Protein AF-J9W3F1-F1 (afdb_monomer)

Sequence (399 aa):
MLTGDHKVYNKAASLKGAKQLTSSSQLKKLAGSVRSKDTFRVYRMAATRNHRVYYKVVSFEGKYRGWIYGGKAKRDYAGGLERVNTTSEVTLSDQIRQTTYHLKSSGTSSDENVWNDIPWTQYKASLKTKDSTPYAKDDLTVISAKKMTRQYYQTYYYIEDAQHPEFNGWINSNSLEGPATTVTKTVSVPGPTQTVTVPGASTTVTVPAKNSLTINYVTNRYDPSAKTPAVTEGNGQDWPEEPQISKSVQKAYQEKFKSALAEIQNKSEITQADLDALGNGKVFWHEDDAWGDWDVSIRVSYDKLKNVVTINLVWEDVQTTWDKAVNYYLHIGDKFTPWDLIHDFVYEGYFVDTQNYAKFFTVTENTVDTSKAGNYVVKYYMKDYPNNIITVPVTVQSN

Foldseek 3Di:
DFQLPKFFWQAPPPDPPTDGPDDSVVSVVLNPDLDLQSDKDFDDWDADPVQWIWTWIAGLVRPDTGIITQGNDPPPSNGRDDDDQFKDWDDDDVCLQPFWKFFPDWFQDPQRAFWQDDPSRDRPTDTLDRTCVVRRPFTKGFDTWMFGDRPPRFIWTQIATPVCRSRGHTHTPVRMDTPDPPPPPPDDDDDDDDDDDDDDDDDDDDDDDDDFQAEAEAEEEDDPPDPDPDPDDDDDDDAPDPVVVSVLQVVVLCVVLVVLVVVLRPDPDADVVSQVSSVAQHWDWDQDPVHGIKIWHWHWDADRVNSYIYIYIYIYHPPDDDDDDLEAEAEQPDDDDPLVVDDFDADPNDTCHSVRCVVFKDWPDWPDDSNDFDKTWTWMDTPVCRVDIDIGIYTYDYD

Radius of gyration: 28.79 Å; Cα contacts (8 Å, |Δi|>4): 717; chains: 1; bounding box: 72×61×91 Å

Structure (mmCIF, N/CA/C/O backbone):
data_AF-J9W3F1-F1
#
_entry.id   AF-J9W3F1-F1
#
loop_
_atom_site.group_PDB
_atom_site.id
_atom_site.type_symbol
_atom_site.label_atom_id
_atom_site.label_alt_id
_atom_site.label_comp_id
_atom_site.label_asym_id
_atom_site.label_entity_id
_atom_site.label_seq_id
_atom_site.pdbx_PDB_ins_code
_atom_site.Cartn_x
_atom_site.Cartn_y
_atom_site.Cartn_z
_atom_site.occupancy
_atom_site.B_iso_or_equiv
_atom_site.auth_seq_id
_atom_site.auth_comp_id
_atom_site.auth_asym_id
_atom_site.auth_atom_id
_atom_site.pdbx_PDB_model_num
ATOM 1 N N . MET A 1 1 ? 5.531 -3.370 -12.040 1.00 86.62 1 MET A N 1
ATOM 2 C CA . MET A 1 1 ? 5.517 -1.993 -12.583 1.00 86.62 1 MET A CA 1
ATOM 3 C C . MET A 1 1 ? 6.481 -1.902 -13.767 1.00 86.62 1 MET A C 1
ATOM 5 O O . MET A 1 1 ? 7.085 -2.917 -14.106 1.00 86.62 1 MET A O 1
ATOM 9 N N . LEU A 1 2 ? 6.524 -0.766 -14.470 1.00 91.44 2 LEU A N 1
ATOM 10 C CA . LEU A 1 2 ? 7.474 -0.541 -15.569 1.00 91.44 2 LEU A CA 1
ATOM 11 C C . LEU A 1 2 ? 8.781 0.016 -15.004 1.00 91.44 2 LEU A C 1
ATOM 13 O O . LEU A 1 2 ? 8.714 0.857 -14.121 1.00 91.44 2 LEU A O 1
ATOM 17 N N . THR A 1 3 ? 9.923 -0.355 -15.580 1.00 88.94 3 THR A N 1
ATOM 18 C CA . THR A 1 3 ? 11.228 0.230 -15.202 1.00 88.94 3 THR A CA 1
ATOM 19 C C . THR A 1 3 ? 11.532 1.538 -15.940 1.00 88.94 3 THR A C 1
ATOM 21 O O . THR A 1 3 ? 12.352 2.333 -15.508 1.00 88.94 3 THR A O 1
ATOM 24 N N . GLY A 1 4 ? 10.848 1.801 -17.061 1.00 87.56 4 GLY A N 1
ATOM 25 C CA . GLY A 1 4 ? 11.013 3.027 -17.859 1.00 87.56 4 GLY A CA 1
ATOM 26 C C . GLY A 1 4 ? 12.090 2.944 -18.947 1.00 87.56 4 GLY A C 1
ATOM 27 O O . GLY A 1 4 ? 12.045 3.724 -19.900 1.00 87.56 4 GLY A O 1
ATOM 28 N N . ASP A 1 5 ? 12.974 1.948 -18.882 1.00 87.44 5 ASP A N 1
ATOM 29 C CA . ASP A 1 5 ? 14.091 1.771 -19.827 1.00 87.44 5 ASP A CA 1
ATOM 30 C C . ASP A 1 5 ? 13.681 1.136 -21.158 1.00 87.44 5 ASP A C 1
ATOM 32 O O . ASP A 1 5 ? 14.416 1.156 -22.146 1.00 87.44 5 ASP A O 1
ATOM 36 N N . HIS A 1 6 ? 12.480 0.561 -21.204 1.00 91.38 6 HIS A N 1
ATOM 37 C CA . HIS A 1 6 ? 12.004 -0.197 -22.349 1.00 91.38 6 HIS A CA 1
ATOM 38 C C . HIS A 1 6 ? 10.661 0.315 -22.850 1.00 91.38 6 HIS A C 1
ATOM 40 O O . HIS A 1 6 ? 9.724 0.586 -22.099 1.00 91.38 6 HIS A O 1
ATOM 46 N N . LYS A 1 7 ? 10.564 0.399 -24.175 1.00 92.12 7 LYS A N 1
ATOM 47 C CA . LYS A 1 7 ? 9.377 0.869 -24.885 1.00 92.12 7 LYS A CA 1
ATOM 48 C C . LYS A 1 7 ? 8.272 -0.189 -24.913 1.00 92.12 7 LYS A C 1
ATOM 50 O O . LYS A 1 7 ? 8.541 -1.388 -24.987 1.00 92.12 7 LYS A O 1
ATOM 55 N N . VAL A 1 8 ? 7.025 0.280 -24.931 1.00 94.88 8 VAL A N 1
ATOM 56 C CA . VAL A 1 8 ? 5.827 -0.546 -25.136 1.00 94.88 8 VAL A CA 1
ATOM 57 C C . VAL A 1 8 ? 5.417 -0.474 -26.606 1.00 94.88 8 VAL A C 1
ATOM 59 O O . VAL A 1 8 ? 5.255 0.616 -27.156 1.00 94.88 8 VAL A O 1
ATOM 62 N N . TYR A 1 9 ? 5.243 -1.631 -27.241 1.00 95.75 9 TYR A N 1
ATOM 63 C CA . TYR A 1 9 ? 4.978 -1.778 -28.674 1.00 95.75 9 TYR A CA 1
ATOM 64 C C . TYR A 1 9 ? 3.661 -2.512 -28.957 1.00 95.75 9 TYR A C 1
ATOM 66 O O . TYR A 1 9 ? 3.129 -3.225 -28.111 1.00 95.75 9 TYR A O 1
ATOM 74 N N . ASN A 1 10 ? 3.139 -2.407 -30.179 1.00 95.69 10 ASN A N 1
ATOM 75 C CA . ASN A 1 10 ? 1.960 -3.173 -30.618 1.00 95.69 10 ASN A CA 1
ATOM 76 C C . ASN A 1 10 ? 2.218 -4.686 -30.765 1.00 95.69 10 ASN A C 1
ATOM 78 O O . ASN A 1 10 ? 1.295 -5.491 -30.638 1.00 95.69 10 ASN A O 1
ATOM 82 N N . LYS A 1 11 ? 3.470 -5.075 -31.002 1.00 94.25 11 LYS A N 1
ATOM 83 C CA . LYS A 1 11 ? 3.978 -6.451 -31.094 1.00 94.25 11 LYS A CA 1
ATOM 84 C C . LYS A 1 11 ? 5.419 -6.482 -30.573 1.00 94.25 11 LYS A C 1
ATOM 86 O O . LYS A 1 11 ? 5.975 -5.425 -30.291 1.00 94.25 11 LYS A O 1
ATOM 91 N N . ALA A 1 12 ? 6.030 -7.659 -30.438 1.00 91.38 12 ALA A N 1
ATOM 92 C CA . ALA A 1 12 ? 7.431 -7.749 -30.015 1.00 91.38 12 ALA A CA 1
ATOM 93 C C . ALA A 1 12 ? 8.335 -6.860 -30.892 1.00 91.38 12 ALA A C 1
ATOM 95 O O . ALA A 1 12 ? 8.207 -6.862 -32.117 1.00 91.38 12 ALA A O 1
ATOM 96 N N . ALA A 1 13 ? 9.231 -6.097 -30.258 1.00 88.88 13 ALA A N 1
ATOM 97 C CA . ALA A 1 13 ? 9.976 -5.017 -30.914 1.00 88.88 13 ALA A CA 1
ATOM 98 C C . ALA A 1 13 ? 10.884 -5.495 -32.061 1.00 88.88 13 ALA A C 1
ATOM 100 O O . ALA A 1 13 ? 11.184 -4.728 -32.967 1.00 88.88 13 ALA A O 1
ATOM 101 N N . SER A 1 14 ? 11.302 -6.762 -32.035 1.00 86.06 14 SER A N 1
ATOM 102 C CA . SER A 1 14 ? 12.121 -7.384 -33.078 1.00 86.06 14 SER A CA 1
ATOM 103 C C . SER A 1 14 ? 11.341 -7.802 -34.331 1.00 86.06 14 SER A C 1
ATOM 105 O O . SER A 1 14 ? 11.952 -8.227 -35.308 1.00 86.06 14 SER A O 1
ATOM 107 N N . LEU A 1 15 ? 10.007 -7.724 -34.327 1.00 89.31 15 LEU A N 1
ATOM 108 C CA . LEU A 1 15 ? 9.180 -8.143 -35.458 1.00 89.31 15 LEU A CA 1
ATOM 109 C C . LEU A 1 15 ? 8.966 -7.003 -36.457 1.00 89.31 15 LEU A C 1
ATOM 111 O O . LEU A 1 15 ? 8.751 -5.849 -36.081 1.00 89.31 15 LEU A O 1
ATOM 115 N N . LYS A 1 16 ? 8.915 -7.350 -37.749 1.00 92.19 16 LYS A N 1
ATOM 116 C CA . LYS A 1 16 ? 8.622 -6.391 -38.823 1.00 92.19 16 LYS A CA 1
ATOM 117 C C . LYS A 1 16 ? 7.293 -5.659 -38.561 1.00 92.19 16 LYS A C 1
ATOM 119 O O . LYS A 1 16 ? 6.249 -6.262 -38.271 1.00 92.19 16 LYS A O 1
ATOM 124 N N . GLY A 1 17 ? 7.336 -4.329 -38.650 1.00 93.06 17 GLY A N 1
ATOM 125 C CA . GLY A 1 17 ? 6.185 -3.452 -38.412 1.00 93.06 17 GLY A CA 1
ATOM 126 C C . GLY A 1 17 ? 5.819 -3.251 -36.935 1.00 93.06 17 GLY A C 1
ATOM 127 O O . GLY A 1 17 ? 4.657 -2.959 -36.638 1.00 93.06 17 GLY A O 1
ATOM 128 N N . ALA A 1 18 ? 6.759 -3.451 -36.006 1.00 94.56 18 ALA A N 1
ATOM 129 C CA . ALA A 1 18 ? 6.593 -3.022 -34.622 1.00 94.56 18 ALA A CA 1
ATOM 130 C C . ALA A 1 18 ? 6.525 -1.487 -34.536 1.00 94.56 18 ALA A C 1
ATOM 132 O O . ALA A 1 18 ? 7.367 -0.782 -35.085 1.00 94.56 18 ALA A O 1
ATOM 133 N N . LYS A 1 19 ? 5.505 -0.973 -33.845 1.00 95.62 19 LYS A N 1
ATOM 134 C CA . LYS A 1 19 ? 5.281 0.457 -33.603 1.00 95.62 19 LYS A CA 1
ATOM 135 C C . LYS A 1 19 ? 5.211 0.710 -32.104 1.00 95.62 19 LYS A C 1
ATOM 137 O O . LYS A 1 19 ? 4.554 -0.047 -31.387 1.00 95.62 19 LYS A O 1
ATOM 142 N N . GLN A 1 20 ? 5.895 1.755 -31.646 1.00 94.88 20 GLN A N 1
ATOM 143 C CA . GLN A 1 20 ? 5.833 2.221 -30.262 1.00 94.88 20 GLN A CA 1
ATOM 144 C C . GLN A 1 20 ? 4.425 2.765 -29.983 1.00 94.88 20 GLN A C 1
ATOM 146 O O . GLN A 1 20 ? 3.919 3.577 -30.751 1.00 94.88 20 GLN A O 1
ATOM 151 N N . LEU A 1 21 ? 3.789 2.291 -28.911 1.00 93.00 21 LEU A N 1
ATOM 152 C CA . LEU A 1 21 ? 2.431 2.690 -28.517 1.00 93.00 21 LEU A CA 1
ATOM 153 C C . LEU A 1 21 ? 2.413 3.778 -27.439 1.00 93.00 21 LEU A C 1
ATOM 155 O O . LEU A 1 21 ? 1.439 4.513 -27.330 1.00 93.00 21 LEU A O 1
ATOM 159 N N . THR A 1 22 ? 3.489 3.891 -26.661 1.00 88.69 22 THR A N 1
ATOM 160 C CA . THR A 1 22 ? 3.610 4.861 -25.566 1.00 88.69 22 THR A CA 1
ATOM 161 C C . THR A 1 22 ? 4.936 5.596 -25.695 1.00 88.69 22 THR A C 1
ATOM 163 O O . THR A 1 22 ? 5.967 4.943 -25.860 1.00 88.69 22 THR A O 1
ATOM 166 N N . SER A 1 23 ? 4.937 6.930 -25.620 1.00 88.62 23 SER A N 1
ATOM 167 C CA . SER A 1 23 ? 6.159 7.742 -25.725 1.00 88.62 23 SER A CA 1
ATOM 168 C C . SER A 1 23 ? 7.157 7.430 -24.602 1.00 88.62 23 SER A C 1
ATOM 170 O O . SER A 1 23 ? 6.775 7.031 -23.501 1.00 88.62 23 SER A O 1
ATOM 172 N N . SER A 1 24 ? 8.451 7.635 -24.859 1.00 87.31 24 SER A N 1
ATOM 173 C CA . SER A 1 24 ? 9.499 7.378 -23.858 1.00 87.31 24 SER A CA 1
ATOM 174 C C . SER A 1 24 ? 9.341 8.262 -22.615 1.00 87.31 24 SER A C 1
ATOM 176 O O . SER A 1 24 ? 9.565 7.802 -21.501 1.00 87.31 24 SER A O 1
ATOM 178 N N . SER A 1 25 ? 8.896 9.512 -22.788 1.00 89.56 25 SER A N 1
ATOM 179 C CA . SER A 1 25 ? 8.615 10.426 -21.675 1.00 89.56 25 SER A CA 1
ATOM 180 C C . SER A 1 25 ? 7.477 9.916 -20.789 1.00 89.56 25 SER A C 1
ATOM 182 O O . SER A 1 25 ? 7.594 9.937 -19.566 1.00 89.56 25 SER A O 1
ATOM 184 N N . GLN A 1 26 ? 6.401 9.400 -21.387 1.00 90.56 26 GLN A N 1
ATOM 185 C CA . GLN A 1 26 ? 5.285 8.838 -20.631 1.00 90.56 26 GLN A CA 1
ATOM 186 C C . GLN A 1 26 ? 5.682 7.550 -19.900 1.00 90.56 26 GLN A C 1
ATOM 188 O O . GLN A 1 26 ? 5.230 7.328 -18.783 1.00 90.56 26 GLN A O 1
ATOM 193 N N . LEU A 1 27 ? 6.545 6.718 -20.487 1.00 89.25 27 LEU A N 1
ATOM 194 C CA . LEU A 1 27 ? 7.037 5.500 -19.834 1.00 89.25 27 LEU A CA 1
ATOM 195 C C . LEU A 1 27 ? 7.883 5.805 -18.598 1.00 89.25 27 LEU A C 1
ATOM 197 O O . LEU A 1 27 ? 7.674 5.170 -17.570 1.00 89.25 27 LEU A O 1
ATOM 201 N N . LYS A 1 28 ? 8.757 6.817 -18.661 1.00 89.88 28 LYS A N 1
ATOM 202 C CA . LYS A 1 28 ? 9.506 7.293 -17.487 1.00 89.88 28 LYS A CA 1
ATOM 203 C C . LYS A 1 28 ? 8.575 7.809 -16.386 1.00 89.88 28 LYS A C 1
ATOM 205 O O . LYS A 1 28 ? 8.748 7.453 -15.227 1.00 89.88 28 LYS A O 1
ATOM 210 N N . LYS A 1 29 ? 7.537 8.575 -16.751 1.00 90.38 29 LYS A N 1
ATOM 211 C CA . LYS A 1 29 ? 6.510 9.031 -15.794 1.00 90.38 29 LYS A CA 1
ATOM 212 C C . LYS A 1 29 ? 5.773 7.865 -15.130 1.00 90.38 29 LYS A C 1
ATOM 214 O O . LYS A 1 29 ? 5.518 7.914 -13.936 1.00 90.38 29 LYS A O 1
ATOM 219 N N . LEU A 1 30 ? 5.424 6.829 -15.895 1.00 87.75 30 LEU A N 1
ATOM 220 C CA . LEU A 1 30 ? 4.743 5.643 -15.366 1.00 87.75 30 LEU A CA 1
ATOM 221 C C . LEU A 1 30 ? 5.657 4.789 -14.482 1.00 87.75 30 LEU A C 1
ATOM 223 O O . LEU A 1 30 ? 5.173 4.215 -13.513 1.00 87.75 30 LEU A O 1
ATOM 227 N N . ALA A 1 31 ? 6.953 4.720 -14.793 1.00 88.38 31 ALA A N 1
ATOM 228 C CA . ALA A 1 31 ? 7.933 4.004 -13.981 1.00 88.38 31 ALA A CA 1
ATOM 229 C C . ALA A 1 31 ? 8.093 4.631 -12.588 1.00 88.38 31 ALA A C 1
ATOM 231 O O . ALA A 1 31 ? 8.047 3.925 -11.589 1.00 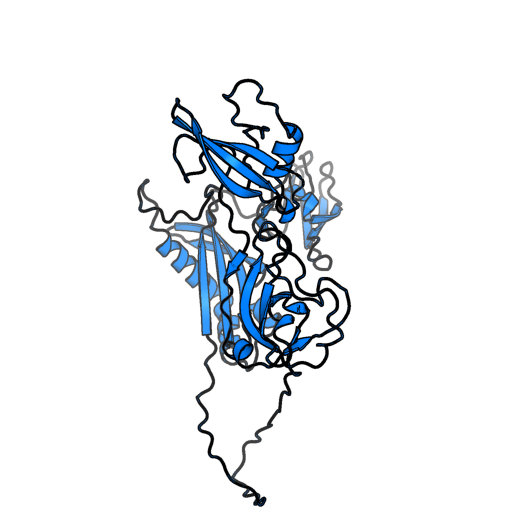88.38 31 ALA A O 1
ATOM 232 N N . GLY A 1 32 ? 8.168 5.963 -12.516 1.00 81.06 32 GLY A N 1
ATOM 233 C CA . GLY A 1 32 ? 8.222 6.699 -11.248 1.00 81.06 32 GLY A CA 1
ATOM 234 C C . GLY A 1 32 ? 6.866 6.936 -10.571 1.00 81.06 32 GLY A C 1
ATOM 235 O O . GLY A 1 32 ? 6.807 7.640 -9.568 1.00 81.06 32 GLY A O 1
ATOM 236 N N . SER A 1 33 ? 5.756 6.419 -11.113 1.00 81.38 33 SER A N 1
ATOM 237 C CA . SER A 1 33 ? 4.429 6.696 -10.553 1.00 81.38 33 SER A CA 1
ATOM 238 C C . SER A 1 33 ? 4.163 5.862 -9.303 1.00 81.38 33 SER A C 1
ATOM 240 O O . SER A 1 33 ? 4.299 4.636 -9.311 1.00 81.38 33 SER A O 1
ATOM 242 N N . VAL A 1 34 ? 3.681 6.518 -8.247 1.00 77.62 34 VAL A N 1
ATOM 243 C CA . VAL A 1 34 ? 3.176 5.876 -7.020 1.00 77.62 34 VAL A CA 1
ATOM 244 C C . VAL A 1 34 ? 1.686 5.522 -7.104 1.00 77.62 34 VAL A C 1
ATOM 246 O O . VAL A 1 34 ? 1.157 4.825 -6.243 1.00 77.62 34 VAL A O 1
ATOM 249 N N . ARG A 1 35 ? 0.986 5.951 -8.162 1.00 80.38 35 ARG A N 1
ATOM 250 C CA . ARG A 1 35 ? -0.458 5.722 -8.309 1.00 80.38 35 ARG A CA 1
ATOM 251 C C . ARG A 1 35 ? -0.739 4.244 -8.555 1.00 80.38 35 ARG A C 1
ATOM 253 O O . ARG A 1 35 ? -0.175 3.650 -9.474 1.00 80.38 35 ARG A O 1
ATOM 260 N N . SER A 1 36 ? -1.676 3.661 -7.811 1.00 84.69 36 SER A N 1
ATOM 261 C CA . SER A 1 36 ? -2.009 2.236 -7.937 1.00 84.69 36 SER A CA 1
ATOM 262 C C . SER A 1 36 ? -2.484 1.881 -9.349 1.00 84.69 36 SER A C 1
ATOM 264 O O . SER A 1 36 ? -2.068 0.870 -9.915 1.00 84.69 36 SER A O 1
ATOM 266 N N . LYS A 1 37 ? -3.257 2.773 -9.979 1.00 86.19 37 LYS A N 1
ATOM 267 C CA . LYS A 1 37 ? -3.803 2.581 -11.330 1.00 86.19 37 LYS A CA 1
ATOM 268 C C . LYS A 1 37 ? -2.762 2.520 -12.460 1.00 86.19 37 LYS A C 1
ATOM 270 O O . LYS A 1 37 ? -3.052 1.972 -13.527 1.00 86.19 37 LYS A O 1
ATOM 275 N N . ASP A 1 38 ? -1.560 3.044 -12.210 1.00 89.06 38 ASP A N 1
ATOM 276 C CA . ASP A 1 38 ? -0.424 3.009 -13.140 1.00 89.06 38 ASP A CA 1
ATOM 277 C C . ASP A 1 38 ? 0.383 1.701 -13.016 1.00 89.06 38 ASP A C 1
ATOM 279 O O . ASP A 1 38 ? 1.372 1.497 -13.720 1.00 89.06 38 ASP A O 1
ATOM 283 N N . THR A 1 39 ? -0.051 0.772 -12.160 1.00 91.06 39 THR A N 1
ATOM 284 C CA . THR A 1 39 ? 0.488 -0.591 -12.103 1.00 91.06 39 THR A CA 1
ATOM 285 C C . THR A 1 39 ? 0.013 -1.407 -13.306 1.00 91.06 39 THR A C 1
ATOM 287 O O . THR A 1 39 ? -1.049 -1.155 -13.874 1.00 91.06 39 THR A O 1
ATOM 290 N N . PHE A 1 40 ? 0.809 -2.398 -13.717 1.00 94.31 40 PHE A N 1
ATOM 291 C CA . PHE A 1 40 ? 0.560 -3.195 -14.916 1.00 94.31 40 PHE A CA 1
ATOM 292 C C . PHE A 1 40 ? 0.334 -4.671 -14.597 1.00 94.31 40 PHE A C 1
ATOM 294 O O . PHE A 1 40 ? 1.116 -5.290 -13.876 1.00 94.31 40 PHE A O 1
ATOM 301 N N . ARG A 1 41 ? -0.678 -5.266 -15.236 1.00 95.94 41 ARG A N 1
ATOM 302 C CA . ARG A 1 41 ? -0.872 -6.715 -15.298 1.00 95.94 41 ARG A CA 1
ATOM 303 C C . ARG A 1 41 ? -0.138 -7.281 -16.507 1.00 95.94 41 ARG A C 1
ATOM 305 O O . ARG A 1 41 ? -0.418 -6.900 -17.644 1.00 95.94 41 ARG A O 1
ATOM 312 N N . VAL A 1 42 ? 0.733 -8.256 -16.271 1.00 95.31 42 VAL A N 1
ATOM 313 C CA . VAL A 1 42 ? 1.229 -9.162 -17.314 1.00 95.31 42 VAL A CA 1
ATOM 314 C C . VAL A 1 42 ? 0.194 -10.265 -17.526 1.00 95.31 42 VAL A C 1
ATOM 316 O O . VAL A 1 42 ? -0.249 -10.890 -16.564 1.00 95.31 42 VAL A O 1
ATOM 319 N N . TYR A 1 43 ? -0.211 -10.505 -18.773 1.00 94.50 43 TYR A N 1
ATOM 320 C CA . TYR A 1 43 ? -1.236 -11.517 -19.082 1.00 94.50 43 TYR A CA 1
ATOM 321 C C . TYR A 1 43 ? -0.913 -12.409 -20.283 1.00 94.50 43 TYR A C 1
ATOM 323 O O . TYR A 1 43 ? -1.634 -13.369 -20.536 1.00 94.50 43 TYR A O 1
ATOM 331 N N . ARG A 1 44 ? 0.157 -12.120 -21.033 1.00 93.88 44 ARG A N 1
ATOM 332 C CA . ARG A 1 44 ? 0.734 -13.050 -22.016 1.00 93.88 44 ARG A CA 1
ATOM 333 C C . ARG A 1 44 ? 2.248 -12.917 -22.039 1.00 93.88 44 ARG A C 1
ATOM 335 O O . ARG A 1 44 ? 2.791 -11.882 -21.656 1.00 93.88 44 ARG A O 1
ATOM 342 N N . MET A 1 45 ? 2.905 -13.947 -22.550 1.00 94.06 45 MET A N 1
ATOM 343 C CA . MET A 1 45 ? 4.347 -14.005 -22.747 1.00 94.06 45 MET A CA 1
ATOM 344 C C . MET A 1 45 ? 4.637 -14.646 -24.104 1.00 94.06 45 MET A C 1
ATOM 346 O O . MET A 1 45 ? 3.931 -15.563 -24.515 1.00 94.06 45 MET A O 1
ATOM 350 N N . ALA A 1 46 ? 5.674 -14.173 -24.784 1.00 89.31 46 ALA A N 1
ATOM 351 C CA . ALA A 1 46 ? 6.195 -14.772 -26.004 1.00 89.31 46 ALA A CA 1
ATOM 352 C C . ALA A 1 46 ? 7.724 -14.715 -25.990 1.00 89.31 46 ALA A C 1
ATOM 354 O O . ALA A 1 46 ? 8.303 -13.747 -25.499 1.00 89.31 46 ALA A O 1
ATOM 355 N N . ALA A 1 47 ? 8.368 -15.740 -26.541 1.00 91.62 47 ALA A N 1
ATOM 356 C CA . ALA A 1 47 ? 9.806 -15.755 -26.773 1.00 91.62 47 ALA A CA 1
ATOM 357 C C . ALA A 1 47 ? 10.072 -15.698 -28.279 1.00 91.62 47 ALA A C 1
ATOM 359 O O . ALA A 1 47 ? 9.357 -16.317 -29.065 1.00 91.62 47 ALA A O 1
ATOM 360 N N . THR A 1 48 ? 11.082 -14.943 -28.686 1.00 87.75 48 THR A N 1
ATOM 361 C CA . THR A 1 48 ? 11.516 -14.851 -30.084 1.00 87.75 48 THR A CA 1
ATOM 362 C C . THR A 1 48 ? 12.663 -15.825 -30.357 1.00 87.75 48 THR A C 1
ATOM 364 O O . THR A 1 48 ? 13.308 -16.315 -29.432 1.00 87.75 48 THR A O 1
ATOM 367 N N . ARG A 1 49 ? 12.964 -16.080 -31.639 1.00 86.88 49 ARG A N 1
ATOM 368 C CA . ARG A 1 49 ? 14.025 -17.016 -32.070 1.00 86.88 49 ARG A CA 1
ATOM 369 C C . ARG A 1 49 ? 15.416 -16.692 -31.501 1.00 86.88 49 ARG A C 1
ATOM 371 O O . ARG A 1 49 ? 16.225 -17.587 -31.338 1.00 86.88 49 ARG A O 1
ATOM 378 N N . ASN A 1 50 ? 15.684 -15.429 -31.171 1.00 85.19 50 ASN A N 1
ATOM 379 C CA . ASN A 1 50 ? 16.926 -14.975 -30.537 1.00 85.19 50 ASN A CA 1
ATOM 380 C C . ASN A 1 50 ? 16.859 -14.947 -28.996 1.00 85.19 50 ASN A C 1
ATOM 382 O O . ASN A 1 50 ? 17.523 -14.119 -28.376 1.00 85.19 50 ASN A O 1
ATOM 386 N N . HIS A 1 51 ? 16.024 -15.793 -28.387 1.00 87.25 51 HIS A N 1
ATOM 387 C CA . HIS A 1 51 ? 15.898 -15.952 -26.932 1.00 87.25 51 HIS A CA 1
ATOM 388 C C . HIS A 1 51 ? 15.566 -14.657 -26.170 1.00 87.25 51 HIS A C 1
ATOM 390 O O . HIS A 1 51 ? 15.960 -14.480 -25.021 1.00 87.25 51 HIS A O 1
ATOM 396 N N . ARG A 1 52 ? 14.827 -13.729 -26.794 1.00 90.81 52 ARG A N 1
ATOM 397 C CA . ARG A 1 52 ? 14.272 -12.554 -26.107 1.00 90.81 52 ARG A CA 1
ATOM 398 C C . ARG A 1 52 ? 12.839 -12.830 -25.683 1.00 90.81 52 ARG A C 1
ATOM 400 O O . ARG A 1 52 ? 12.027 -13.276 -26.493 1.00 90.81 52 ARG A O 1
ATOM 407 N N . VAL A 1 53 ? 12.518 -12.516 -24.435 1.00 93.25 53 VAL A N 1
ATOM 408 C CA . VAL A 1 53 ? 11.175 -12.661 -23.880 1.00 93.25 53 VAL A CA 1
ATOM 409 C C . VAL A 1 53 ? 10.466 -11.314 -23.886 1.00 93.25 53 VAL A C 1
ATOM 411 O O . VAL A 1 53 ? 11.000 -10.294 -23.448 1.00 93.25 53 VAL A O 1
ATOM 414 N N . TYR A 1 54 ? 9.237 -11.316 -24.390 1.00 94.94 54 TYR A N 1
ATOM 415 C CA . TYR A 1 54 ? 8.336 -10.174 -24.385 1.00 94.94 54 TYR A CA 1
ATOM 416 C C . TYR A 1 54 ? 7.066 -10.517 -23.614 1.00 94.94 54 TYR A C 1
ATOM 418 O O . TYR A 1 54 ? 6.510 -11.609 -23.757 1.00 94.94 54 TYR A O 1
ATOM 426 N N . TYR A 1 55 ? 6.571 -9.554 -22.846 1.00 96.31 55 TYR A N 1
ATOM 427 C CA . TYR A 1 55 ? 5.336 -9.674 -22.082 1.00 96.31 55 TYR A CA 1
ATOM 428 C C . TYR A 1 55 ? 4.272 -8.749 -22.635 1.00 96.31 55 TYR A C 1
ATOM 430 O O . TYR A 1 55 ? 4.545 -7.586 -22.935 1.00 96.31 55 TYR A O 1
ATOM 438 N N . LYS A 1 56 ? 3.045 -9.258 -22.736 1.00 96.06 56 LYS A N 1
ATOM 439 C CA . LYS A 1 56 ? 1.880 -8.432 -23.024 1.00 96.06 56 LYS A CA 1
ATOM 440 C C . LYS A 1 56 ? 1.349 -7.874 -21.711 1.00 96.06 56 LYS A C 1
ATOM 442 O O . LYS A 1 56 ? 0.988 -8.641 -20.814 1.00 96.06 56 LYS A O 1
ATOM 447 N N . VAL A 1 57 ? 1.312 -6.551 -21.626 1.00 96.75 57 VAL A N 1
ATOM 448 C CA . VAL A 1 57 ? 0.971 -5.790 -20.425 1.00 96.75 57 VAL A CA 1
ATOM 449 C C . VAL A 1 57 ? -0.222 -4.880 -20.660 1.00 96.75 57 VAL A C 1
ATOM 451 O O . VAL A 1 57 ? -0.515 -4.494 -21.796 1.00 96.75 57 VAL A O 1
ATOM 454 N N . VAL A 1 58 ? -0.926 -4.567 -19.581 1.00 95.81 58 VAL A N 1
ATOM 455 C CA . VAL A 1 58 ? -1.994 -3.568 -19.532 1.00 95.81 58 VAL A CA 1
ATOM 456 C C . VAL A 1 58 ? -1.944 -2.859 -18.180 1.00 95.81 58 VAL A C 1
ATOM 458 O O . VAL A 1 58 ? -1.753 -3.535 -17.171 1.00 95.81 58 VAL A O 1
ATOM 461 N N . SER A 1 59 ? -2.083 -1.532 -18.145 1.00 94.56 59 SER A N 1
ATOM 462 C CA . SER A 1 59 ? -2.248 -0.803 -16.883 1.00 94.56 59 SER A CA 1
ATOM 463 C C . SER A 1 59 ? -3.571 -1.185 -16.213 1.00 94.56 59 SER A C 1
ATOM 465 O O . SER A 1 59 ? -4.505 -1.621 -16.887 1.00 94.56 59 SER A O 1
ATOM 467 N N . PHE A 1 60 ? -3.693 -1.031 -14.898 1.00 93.94 60 PHE A N 1
ATOM 468 C CA . PHE A 1 60 ? -4.937 -1.368 -14.199 1.00 93.94 60 PHE A CA 1
ATOM 469 C C . PHE A 1 60 ? -6.122 -0.510 -14.663 1.00 93.94 60 PHE A C 1
ATOM 471 O O . PHE A 1 60 ? -7.216 -1.037 -14.829 1.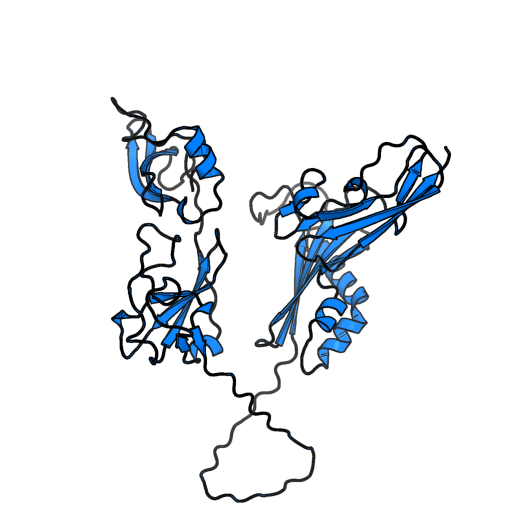00 93.94 60 PHE A O 1
ATOM 478 N N . GLU A 1 61 ? -5.879 0.752 -15.029 1.00 90.00 61 GLU A N 1
ATOM 479 C CA . GLU A 1 61 ? -6.860 1.630 -15.700 1.00 90.00 61 GLU A CA 1
ATOM 480 C C . GLU A 1 61 ? -7.146 1.252 -17.167 1.00 90.00 61 GLU A C 1
ATOM 482 O O . GLU A 1 61 ? -7.981 1.852 -17.831 1.00 90.00 61 GLU A O 1
ATOM 487 N N . GLY A 1 62 ? -6.430 0.284 -17.740 1.00 92.38 62 GLY A N 1
ATOM 488 C CA . GLY A 1 62 ? -6.634 -0.161 -19.120 1.00 92.38 62 GLY A CA 1
ATOM 489 C C . GLY A 1 62 ? -6.077 0.771 -20.203 1.00 92.38 62 GLY A C 1
ATOM 490 O O . GLY A 1 62 ? -5.958 0.336 -21.350 1.00 92.38 62 GLY A O 1
ATOM 491 N N . LYS A 1 63 ? -5.694 2.006 -19.849 1.00 92.88 63 LYS A N 1
ATOM 492 C CA . LYS A 1 63 ? -5.218 3.056 -20.767 1.00 92.88 63 LYS A CA 1
ATOM 493 C C . LYS A 1 63 ? -3.961 2.677 -21.551 1.00 92.88 63 LYS A C 1
ATOM 495 O O . LYS A 1 63 ? -3.878 2.947 -22.746 1.00 92.88 63 LYS A O 1
ATOM 500 N N . TYR A 1 64 ? -2.974 2.067 -20.898 1.00 94.12 64 TYR A N 1
ATOM 501 C CA . TYR A 1 64 ? -1.702 1.720 -21.534 1.00 94.12 64 TYR A CA 1
ATOM 502 C C . TYR A 1 64 ? -1.620 0.214 -21.742 1.00 94.12 64 TYR A C 1
ATOM 504 O O . TYR A 1 64 ? -1.758 -0.556 -20.794 1.00 94.12 64 TYR A O 1
ATOM 512 N N . ARG A 1 65 ? -1.376 -0.225 -22.980 1.00 95.62 65 ARG A N 1
ATOM 513 C CA . ARG A 1 65 ? -1.342 -1.646 -23.342 1.00 95.62 65 ARG A CA 1
ATOM 514 C C . ARG A 1 65 ? -0.336 -1.902 -24.452 1.00 95.62 65 ARG A C 1
ATOM 516 O O . ARG A 1 65 ? -0.244 -1.128 -25.396 1.00 95.62 65 ARG A O 1
ATOM 523 N N . GLY A 1 66 ? 0.351 -3.036 -24.387 1.00 96.25 66 GLY A N 1
ATOM 524 C CA . GLY A 1 66 ? 1.204 -3.489 -25.482 1.00 96.25 66 GLY A CA 1
ATOM 525 C C . GLY A 1 66 ? 2.133 -4.619 -25.079 1.00 96.25 66 GLY A C 1
ATOM 526 O O . GLY A 1 66 ? 1.901 -5.299 -24.084 1.00 96.25 66 GLY A O 1
ATOM 527 N N . TRP A 1 67 ? 3.170 -4.821 -25.880 1.00 96.88 67 TRP A N 1
ATOM 528 C CA . TRP A 1 67 ? 4.264 -5.747 -25.644 1.00 96.88 67 TRP A CA 1
ATOM 529 C C . TRP A 1 67 ? 5.505 -4.985 -25.202 1.00 96.88 67 TRP A C 1
ATOM 531 O O . TRP A 1 67 ? 5.897 -4.011 -25.842 1.00 96.88 67 TRP A O 1
ATOM 541 N N . ILE A 1 68 ? 6.139 -5.455 -24.137 1.00 96.00 68 ILE A N 1
ATOM 542 C CA . ILE A 1 68 ? 7.372 -4.890 -23.594 1.00 96.00 68 ILE A CA 1
ATOM 543 C C . ILE A 1 68 ? 8.414 -5.993 -23.452 1.00 96.00 68 ILE A C 1
ATOM 545 O O . ILE A 1 68 ? 8.076 -7.146 -23.178 1.00 96.00 68 ILE A O 1
ATOM 549 N N . TYR A 1 69 ? 9.677 -5.656 -23.696 1.00 95.12 69 TYR A N 1
ATOM 550 C CA . TYR A 1 69 ? 10.783 -6.580 -23.467 1.00 95.12 69 TYR A CA 1
ATOM 551 C C . TYR A 1 69 ? 10.925 -6.857 -21.970 1.00 95.12 69 TYR A C 1
ATOM 553 O O . TYR A 1 69 ? 10.852 -5.929 -21.173 1.00 95.12 69 TYR A O 1
ATOM 561 N N . GLY A 1 70 ? 11.132 -8.113 -21.583 1.00 91.25 70 GLY A N 1
ATOM 562 C CA . GLY A 1 70 ? 11.228 -8.509 -20.177 1.00 91.25 70 GLY A CA 1
ATOM 563 C C . GLY A 1 70 ? 12.396 -9.433 -19.861 1.00 91.25 70 GLY A C 1
ATOM 564 O O . GLY A 1 70 ? 12.300 -10.202 -18.911 1.00 91.25 70 GLY A O 1
ATOM 565 N N . GLY A 1 71 ? 13.461 -9.377 -20.665 1.00 92.38 71 GLY A N 1
ATOM 566 C CA . GLY A 1 71 ? 14.693 -10.132 -20.445 1.00 92.38 71 GLY A CA 1
ATOM 567 C C . GLY A 1 71 ? 14.868 -11.325 -21.387 1.00 92.38 71 GLY A C 1
ATOM 568 O O . GLY A 1 71 ? 14.179 -11.461 -22.402 1.00 92.38 71 GLY A O 1
ATOM 569 N N . LYS A 1 72 ? 15.836 -12.184 -21.059 1.00 90.19 72 LYS A N 1
ATOM 570 C CA . LYS A 1 72 ? 16.162 -13.404 -21.821 1.00 90.19 72 LYS A CA 1
ATOM 571 C C . LYS A 1 72 ? 15.482 -14.657 -21.262 1.00 90.19 72 LYS A C 1
ATOM 573 O O . LYS A 1 72 ? 15.252 -15.616 -21.993 1.00 90.19 72 LYS A O 1
ATOM 578 N N . ALA A 1 73 ? 15.128 -14.628 -19.982 1.00 87.56 73 ALA A N 1
ATOM 579 C CA . ALA A 1 73 ? 14.508 -15.735 -19.275 1.00 87.56 73 ALA A CA 1
ATOM 580 C C . ALA A 1 73 ? 13.007 -15.501 -19.054 1.00 87.56 73 ALA A C 1
ATOM 582 O O . ALA A 1 73 ? 12.516 -14.374 -18.919 1.00 87.56 73 ALA A O 1
ATOM 583 N N . LYS A 1 74 ? 12.249 -16.599 -19.074 1.00 86.00 74 LYS A N 1
ATOM 584 C CA . LYS A 1 74 ? 10.801 -16.583 -18.853 1.00 86.00 74 LYS A CA 1
ATOM 585 C C . LYS A 1 74 ? 10.528 -16.375 -17.363 1.00 86.00 74 LYS A C 1
ATOM 587 O O . LYS A 1 74 ? 11.135 -17.031 -16.538 1.00 86.00 74 LYS A O 1
ATOM 592 N N . ARG A 1 75 ? 9.537 -15.544 -17.040 1.00 82.12 75 ARG A N 1
ATOM 593 C CA . ARG A 1 75 ? 9.029 -15.222 -15.689 1.00 82.12 75 ARG A CA 1
ATOM 594 C C . ARG A 1 75 ? 9.992 -14.475 -14.748 1.00 82.12 75 ARG A C 1
ATOM 596 O O . ARG A 1 75 ? 9.565 -14.134 -13.643 1.00 82.12 75 ARG A O 1
ATOM 603 N N . ASP A 1 76 ? 11.191 -14.128 -15.206 1.00 84.44 76 ASP A N 1
ATOM 604 C CA . ASP A 1 76 ? 12.170 -13.363 -14.413 1.00 84.44 76 ASP A CA 1
ATOM 605 C C . ASP A 1 76 ? 11.907 -11.858 -14.416 1.00 84.44 76 ASP A C 1
ATOM 607 O O . ASP A 1 76 ? 12.265 -11.158 -13.479 1.00 84.44 76 ASP A O 1
ATOM 611 N N . TYR A 1 77 ? 11.246 -11.353 -15.460 1.00 87.31 77 TYR A N 1
ATOM 612 C CA . TYR A 1 77 ? 10.965 -9.927 -15.645 1.00 87.31 77 TYR A CA 1
ATOM 613 C C . TYR A 1 77 ? 12.208 -9.017 -15.641 1.00 87.31 77 TYR A C 1
ATOM 615 O O . TYR A 1 77 ? 12.044 -7.821 -15.511 1.00 87.31 77 TYR A O 1
ATOM 623 N N . ALA A 1 78 ? 13.422 -9.518 -15.878 1.00 84.12 78 ALA A N 1
ATOM 624 C CA . ALA A 1 78 ? 14.680 -8.753 -15.841 1.00 84.12 78 ALA A CA 1
ATOM 625 C C . ALA A 1 78 ? 14.891 -7.763 -17.021 1.00 84.12 78 ALA A C 1
ATOM 627 O O . ALA A 1 78 ? 15.967 -7.690 -17.610 1.00 84.12 78 ALA A O 1
ATOM 628 N N . GLY A 1 79 ? 13.846 -7.055 -17.452 1.00 88.88 79 GLY A N 1
ATOM 629 C CA . GLY A 1 79 ? 13.892 -6.097 -18.557 1.00 88.88 79 GLY A CA 1
ATOM 630 C C . GLY A 1 79 ? 13.089 -4.838 -18.250 1.00 88.88 79 GLY A C 1
ATOM 631 O O . GLY A 1 79 ? 13.368 -4.115 -17.305 1.00 88.88 79 GLY A O 1
ATOM 632 N N . GLY A 1 80 ? 12.070 -4.557 -19.059 1.00 91.50 80 GLY A N 1
ATOM 633 C CA . GLY A 1 80 ? 11.204 -3.384 -18.917 1.00 91.50 80 GLY A CA 1
ATOM 634 C C . GLY A 1 80 ? 10.204 -3.427 -17.761 1.00 91.50 80 GLY A C 1
ATOM 635 O O . GLY A 1 80 ? 9.297 -2.596 -17.717 1.00 91.50 80 GLY A O 1
ATOM 636 N N . LEU A 1 81 ? 10.287 -4.439 -16.903 1.00 92.31 81 LEU A N 1
ATOM 637 C CA . LEU A 1 81 ? 9.292 -4.749 -15.888 1.00 92.31 81 LEU A CA 1
ATOM 638 C C . LEU A 1 81 ? 9.977 -5.066 -14.569 1.00 92.31 81 LEU A C 1
ATOM 640 O O . LEU A 1 81 ? 11.097 -5.540 -14.544 1.00 92.31 81 LEU A O 1
ATOM 644 N N . GLU A 1 82 ? 9.256 -4.870 -13.482 1.00 89.62 82 GLU A N 1
ATOM 645 C CA . GLU A 1 82 ? 9.650 -5.359 -12.165 1.00 89.62 82 GLU A CA 1
ATOM 646 C C . GLU A 1 82 ? 8.405 -5.811 -11.401 1.00 89.62 82 GLU A C 1
ATOM 648 O O . GLU A 1 82 ? 7.283 -5.344 -11.660 1.00 89.62 82 GLU A O 1
ATOM 653 N N . ARG A 1 83 ? 8.572 -6.772 -10.492 1.00 87.81 83 ARG A N 1
ATOM 654 C CA . ARG A 1 83 ? 7.464 -7.271 -9.673 1.00 87.81 83 ARG A CA 1
ATOM 655 C C . ARG A 1 83 ? 7.145 -6.258 -8.585 1.00 87.81 83 ARG A C 1
ATOM 657 O O . ARG A 1 83 ? 8.034 -5.634 -8.029 1.00 87.81 83 ARG A O 1
ATOM 664 N N . VAL A 1 84 ? 5.862 -6.110 -8.287 1.00 83.62 84 VAL A N 1
ATOM 665 C CA . VAL A 1 84 ? 5.406 -5.280 -7.177 1.00 83.62 84 VAL A CA 1
ATOM 666 C C . VAL A 1 84 ? 4.166 -5.920 -6.577 1.00 83.62 84 VAL A C 1
ATOM 668 O O . VAL A 1 84 ? 3.262 -6.318 -7.317 1.00 83.62 84 VAL A O 1
ATOM 671 N N . ASN A 1 85 ? 4.143 -6.039 -5.254 1.00 85.31 85 ASN A N 1
ATOM 672 C CA . ASN A 1 85 ? 2.940 -6.424 -4.531 1.00 85.31 85 ASN A CA 1
ATOM 673 C C . ASN A 1 85 ? 2.015 -5.212 -4.488 1.00 85.31 85 ASN A C 1
ATOM 675 O O . ASN A 1 85 ? 2.475 -4.103 -4.222 1.00 85.31 85 ASN A O 1
ATOM 679 N N . THR A 1 86 ? 0.736 -5.412 -4.785 1.00 85.75 86 THR A N 1
ATOM 680 C CA . THR A 1 86 ? -0.292 -4.356 -4.774 1.00 85.75 86 THR A CA 1
ATOM 681 C C . THR A 1 86 ? -1.111 -4.355 -3.486 1.00 85.75 86 THR A C 1
ATOM 683 O O . THR A 1 86 ? -1.774 -3.363 -3.175 1.00 85.75 86 THR A O 1
ATOM 686 N N . THR A 1 87 ? -1.015 -5.446 -2.725 1.00 86.94 87 THR A N 1
ATOM 687 C CA . THR A 1 87 ? -1.587 -5.625 -1.394 1.00 86.94 87 THR A CA 1
ATOM 688 C C . THR A 1 87 ? -0.640 -6.421 -0.500 1.00 86.94 87 THR A C 1
ATOM 690 O O . THR A 1 87 ? 0.172 -7.204 -0.997 1.00 86.94 87 THR A O 1
ATOM 693 N N . SER A 1 88 ? -0.802 -6.276 0.810 1.00 84.50 88 SER A N 1
ATOM 694 C CA . SER A 1 88 ? -0.265 -7.162 1.842 1.00 84.50 88 SER A CA 1
ATOM 695 C C . SER A 1 88 ? -1.415 -7.748 2.658 1.00 84.50 88 SER A C 1
ATOM 697 O O . SER A 1 88 ? -2.418 -7.070 2.888 1.00 84.50 88 SER A O 1
ATOM 699 N N . GLU A 1 89 ? -1.279 -8.998 3.093 1.00 77.56 89 GLU A N 1
ATOM 700 C CA . GLU A 1 89 ? -2.265 -9.632 3.973 1.00 77.56 89 GLU A CA 1
ATOM 701 C C . GLU A 1 89 ? -2.290 -8.936 5.342 1.00 77.56 89 GLU A C 1
ATOM 703 O O . GLU A 1 89 ? -1.257 -8.474 5.834 1.00 77.56 89 GLU A O 1
ATOM 708 N N . VAL A 1 90 ? -3.475 -8.846 5.946 1.00 76.06 90 VAL A N 1
ATOM 709 C CA . VAL A 1 90 ? -3.669 -8.339 7.307 1.00 76.06 90 VAL A CA 1
ATOM 710 C C . VAL A 1 90 ? -4.304 -9.448 8.130 1.00 76.06 90 VAL A C 1
ATOM 712 O O . VAL A 1 90 ? -5.406 -9.907 7.832 1.00 76.06 90 VAL A O 1
ATOM 715 N N . THR A 1 91 ? -3.616 -9.875 9.186 1.00 74.38 91 THR A N 1
ATOM 716 C CA . THR A 1 91 ? -4.155 -10.872 10.109 1.00 74.38 91 THR A CA 1
ATOM 717 C C . THR A 1 91 ? -5.355 -10.289 10.844 1.00 74.38 91 THR A C 1
ATOM 719 O O . THR A 1 91 ? -5.218 -9.338 11.614 1.00 74.38 91 THR A O 1
ATOM 722 N N . LEU A 1 92 ? -6.531 -10.874 10.623 1.00 67.81 92 LEU A N 1
ATOM 723 C CA . LEU A 1 92 ? -7.723 -10.549 11.399 1.00 67.81 92 LEU A CA 1
ATOM 724 C C . LEU A 1 92 ? -7.540 -10.994 12.854 1.00 67.81 92 LEU A C 1
ATOM 726 O O . LEU A 1 92 ? -7.007 -12.077 13.112 1.00 67.81 92 LEU A O 1
ATOM 730 N N . SER A 1 93 ? -7.996 -10.172 13.797 1.00 72.44 93 SER A N 1
ATOM 731 C CA . SER A 1 93 ? -8.141 -10.582 15.194 1.00 72.44 93 SER A CA 1
ATOM 732 C C . SER A 1 93 ? -9.420 -11.400 15.377 1.00 72.44 93 SER A C 1
ATOM 734 O O . SER A 1 93 ? -10.349 -11.312 14.572 1.00 72.44 93 SER A O 1
ATOM 736 N N . ASP A 1 94 ? -9.494 -12.173 16.458 1.00 62.41 94 ASP A N 1
ATOM 737 C CA . ASP A 1 94 ? -10.706 -12.937 16.773 1.00 62.41 94 ASP A CA 1
ATOM 738 C C . ASP A 1 94 ? -11.889 -12.024 17.083 1.00 62.41 94 ASP A C 1
ATOM 740 O O . ASP A 1 94 ? -13.012 -12.331 16.701 1.00 62.41 94 ASP A O 1
ATOM 744 N N . GLN A 1 95 ? -11.622 -10.848 17.655 1.00 68.19 95 GLN A N 1
ATOM 745 C CA . GLN A 1 95 ? -12.633 -9.814 17.829 1.00 68.19 95 GLN A CA 1
ATOM 746 C C . GLN A 1 95 ? -13.242 -9.392 16.488 1.00 68.19 95 GLN A C 1
ATOM 748 O O . GLN A 1 95 ? -14.461 -9.351 16.382 1.00 68.19 95 GLN A O 1
ATOM 753 N N . ILE A 1 96 ? -12.432 -9.113 15.458 1.00 70.81 96 ILE A N 1
ATOM 754 C CA . ILE A 1 96 ? -12.968 -8.728 14.141 1.00 70.81 96 ILE A CA 1
ATOM 755 C C . ILE A 1 96 ? -13.785 -9.878 13.540 1.00 70.81 96 ILE A C 1
ATOM 757 O O . ILE A 1 96 ? -14.858 -9.642 13.002 1.00 70.81 96 ILE A O 1
ATOM 761 N N . ARG A 1 97 ? -13.323 -11.127 13.680 1.00 74.19 97 ARG A N 1
ATOM 762 C CA . ARG A 1 97 ? -14.051 -12.305 13.178 1.00 74.19 97 ARG A CA 1
ATOM 763 C C . ARG A 1 97 ? -15.386 -12.560 13.885 1.00 74.19 97 ARG A C 1
ATOM 765 O O . ARG A 1 97 ? -16.281 -13.130 13.277 1.00 74.19 97 ARG A O 1
ATOM 772 N N . GLN A 1 98 ? -15.502 -12.187 15.158 1.00 75.19 98 GLN A N 1
ATOM 773 C CA . GLN A 1 98 ? -16.701 -12.399 15.982 1.00 75.19 98 GLN A CA 1
ATOM 774 C C . GLN A 1 98 ? -17.630 -11.179 16.021 1.00 75.19 98 GLN A C 1
ATOM 776 O O . GLN A 1 98 ? -18.723 -11.259 16.575 1.00 75.19 98 GLN A O 1
ATOM 781 N N . THR A 1 99 ? -17.196 -10.042 15.475 1.00 78.94 99 THR A N 1
ATOM 782 C CA . THR A 1 99 ? -18.000 -8.823 15.432 1.00 78.94 99 THR A CA 1
ATOM 783 C C . THR A 1 99 ? -18.934 -8.881 14.233 1.00 78.94 99 THR A C 1
ATOM 785 O O . THR A 1 99 ? -18.481 -9.026 13.098 1.00 78.94 99 THR A O 1
ATOM 788 N N . THR A 1 100 ? -20.227 -8.714 14.487 1.00 86.75 100 THR A N 1
ATOM 789 C CA . THR A 1 100 ? -21.196 -8.373 13.445 1.00 86.75 100 THR A CA 1
ATOM 790 C C . THR A 1 100 ? -21.011 -6.910 13.063 1.00 86.75 100 THR A C 1
ATOM 792 O O . THR A 1 100 ? -20.992 -6.044 13.934 1.00 86.75 100 THR A O 1
ATOM 795 N N . TYR A 1 101 ? -20.840 -6.629 11.779 1.00 90.38 101 TYR A N 1
ATOM 796 C CA . TYR A 1 101 ? -20.696 -5.284 11.233 1.00 90.38 101 TYR A CA 1
ATOM 797 C C . TYR A 1 101 ? -21.946 -4.872 10.461 1.00 90.38 101 TYR A C 1
ATOM 799 O O . TYR A 1 101 ? -22.683 -5.710 9.958 1.00 90.38 101 TYR A O 1
ATOM 807 N N . HIS A 1 102 ? -22.116 -3.568 10.298 1.00 91.00 102 HIS A N 1
ATOM 808 C CA . HIS A 1 102 ? -23.098 -2.944 9.426 1.00 91.00 102 HIS A CA 1
ATOM 809 C C . HIS A 1 102 ? -22.424 -1.876 8.567 1.00 91.00 102 HIS A C 1
ATOM 811 O O . HIS A 1 102 ? -21.308 -1.427 8.853 1.00 91.00 102 HIS A O 1
ATOM 817 N N . LEU A 1 103 ? -23.101 -1.447 7.505 1.00 89.94 103 LEU A N 1
ATOM 818 C CA . LEU A 1 103 ? -22.662 -0.301 6.720 1.00 89.94 103 LEU A CA 1
ATOM 819 C C . LEU A 1 103 ? -22.856 0.991 7.515 1.00 89.94 103 LEU A C 1
ATOM 821 O O . LEU A 1 103 ? -23.961 1.312 7.935 1.00 89.94 103 LEU A O 1
ATOM 825 N N . LYS A 1 104 ? -21.791 1.786 7.631 1.00 91.25 104 LYS A N 1
ATOM 826 C CA . LYS A 1 104 ? -21.843 3.121 8.247 1.00 91.25 104 LYS A CA 1
ATOM 827 C C . LYS A 1 104 ? -22.689 4.112 7.437 1.00 91.25 104 LYS A C 1
ATOM 829 O O . LYS A 1 104 ? -23.265 5.054 7.971 1.00 91.25 104 LYS A O 1
ATOM 834 N N . SER A 1 105 ? -22.697 3.936 6.120 1.00 90.62 105 SER A N 1
ATOM 835 C CA . SER A 1 105 ? -23.518 4.683 5.171 1.00 90.62 105 SER A CA 1
ATOM 836 C C . SER A 1 105 ? -23.853 3.769 4.001 1.00 90.62 105 SER A C 1
ATOM 838 O O . SER A 1 105 ? -23.075 2.873 3.668 1.00 90.62 105 SER A O 1
ATOM 840 N N . SER A 1 106 ? -25.000 4.006 3.374 1.00 92.12 106 SER A N 1
ATOM 841 C CA . SER A 1 106 ? -25.454 3.255 2.207 1.00 92.12 106 SER A CA 1
ATOM 842 C C . SER A 1 106 ? -25.812 4.205 1.074 1.00 92.12 106 SER A C 1
ATOM 844 O O . SER A 1 106 ? -26.265 5.326 1.318 1.00 92.12 106 SER A O 1
ATOM 846 N N . GLY A 1 107 ? -25.635 3.742 -0.157 1.00 93.31 107 GLY A N 1
ATOM 847 C CA . GLY A 1 107 ? -25.919 4.536 -1.341 1.00 93.31 107 GLY A CA 1
ATOM 848 C C . GLY A 1 107 ? -25.081 4.104 -2.532 1.00 93.31 107 GLY A C 1
ATOM 849 O O . GLY A 1 107 ? -24.665 2.950 -2.653 1.00 93.31 107 GLY A O 1
ATOM 850 N N . THR A 1 108 ? -24.835 5.043 -3.442 1.00 92.38 108 THR A N 1
ATOM 851 C CA . THR A 1 108 ? -24.158 4.781 -4.719 1.00 92.38 108 THR A CA 1
ATOM 852 C C . THR A 1 108 ? -22.676 5.158 -4.713 1.00 92.38 108 THR A C 1
ATOM 854 O O . THR A 1 108 ? -22.028 5.094 -5.762 1.00 92.38 108 THR A O 1
ATOM 857 N N . SER A 1 109 ? -22.121 5.607 -3.579 1.00 90.81 109 SER A N 1
ATOM 858 C CA . SER A 1 109 ? -20.693 5.919 -3.501 1.00 90.81 109 SER A CA 1
ATOM 859 C C . SER A 1 109 ? -19.861 4.644 -3.601 1.00 90.81 109 SER A C 1
ATOM 861 O O . SER A 1 109 ? -20.251 3.570 -3.136 1.00 90.81 109 SER A O 1
ATOM 863 N N . SER A 1 110 ? -18.670 4.756 -4.182 1.00 82.94 110 SER A N 1
ATOM 864 C CA . SER A 1 110 ? -17.765 3.618 -4.328 1.00 82.94 110 SER A CA 1
ATOM 865 C C . SER A 1 110 ? -17.225 3.079 -3.004 1.00 82.94 110 SER A C 1
ATOM 867 O O . SER A 1 110 ? -16.822 1.920 -2.946 1.00 82.94 110 SER A O 1
ATOM 869 N N . ASP A 1 111 ? -17.194 3.917 -1.968 1.00 85.12 111 ASP A N 1
ATOM 870 C CA . ASP A 1 111 ? -16.775 3.517 -0.624 1.00 85.12 111 ASP A CA 1
ATOM 871 C C . ASP A 1 111 ? -17.887 2.756 0.116 1.00 85.12 111 ASP A C 1
ATOM 873 O O . ASP A 1 111 ? -17.595 1.967 1.006 1.00 85.12 111 ASP A O 1
ATOM 877 N N . GLU A 1 112 ? -19.149 2.943 -0.273 1.00 87.69 112 GLU A N 1
ATOM 878 C CA . GLU A 1 112 ? -20.333 2.325 0.348 1.00 87.69 112 GLU A CA 1
ATOM 879 C C . GLU A 1 112 ? -20.705 0.982 -0.292 1.00 87.69 112 GLU A C 1
ATOM 881 O O . GLU A 1 112 ? -21.640 0.320 0.149 1.00 87.69 112 GLU A O 1
ATOM 886 N N . ASN A 1 113 ? -20.010 0.592 -1.361 1.00 95.44 113 ASN A N 1
ATOM 887 C CA . ASN A 1 113 ? -20.309 -0.587 -2.161 1.00 95.44 113 ASN A CA 1
ATOM 888 C C . ASN A 1 113 ? -19.134 -1.562 -2.180 1.00 95.44 113 ASN A C 1
ATOM 890 O O . ASN A 1 113 ? -17.971 -1.180 -2.030 1.00 95.44 113 ASN A O 1
ATOM 894 N N . VAL A 1 114 ? -19.440 -2.834 -2.432 1.00 96.88 114 VAL A N 1
ATOM 895 C CA . VAL A 1 114 ? -18.415 -3.870 -2.516 1.00 96.88 114 VAL A CA 1
ATOM 896 C C . VAL A 1 114 ? -17.775 -3.951 -3.894 1.00 96.88 114 VAL A C 1
ATOM 898 O O . VAL A 1 114 ? -18.397 -3.737 -4.937 1.00 96.88 114 VAL A O 1
ATOM 901 N N . TRP A 1 115 ? -16.507 -4.336 -3.898 1.00 97.25 115 TRP A N 1
ATOM 902 C CA . TRP A 1 115 ? -15.689 -4.563 -5.076 1.00 97.25 115 TRP A CA 1
ATOM 903 C C . TRP A 1 115 ? -15.437 -6.058 -5.280 1.00 97.25 115 TRP A C 1
ATOM 905 O O . TRP A 1 115 ? -15.309 -6.823 -4.323 1.00 97.25 115 TRP A O 1
ATOM 915 N N . ASN A 1 116 ? -15.314 -6.487 -6.540 1.00 96.00 116 ASN A N 1
ATOM 916 C CA . ASN A 1 116 ? -14.915 -7.865 -6.858 1.00 96.00 116 ASN A CA 1
ATOM 917 C C . ASN A 1 116 ? -13.459 -8.167 -6.449 1.00 96.00 116 ASN A C 1
ATOM 919 O O . ASN A 1 116 ? -13.128 -9.295 -6.103 1.00 96.00 116 ASN A O 1
ATOM 923 N N . ASP A 1 117 ? -12.618 -7.139 -6.463 1.00 95.19 117 ASP A N 1
ATOM 924 C CA . ASP A 1 117 ? -11.232 -7.102 -6.022 1.00 95.19 117 ASP A CA 1
ATOM 925 C C . ASP A 1 117 ? -10.938 -5.689 -5.517 1.00 95.19 117 ASP A C 1
ATOM 927 O O . ASP A 1 117 ? -11.519 -4.721 -6.010 1.00 95.19 117 ASP A O 1
ATOM 931 N N . ILE A 1 118 ? -9.993 -5.550 -4.586 1.00 94.06 118 ILE A N 1
ATOM 932 C CA . ILE A 1 118 ? -9.651 -4.25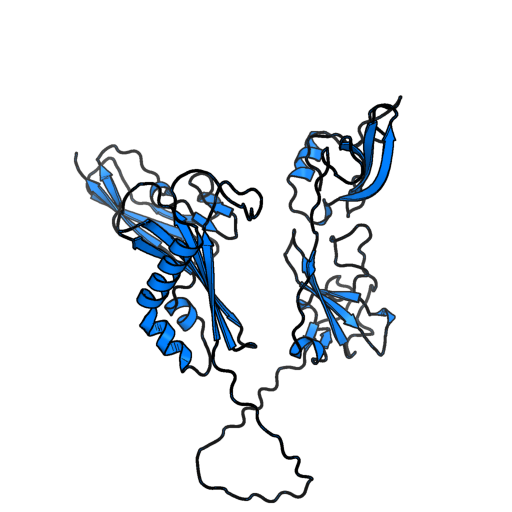1 -3.992 1.00 94.06 118 ILE A CA 1
ATOM 933 C C . ILE A 1 118 ? -9.317 -3.234 -5.101 1.00 94.06 118 ILE A C 1
ATOM 935 O O . ILE A 1 118 ? -8.500 -3.537 -5.988 1.00 94.06 118 ILE A O 1
ATOM 939 N N . PRO A 1 119 ? -9.917 -2.030 -5.080 1.00 88.19 119 PRO A N 1
ATOM 940 C CA . PRO A 1 119 ? -9.785 -1.052 -6.150 1.00 88.19 119 PRO A CA 1
ATOM 941 C C . PRO A 1 119 ? -8.322 -0.755 -6.473 1.00 88.19 119 PRO A C 1
ATOM 943 O O . PRO A 1 119 ? -7.493 -0.507 -5.599 1.00 88.19 119 PRO A O 1
ATOM 946 N N . TRP A 1 120 ? -8.000 -0.778 -7.768 1.00 87.06 120 TRP A N 1
ATOM 947 C CA . TRP A 1 120 ? -6.657 -0.504 -8.290 1.00 87.06 120 TRP A CA 1
ATOM 948 C C . TRP A 1 120 ? -5.551 -1.451 -7.799 1.00 87.06 120 TRP A C 1
ATOM 950 O O . TRP A 1 120 ? -4.374 -1.115 -7.915 1.00 87.06 120 TRP A O 1
ATOM 960 N N . THR A 1 121 ? -5.884 -2.639 -7.294 1.00 90.25 121 THR A N 1
ATOM 961 C CA . THR A 1 121 ? -4.877 -3.647 -6.906 1.00 90.25 121 THR A CA 1
ATOM 962 C C . THR A 1 121 ? -4.689 -4.747 -7.946 1.00 90.25 121 THR A C 1
ATOM 964 O O . THR A 1 121 ? -3.666 -5.437 -7.941 1.00 90.25 121 THR A O 1
ATOM 967 N N . GLN A 1 122 ? -5.623 -4.866 -8.892 1.00 91.81 122 GLN A N 1
ATOM 968 C CA . GLN A 1 122 ? -5.519 -5.738 -10.056 1.00 91.81 122 GLN A CA 1
ATOM 969 C C . GLN A 1 122 ? -6.108 -5.075 -11.319 1.00 91.81 122 GLN A C 1
ATOM 971 O O . GLN A 1 122 ? -6.691 -3.988 -11.272 1.00 91.81 122 GLN A O 1
ATOM 976 N N . TYR A 1 123 ? -5.949 -5.736 -12.474 1.00 94.69 123 TYR A N 1
ATOM 977 C CA . TYR A 1 123 ? -6.614 -5.337 -13.720 1.00 94.69 123 TYR A CA 1
ATOM 978 C C . TYR A 1 123 ? -8.031 -5.924 -13.844 1.00 94.69 123 TYR A C 1
ATOM 980 O O . TYR A 1 123 ? -8.157 -7.148 -13.943 1.00 94.69 123 TYR A O 1
ATOM 988 N N . LYS A 1 124 ? -9.041 -5.041 -13.964 1.00 93.88 124 LYS A N 1
ATOM 989 C CA . LYS A 1 124 ? -10.502 -5.304 -13.899 1.00 93.88 124 LYS A CA 1
ATOM 990 C C . LYS A 1 124 ? -11.127 -5.333 -12.493 1.00 93.88 124 LYS A C 1
ATOM 992 O O . LYS A 1 124 ? -12.199 -5.911 -12.322 1.00 93.88 124 LYS A O 1
ATOM 997 N N . ALA A 1 125 ? -10.495 -4.675 -11.529 1.00 94.31 125 ALA A N 1
ATOM 998 C CA . ALA A 1 125 ? -11.087 -4.399 -10.235 1.00 94.31 125 ALA A CA 1
ATOM 999 C C . ALA A 1 125 ? -12.201 -3.387 -10.480 1.00 94.31 125 ALA A C 1
ATOM 1001 O O . ALA A 1 125 ? -11.982 -2.343 -11.101 1.00 94.31 125 ALA A O 1
ATOM 1002 N N . SER A 1 126 ? -13.403 -3.735 -10.063 1.00 94.56 126 SER A N 1
ATOM 1003 C CA . SER A 1 126 ? -14.602 -2.956 -10.307 1.00 94.56 126 SER A CA 1
ATOM 1004 C C . SER A 1 126 ? -15.585 -3.165 -9.176 1.00 94.56 126 SER A C 1
ATOM 1006 O O . SER A 1 126 ? -15.630 -4.234 -8.563 1.00 94.56 126 SER A O 1
ATOM 1008 N N . LEU A 1 127 ? -16.415 -2.154 -8.959 1.00 95.50 127 LEU A N 1
ATOM 1009 C CA . LEU A 1 127 ? -17.589 -2.286 -8.120 1.00 95.50 127 LEU A CA 1
ATOM 1010 C C . LEU A 1 127 ? -18.418 -3.490 -8.575 1.00 95.50 127 LEU A C 1
ATOM 1012 O O . LEU A 1 127 ? -18.750 -3.623 -9.758 1.00 95.50 127 LEU A O 1
ATOM 1016 N N . LYS A 1 128 ? -18.688 -4.387 -7.628 1.00 95.50 128 LYS A N 1
ATOM 1017 C CA . LYS A 1 128 ? -19.578 -5.534 -7.797 1.00 95.50 128 LYS A CA 1
ATOM 1018 C C . LYS A 1 128 ? -21.026 -5.074 -7.624 1.00 95.50 128 LYS A C 1
ATOM 1020 O O . LYS A 1 128 ? -21.867 -5.450 -8.436 1.00 95.50 128 LYS A O 1
ATOM 1025 N N . THR A 1 129 ? -21.288 -4.199 -6.653 1.00 95.25 129 THR A N 1
ATOM 1026 C CA . THR A 1 129 ? -22.589 -3.543 -6.454 1.00 95.25 129 THR A CA 1
ATOM 1027 C C . THR A 1 129 ? -22.515 -2.052 -6.758 1.00 95.25 129 THR A C 1
ATOM 1029 O O . THR A 1 129 ? -21.451 -1.443 -6.690 1.00 95.25 129 THR A O 1
ATOM 1032 N N . LYS A 1 130 ? -23.641 -1.466 -7.172 1.00 94.44 130 LYS A N 1
ATOM 1033 C CA . LYS A 1 130 ? -23.729 -0.047 -7.569 1.00 94.44 130 LYS A CA 1
ATOM 1034 C C . LYS A 1 130 ? -24.564 0.801 -6.616 1.00 94.44 130 LYS A C 1
ATOM 1036 O O . LYS A 1 130 ? -24.521 2.022 -6.716 1.00 94.44 130 LYS A O 1
ATOM 1041 N N . ASP A 1 131 ? -25.342 0.143 -5.773 1.00 95.12 131 ASP A N 1
ATOM 1042 C CA . ASP A 1 131 ? -26.196 0.745 -4.769 1.00 95.12 131 ASP A CA 1
ATOM 1043 C C . ASP A 1 131 ? -26.266 -0.225 -3.588 1.00 95.12 131 ASP A C 1
ATOM 1045 O O . ASP A 1 131 ? -26.591 -1.402 -3.780 1.00 95.12 131 ASP A O 1
ATOM 1049 N N . SER A 1 132 ? -25.897 0.257 -2.404 1.00 96.38 132 SER A N 1
ATOM 1050 C CA . SER A 1 132 ? -25.897 -0.522 -1.171 1.00 96.38 132 SER A CA 1
ATOM 1051 C C . SER A 1 132 ? -27.089 -0.239 -0.262 1.00 96.38 132 SER A C 1
ATOM 1053 O O . SER A 1 132 ? -27.211 -0.873 0.783 1.00 96.38 132 SER A O 1
ATOM 1055 N N . THR A 1 133 ? -28.003 0.659 -0.648 1.00 96.62 133 THR A N 1
ATOM 1056 C CA . THR A 1 133 ? -29.219 0.951 0.127 1.00 96.62 133 THR A CA 1
ATOM 1057 C C . THR A 1 133 ? -30.056 -0.291 0.478 1.00 96.62 133 THR A C 1
ATOM 1059 O O . THR A 1 133 ? -30.539 -0.346 1.611 1.00 96.62 133 THR A O 1
ATOM 1062 N N . PRO A 1 134 ? -30.212 -1.312 -0.395 1.00 97.31 134 PRO A N 1
ATOM 1063 C CA . PRO A 1 134 ? -30.936 -2.536 -0.036 1.00 97.31 134 PRO A CA 1
ATOM 1064 C C . PRO A 1 134 ? -30.323 -3.311 1.138 1.00 97.31 134 PRO A C 1
ATOM 1066 O O . PRO A 1 134 ? -31.063 -3.978 1.851 1.00 97.31 134 PRO A O 1
ATOM 1069 N N . TYR A 1 135 ? -29.012 -3.168 1.359 1.00 95.25 135 TYR A N 1
ATOM 1070 C CA . TYR A 1 135 ? -28.238 -3.932 2.345 1.00 95.25 135 TYR A CA 1
ATOM 1071 C C . TYR A 1 135 ? -27.901 -3.120 3.604 1.00 95.25 135 TYR A C 1
ATOM 1073 O O . TYR A 1 135 ? -27.113 -3.531 4.452 1.00 95.25 135 TYR A O 1
ATOM 1081 N N . ALA A 1 136 ? -28.474 -1.919 3.743 1.00 91.38 136 ALA A N 1
ATOM 1082 C CA . ALA A 1 136 ? -28.114 -0.966 4.795 1.00 91.38 136 ALA A CA 1
ATOM 1083 C C . ALA A 1 136 ? -28.333 -1.487 6.228 1.00 91.38 136 ALA A C 1
ATOM 1085 O O . ALA A 1 136 ? -27.785 -0.923 7.171 1.00 91.38 136 ALA A O 1
ATOM 1086 N N . LYS A 1 137 ? -29.165 -2.520 6.397 1.00 89.62 137 LYS A N 1
ATOM 1087 C CA . LYS A 1 137 ? -29.514 -3.114 7.696 1.00 89.62 137 LYS A CA 1
ATOM 1088 C C . LYS A 1 137 ? -28.988 -4.537 7.870 1.00 89.62 137 LYS A C 1
ATOM 1090 O O . LYS A 1 137 ? -29.335 -5.167 8.865 1.00 89.62 137 LYS A O 1
ATOM 1095 N N . ASP A 1 138 ? -28.211 -5.034 6.916 1.00 94.12 138 ASP A N 1
ATOM 1096 C CA . ASP A 1 138 ? -27.759 -6.417 6.941 1.00 94.12 138 ASP A CA 1
ATOM 1097 C C . ASP A 1 138 ? -26.613 -6.611 7.931 1.00 94.12 138 ASP A C 1
ATOM 1099 O O . ASP A 1 138 ? -25.850 -5.686 8.239 1.00 94.12 138 ASP A O 1
ATOM 1103 N N . ASP A 1 139 ? -26.528 -7.835 8.445 1.00 93.25 139 ASP A N 1
ATOM 1104 C CA . ASP A 1 139 ? -25.457 -8.288 9.320 1.00 93.25 139 ASP A CA 1
ATOM 1105 C C . ASP A 1 139 ? -24.284 -8.760 8.460 1.00 93.25 139 ASP A C 1
ATOM 1107 O O . ASP A 1 139 ? -24.382 -9.731 7.710 1.00 93.25 139 ASP A O 1
ATOM 1111 N N . LEU A 1 140 ? -23.144 -8.092 8.598 1.00 94.44 140 LEU A N 1
ATOM 1112 C CA . LEU A 1 140 ? -21.949 -8.357 7.809 1.00 94.44 140 LEU A CA 1
ATOM 1113 C C . LEU A 1 140 ? -20.881 -9.018 8.675 1.00 94.44 140 LEU A C 1
ATOM 1115 O O . LEU A 1 140 ? -20.564 -8.557 9.772 1.00 94.44 140 LEU A O 1
ATOM 1119 N N . THR A 1 141 ? -20.259 -10.070 8.158 1.00 93.00 141 THR A N 1
ATOM 1120 C CA . THR A 1 141 ? -19.126 -10.736 8.813 1.00 93.00 141 THR A CA 1
ATOM 1121 C C . THR A 1 141 ? -17.844 -10.497 8.034 1.00 93.00 141 THR A C 1
ATOM 1123 O O . THR A 1 141 ? -17.840 -10.489 6.806 1.00 93.00 141 THR A O 1
ATOM 1126 N N . VAL A 1 142 ? -16.732 -10.280 8.735 1.00 91.38 142 VAL A N 1
ATOM 1127 C CA . VAL A 1 142 ? -15.427 -10.042 8.105 1.00 91.38 142 VAL A CA 1
ATOM 1128 C C . VAL A 1 142 ? -14.604 -11.325 8.126 1.00 91.38 142 VAL A C 1
ATOM 1130 O O . VAL A 1 142 ? -14.212 -11.803 9.192 1.00 91.38 142 VAL A O 1
ATOM 1133 N N . ILE A 1 143 ? -14.275 -11.847 6.943 1.00 90.25 143 ILE A N 1
ATOM 1134 C CA . ILE A 1 143 ? -13.552 -13.125 6.805 1.00 90.25 143 ILE A CA 1
ATOM 1135 C C . ILE A 1 143 ? -12.112 -12.977 6.303 1.00 90.25 143 ILE A C 1
ATOM 1137 O O . ILE A 1 143 ? -11.288 -13.870 6.499 1.00 90.25 143 ILE A O 1
ATOM 1141 N N . SER A 1 144 ? -11.766 -11.839 5.692 1.00 87.12 144 SER A N 1
ATOM 1142 C CA . SER A 1 144 ? -10.394 -11.537 5.268 1.00 87.12 144 SER A CA 1
ATOM 1143 C C . SER A 1 144 ? -10.104 -10.043 5.358 1.00 87.12 144 SER A C 1
ATOM 1145 O O . SER A 1 144 ? -11.000 -9.225 5.173 1.00 87.12 144 SER A O 1
ATOM 1147 N N . ALA A 1 145 ? -8.836 -9.678 5.558 1.00 85.94 145 ALA A N 1
ATOM 1148 C CA . ALA A 1 145 ? -8.379 -8.297 5.444 1.00 85.94 145 ALA A CA 1
ATOM 1149 C C . ALA A 1 145 ? -7.078 -8.195 4.650 1.00 85.94 145 ALA A C 1
ATOM 1151 O O . ALA A 1 145 ? -6.182 -9.028 4.782 1.00 85.94 145 ALA A O 1
ATOM 1152 N N . LYS A 1 146 ? -6.962 -7.142 3.839 1.00 86.44 146 LYS A N 1
ATOM 1153 C CA . LYS A 1 146 ? -5.741 -6.807 3.098 1.00 86.44 146 LYS A CA 1
ATOM 1154 C C . LYS A 1 146 ? -5.512 -5.308 3.115 1.00 86.44 146 LYS A C 1
ATOM 1156 O O . LYS A 1 146 ? -6.458 -4.527 3.088 1.00 86.44 146 LYS A O 1
ATOM 1161 N N . LYS A 1 147 ? -4.247 -4.906 3.101 1.00 83.69 147 LYS A N 1
ATOM 1162 C CA . LYS A 1 147 ? -3.825 -3.506 3.036 1.00 83.69 147 LYS A CA 1
ATOM 1163 C C . LYS A 1 147 ? -3.219 -3.208 1.673 1.00 83.69 147 LYS A C 1
ATOM 1165 O O . LYS A 1 147 ? -2.432 -4.000 1.161 1.00 83.69 147 LYS A O 1
ATOM 1170 N N . MET A 1 148 ? -3.567 -2.073 1.075 1.00 80.25 148 MET A N 1
ATOM 1171 C CA . MET A 1 148 ? -2.917 -1.595 -0.150 1.00 80.25 148 MET A CA 1
ATOM 1172 C C . MET A 1 148 ? -1.459 -1.195 0.129 1.00 80.25 148 MET A C 1
ATOM 1174 O O . MET A 1 148 ? -1.153 -0.652 1.185 1.00 80.25 148 MET A O 1
ATOM 1178 N N . THR A 1 149 ? -0.556 -1.411 -0.828 1.00 78.12 149 THR A N 1
ATOM 1179 C CA . THR A 1 149 ? 0.904 -1.226 -0.634 1.00 78.12 149 THR A CA 1
ATOM 1180 C C . THR A 1 149 ? 1.514 -0.081 -1.444 1.00 78.12 149 THR A C 1
ATOM 1182 O O . THR A 1 149 ? 2.730 0.087 -1.441 1.00 78.12 149 THR A O 1
ATOM 1185 N N . ARG A 1 150 ? 0.706 0.681 -2.190 1.00 72.44 150 ARG A N 1
ATOM 1186 C CA . ARG A 1 150 ? 1.204 1.731 -3.101 1.00 72.44 150 ARG A CA 1
ATOM 1187 C C . ARG A 1 150 ? 0.568 3.092 -2.883 1.00 72.44 150 ARG A C 1
ATOM 1189 O O . ARG A 1 150 ? 1.269 4.073 -2.676 1.00 72.44 150 ARG A O 1
ATOM 1196 N N . GLN A 1 151 ? -0.756 3.158 -2.979 1.00 61.97 151 GLN A N 1
ATOM 1197 C CA . GLN A 1 151 ? -1.506 4.406 -2.884 1.00 61.97 151 GLN A CA 1
ATOM 1198 C C . GLN A 1 151 ? -2.542 4.296 -1.768 1.00 61.97 151 GLN A C 1
ATOM 1200 O O . GLN A 1 151 ? -3.196 3.259 -1.652 1.00 61.97 151 GLN A O 1
ATOM 1205 N N . TYR A 1 152 ? -2.675 5.359 -0.969 1.00 59.88 152 TYR A N 1
ATOM 1206 C CA . TYR A 1 152 ? -3.597 5.517 0.169 1.00 59.88 152 TYR A CA 1
ATOM 1207 C C . TYR A 1 152 ? -3.409 4.552 1.349 1.00 59.88 152 TYR A C 1
ATOM 1209 O O . TYR A 1 152 ? -3.839 4.878 2.447 1.00 59.88 152 TYR A O 1
ATOM 1217 N N . TYR A 1 153 ? -2.766 3.396 1.149 1.00 67.12 153 TYR A N 1
ATOM 1218 C CA . TYR A 1 153 ? -2.455 2.409 2.193 1.00 67.12 153 TYR A CA 1
ATOM 1219 C C . TYR A 1 153 ? -3.670 1.974 3.026 1.00 67.12 153 TYR A C 1
ATOM 1221 O O . TYR A 1 153 ? -3.540 1.599 4.190 1.00 67.12 153 TYR A O 1
ATOM 1229 N N . GLN A 1 154 ? -4.852 2.018 2.413 1.00 76.44 154 GLN A N 1
ATOM 1230 C CA . GLN A 1 154 ? -6.116 1.660 3.041 1.00 76.44 154 GLN A CA 1
ATOM 1231 C C . GLN A 1 154 ? -6.213 0.151 3.266 1.00 76.44 154 GLN A C 1
ATOM 1233 O O . GLN A 1 154 ? -5.682 -0.648 2.484 1.00 76.44 154 GLN A O 1
ATOM 1238 N N . THR A 1 155 ? -6.936 -0.220 4.318 1.00 83.38 155 THR A N 1
ATOM 1239 C CA . THR A 1 155 ? -7.314 -1.601 4.607 1.00 83.38 155 THR A CA 1
ATOM 1240 C C . THR A 1 155 ? -8.691 -1.876 4.021 1.00 83.38 155 THR A C 1
ATOM 1242 O O . THR A 1 155 ? -9.618 -1.084 4.175 1.00 83.38 155 THR A O 1
ATOM 1245 N N . TYR A 1 156 ? -8.817 -3.009 3.343 1.00 91.75 156 TYR A N 1
ATOM 1246 C CA . TYR A 1 156 ? -10.078 -3.514 2.827 1.00 91.75 156 TYR A CA 1
ATOM 1247 C C . TYR A 1 156 ? -10.401 -4.830 3.514 1.00 91.75 156 TYR A C 1
ATOM 1249 O O . TYR A 1 156 ? -9.522 -5.681 3.690 1.00 91.75 156 TYR A O 1
ATOM 1257 N N . TYR A 1 157 ? -11.664 -4.984 3.882 1.00 95.50 157 TYR A N 1
ATOM 1258 C CA . TYR A 1 157 ? -12.223 -6.215 4.415 1.00 95.50 157 TYR A CA 1
ATOM 1259 C C . TYR A 1 157 ? -12.991 -6.932 3.318 1.00 95.50 157 TYR A C 1
ATOM 1261 O O . TYR A 1 157 ? -13.670 -6.295 2.517 1.00 95.50 157 TYR A O 1
ATOM 1269 N N . TYR A 1 158 ? -12.861 -8.252 3.272 1.00 96.94 158 TYR A N 1
ATOM 1270 C CA . TYR A 1 158 ? -13.804 -9.082 2.544 1.00 96.94 158 TYR A CA 1
ATOM 1271 C C . TYR A 1 158 ? -14.947 -9.406 3.494 1.00 96.94 158 TYR A C 1
ATOM 1273 O O . TYR A 1 158 ? -14.716 -10.050 4.525 1.00 96.94 158 TYR A O 1
ATOM 1281 N N . ILE A 1 159 ? -16.138 -8.926 3.149 1.00 96.69 159 ILE A N 1
ATOM 1282 C CA . ILE A 1 159 ? -17.351 -9.157 3.922 1.00 96.69 159 ILE A CA 1
ATOM 1283 C C . ILE A 1 159 ? -18.195 -10.272 3.315 1.00 96.69 159 ILE A C 1
ATOM 1285 O O . ILE A 1 159 ? -18.249 -10.431 2.090 1.00 96.69 159 ILE A O 1
ATOM 1289 N N . GLU A 1 160 ? -18.867 -11.011 4.187 1.00 95.75 160 GLU A N 1
ATOM 1290 C CA . GLU A 1 160 ? -19.962 -11.905 3.841 1.00 95.75 160 GLU A CA 1
ATOM 1291 C C . GLU A 1 160 ? -21.253 -11.411 4.482 1.00 95.75 160 GLU A C 1
ATOM 1293 O O . GLU A 1 160 ? -21.302 -11.134 5.682 1.00 95.75 160 GLU A O 1
ATOM 1298 N N . ASP A 1 161 ? -22.274 -11.337 3.645 1.00 96.12 161 ASP A N 1
ATOM 1299 C CA . ASP A 1 161 ? -23.665 -11.090 3.961 1.00 96.12 161 ASP A CA 1
ATOM 1300 C C . ASP A 1 161 ? -24.423 -12.403 3.720 1.00 96.12 161 ASP A C 1
ATOM 1302 O O . ASP A 1 161 ? -24.434 -12.957 2.613 1.00 96.12 161 ASP A O 1
ATOM 1306 N N . ALA A 1 162 ? -24.988 -12.960 4.789 1.00 94.25 162 ALA A N 1
ATOM 1307 C CA . ALA A 1 162 ? -25.688 -14.237 4.716 1.00 94.25 162 ALA A CA 1
ATOM 1308 C C . ALA A 1 162 ? -27.076 -14.096 4.071 1.00 94.25 162 ALA A C 1
ATOM 1310 O O . ALA A 1 162 ? -2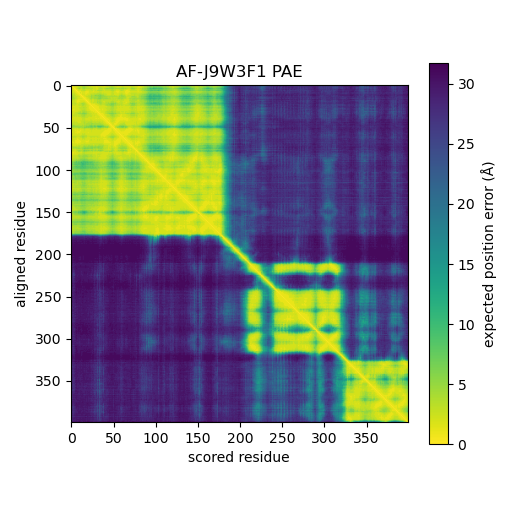7.596 -15.068 3.518 1.00 94.25 162 ALA A O 1
ATOM 1311 N N . GLN A 1 163 ? -27.675 -12.906 4.154 1.00 94.12 163 GLN A N 1
ATOM 1312 C CA . GLN A 1 163 ? -29.003 -12.588 3.647 1.00 94.12 163 GLN A CA 1
ATOM 1313 C C . GLN A 1 163 ? -28.949 -12.219 2.161 1.00 94.12 163 GLN A C 1
ATOM 1315 O O . GLN A 1 163 ? -29.807 -12.665 1.396 1.00 94.12 163 GLN A O 1
ATOM 1320 N N . HIS A 1 164 ? -27.906 -11.496 1.745 1.00 96.50 164 HIS A N 1
ATOM 1321 C CA . HIS A 1 164 ? -27.695 -11.036 0.372 1.00 96.50 164 HIS A CA 1
ATOM 1322 C C . HIS A 1 164 ? -26.277 -11.355 -0.140 1.00 96.50 164 HIS A C 1
ATOM 1324 O O . HIS A 1 164 ? -25.427 -10.466 -0.266 1.00 96.50 164 HIS A O 1
ATOM 1330 N N . PRO A 1 165 ? -25.992 -12.616 -0.529 1.00 96.31 165 PRO A N 1
ATOM 1331 C CA . PRO A 1 165 ? -24.667 -13.029 -1.009 1.00 96.31 165 PRO A CA 1
ATOM 1332 C C . PRO A 1 165 ? -24.140 -12.256 -2.237 1.00 96.31 165 PRO A C 1
ATOM 1334 O O . PRO A 1 165 ? -22.935 -12.242 -2.534 1.00 96.31 165 PRO A O 1
ATOM 1337 N N . GLU A 1 166 ? -25.016 -11.598 -2.999 1.00 95.19 166 GLU A N 1
ATOM 1338 C CA . GLU A 1 166 ? -24.641 -10.660 -4.055 1.00 95.19 166 GLU A CA 1
ATOM 1339 C C . GLU A 1 166 ? -23.821 -9.468 -3.536 1.00 95.19 166 GLU A C 1
ATOM 1341 O O . GLU A 1 166 ? -22.955 -8.986 -4.277 1.00 95.19 166 GLU A O 1
ATOM 1346 N N . PHE A 1 167 ? -23.985 -9.071 -2.270 1.00 97.38 167 PHE A N 1
ATOM 1347 C CA . PHE A 1 167 ? -23.220 -8.017 -1.605 1.00 97.38 167 PHE A CA 1
ATOM 1348 C C . PHE A 1 167 ? -21.888 -8.509 -1.008 1.00 97.38 167 PHE A C 1
ATOM 1350 O O . PHE A 1 167 ? -21.092 -7.704 -0.541 1.00 97.38 167 PHE A O 1
ATOM 1357 N N . ASN A 1 168 ? -21.542 -9.798 -1.122 1.00 97.56 168 ASN A N 1
ATOM 1358 C CA . ASN A 1 168 ? -20.236 -10.291 -0.655 1.00 97.56 168 ASN A CA 1
ATOM 1359 C C . ASN A 1 168 ? -19.091 -9.714 -1.497 1.00 97.56 168 ASN A C 1
ATOM 1361 O O . ASN A 1 168 ? -19.098 -9.822 -2.732 1.00 97.56 168 ASN A O 1
ATOM 1365 N N . GLY A 1 169 ? -18.064 -9.156 -0.865 1.00 96.81 169 GLY A N 1
ATOM 1366 C CA . GLY A 1 169 ? -16.920 -8.613 -1.591 1.00 96.81 169 GLY A CA 1
ATOM 1367 C C . GLY A 1 169 ? -16.004 -7.739 -0.751 1.00 96.81 169 GLY A C 1
ATOM 1368 O O . 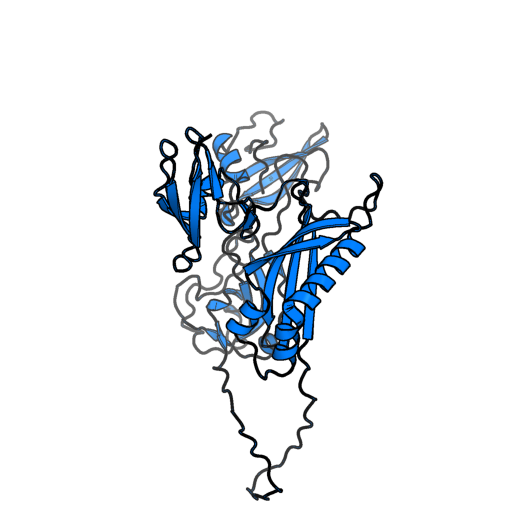GLY A 1 169 ? -16.116 -7.668 0.469 1.00 96.81 169 GLY A O 1
ATOM 1369 N N . TRP A 1 170 ? -15.065 -7.079 -1.427 1.00 97.75 170 TRP A N 1
ATOM 1370 C CA . TRP A 1 170 ? -14.109 -6.185 -0.783 1.00 97.75 170 TRP A CA 1
ATOM 1371 C C . TRP A 1 170 ? -14.724 -4.812 -0.540 1.00 97.75 170 TRP A C 1
ATOM 1373 O O . TRP A 1 170 ? -15.143 -4.150 -1.486 1.00 97.75 170 TRP A O 1
ATOM 1383 N N . ILE A 1 171 ? -14.691 -4.344 0.699 1.00 95.38 171 ILE A N 1
ATOM 1384 C CA . ILE A 1 171 ? -15.114 -2.999 1.086 1.00 95.38 171 ILE A CA 1
ATOM 1385 C C . ILE A 1 171 ? -14.022 -2.325 1.910 1.00 95.38 171 ILE A C 1
ATOM 1387 O O . ILE A 1 171 ? -13.229 -2.994 2.576 1.00 95.38 171 ILE A O 1
ATOM 1391 N N . ASN A 1 172 ? -13.938 -0.999 1.839 1.00 89.62 172 ASN A N 1
ATOM 1392 C CA . ASN A 1 172 ? -13.027 -0.242 2.689 1.00 89.62 172 ASN A CA 1
ATOM 1393 C C . ASN A 1 172 ? -13.428 -0.449 4.157 1.00 89.62 172 ASN A C 1
ATOM 1395 O O . ASN A 1 172 ? -14.602 -0.316 4.499 1.00 89.62 172 ASN A O 1
ATOM 1399 N N . SER A 1 173 ? -12.471 -0.761 5.035 1.00 86.38 173 SER A N 1
ATOM 1400 C CA . SER A 1 173 ? -12.773 -1.027 6.448 1.00 86.38 173 SER A CA 1
ATOM 1401 C C . SER A 1 173 ? -13.457 0.153 7.147 1.00 86.38 173 SER A C 1
ATOM 1403 O O . SER A 1 173 ? -14.210 -0.052 8.090 1.00 86.38 173 SER A O 1
ATOM 1405 N N . ASN A 1 174 ? -13.219 1.386 6.684 1.00 83.62 174 ASN A N 1
ATOM 1406 C CA . ASN A 1 174 ? -13.815 2.602 7.250 1.00 83.62 174 ASN A CA 1
ATOM 1407 C C . ASN A 1 174 ? -15.301 2.789 6.902 1.00 83.62 174 ASN A C 1
ATOM 1409 O O . ASN A 1 174 ? -15.946 3.681 7.456 1.00 83.62 174 ASN A O 1
ATOM 1413 N N . SER A 1 175 ? -15.829 1.981 5.983 1.00 85.00 175 SER A N 1
ATOM 1414 C CA . SER A 1 175 ? -17.238 1.996 5.576 1.00 85.00 175 SER A CA 1
ATOM 1415 C C . SER A 1 175 ? -18.115 1.101 6.447 1.00 85.00 175 SER A C 1
ATOM 1417 O O . SER A 1 175 ? -19.330 1.072 6.265 1.00 85.00 175 SER A O 1
ATOM 1419 N N . LEU A 1 176 ? -17.504 0.375 7.382 1.00 86.00 176 LEU A N 1
ATOM 1420 C CA . LEU A 1 176 ? -18.178 -0.532 8.294 1.00 86.00 176 LEU A CA 1
ATOM 1421 C C . LEU A 1 176 ? -18.181 0.041 9.708 1.00 86.00 176 LEU A C 1
ATOM 1423 O O . LEU A 1 176 ? -17.204 0.639 10.162 1.00 86.00 176 LEU A O 1
ATOM 1427 N N . GLU A 1 177 ? -19.266 -0.208 10.421 1.00 82.94 177 GLU A N 1
ATOM 1428 C CA . GLU A 1 177 ? -19.384 0.016 11.852 1.00 82.94 177 GLU A CA 1
ATOM 1429 C C . GLU A 1 177 ? -19.806 -1.287 12.529 1.00 82.94 177 GLU A C 1
ATOM 1431 O O . GLU A 1 177 ? -20.726 -1.961 12.086 1.00 82.94 177 GLU A O 1
ATOM 1436 N N . GLY A 1 178 ? -19.082 -1.697 13.569 1.00 75.62 178 GLY A N 1
ATOM 1437 C CA . GLY A 1 178 ? -19.577 -2.741 14.469 1.00 75.62 178 GLY A CA 1
ATOM 1438 C C . GLY A 1 178 ? -20.556 -2.130 15.475 1.00 75.62 178 GLY A C 1
ATOM 1439 O O . GLY A 1 178 ? -20.609 -0.898 15.581 1.00 75.62 178 GLY A O 1
ATOM 1440 N N . PRO A 1 179 ? -21.286 -2.938 16.267 1.00 54.56 179 PRO A N 1
ATOM 1441 C CA . PRO A 1 179 ? -22.031 -2.415 17.399 1.00 54.56 179 PRO A CA 1
ATOM 1442 C C . PRO A 1 179 ? -21.102 -1.535 18.229 1.00 54.56 179 PRO A C 1
ATOM 1444 O O . PRO A 1 179 ? -19.946 -1.898 18.482 1.00 54.56 179 PRO A O 1
ATOM 1447 N N . ALA A 1 180 ? -21.608 -0.367 18.638 1.00 38.09 180 ALA A N 1
ATOM 1448 C CA . ALA A 1 180 ? -20.924 0.460 19.615 1.00 38.09 180 ALA A CA 1
ATOM 1449 C C . ALA A 1 180 ? -20.493 -0.461 20.751 1.00 38.09 180 ALA A C 1
ATOM 1451 O O . ALA A 1 180 ? -21.325 -1.186 21.305 1.00 38.09 180 ALA A O 1
ATOM 1452 N N . THR A 1 181 ? -19.197 -0.477 21.060 1.00 33.56 181 THR A N 1
ATOM 1453 C CA . THR A 1 181 ? -18.682 -1.214 22.204 1.00 33.56 181 THR A CA 1
ATOM 1454 C C . THR A 1 181 ? -19.471 -0.725 23.407 1.00 33.56 181 THR A C 1
ATOM 1456 O O . THR A 1 181 ? -19.225 0.369 23.918 1.00 33.56 181 THR A O 1
ATOM 1459 N N . THR A 1 182 ? -20.477 -1.489 23.832 1.00 27.56 182 THR A N 1
ATOM 1460 C CA . THR A 1 182 ? -21.188 -1.189 25.062 1.00 27.56 182 THR A CA 1
ATOM 1461 C C . THR A 1 182 ? -20.184 -1.565 26.125 1.00 27.56 182 THR A C 1
ATOM 1463 O O . THR A 1 182 ? -20.010 -2.733 26.460 1.00 27.56 182 THR A O 1
ATOM 1466 N N . VAL A 1 183 ? -19.404 -0.581 26.565 1.00 28.52 183 VAL A N 1
ATOM 1467 C CA . VAL A 1 183 ? -18.538 -0.748 27.719 1.00 28.52 183 VAL A CA 1
ATOM 1468 C C . VAL A 1 183 ? -19.486 -0.851 28.903 1.00 28.52 183 VAL A C 1
ATOM 1470 O O . VAL A 1 183 ? -19.825 0.148 29.534 1.00 28.52 183 VAL A O 1
ATOM 1473 N N . THR A 1 184 ? -19.960 -2.060 29.187 1.00 23.75 184 THR A N 1
ATOM 1474 C CA . THR A 1 184 ? -20.629 -2.353 30.446 1.00 23.75 184 THR A CA 1
ATOM 1475 C C . THR A 1 184 ? -19.560 -2.227 31.525 1.00 23.75 184 THR A C 1
ATOM 1477 O O . THR A 1 184 ? -18.827 -3.166 31.821 1.00 23.75 184 THR A O 1
ATOM 1480 N N . LYS A 1 185 ? -19.405 -1.018 32.076 1.00 24.27 185 LYS A N 1
ATOM 1481 C CA . LYS A 1 185 ? -18.626 -0.794 33.292 1.00 24.27 185 LYS A CA 1
ATOM 1482 C C . LYS A 1 185 ? -19.365 -1.471 34.442 1.00 24.27 185 LYS A C 1
ATOM 1484 O O . LYS A 1 185 ? -20.208 -0.859 35.088 1.00 24.27 185 LYS A O 1
ATOM 1489 N N . THR A 1 186 ? -19.030 -2.719 34.739 1.00 24.12 186 THR A N 1
ATOM 1490 C CA . THR A 1 186 ? -19.235 -3.246 36.088 1.00 24.12 186 THR A CA 1
ATOM 1491 C C . THR A 1 186 ? -18.199 -2.599 37.000 1.00 24.12 186 THR A C 1
ATOM 1493 O O . THR A 1 186 ? -17.015 -2.927 36.950 1.00 24.12 186 THR A O 1
ATOM 1496 N N . VAL A 1 187 ? -18.641 -1.639 37.812 1.00 23.34 187 VAL A N 1
ATOM 1497 C CA . VAL A 1 187 ? -17.859 -1.131 38.943 1.00 23.34 187 VAL A CA 1
ATOM 1498 C C . VAL A 1 187 ? -17.921 -2.194 40.038 1.00 23.34 187 VAL A C 1
ATOM 1500 O O . VAL A 1 187 ? -18.986 -2.433 40.599 1.00 23.34 187 VAL A O 1
ATOM 1503 N N . SER A 1 188 ? -16.796 -2.844 40.336 1.00 28.55 188 SER A N 1
ATOM 1504 C CA . SER A 1 188 ? -16.683 -3.729 41.497 1.00 28.55 188 SER A CA 1
ATOM 1505 C C . SER A 1 188 ? -16.107 -2.930 42.665 1.00 28.55 188 SER A C 1
ATOM 1507 O O . SER A 1 188 ? -14.937 -2.551 42.645 1.00 28.55 188 SER A O 1
ATOM 1509 N N . VAL A 1 189 ? -16.937 -2.652 43.670 1.00 26.03 189 VAL A N 1
ATOM 1510 C CA . VAL A 1 189 ? -16.506 -2.115 44.971 1.00 26.03 189 VAL A CA 1
ATOM 1511 C C . VAL A 1 189 ? -16.008 -3.291 45.832 1.00 26.03 189 VAL A C 1
ATOM 1513 O O . VAL A 1 189 ? -16.685 -4.319 45.857 1.00 26.03 189 VAL A O 1
ATOM 1516 N N . PRO A 1 190 ? -14.864 -3.205 46.539 1.00 30.00 190 PRO A N 1
ATOM 1517 C CA . PRO A 1 190 ? -14.418 -4.268 47.444 1.00 30.00 190 PRO A CA 1
ATOM 1518 C C . PRO A 1 190 ? -15.201 -4.240 48.773 1.00 30.00 190 PRO A C 1
ATOM 1520 O O . PRO A 1 190 ? -15.170 -3.236 49.481 1.00 30.00 190 PRO A O 1
ATOM 1523 N N . GLY A 1 191 ? -15.879 -5.336 49.132 1.00 34.34 191 GLY A N 1
ATOM 1524 C CA . GLY A 1 191 ? -16.587 -5.522 50.412 1.00 34.34 191 GLY A CA 1
ATOM 1525 C C . GLY A 1 191 ? -17.280 -6.895 50.497 1.00 34.34 191 GLY A C 1
ATOM 1526 O O . GLY A 1 191 ? -17.439 -7.531 49.454 1.00 34.34 191 GLY A O 1
ATOM 1527 N N . PRO A 1 192 ? -17.649 -7.400 51.697 1.00 31.08 192 PRO A N 1
ATOM 1528 C CA . PRO A 1 192 ? -18.110 -8.778 51.869 1.00 31.08 192 PRO A CA 1
ATOM 1529 C C . PRO A 1 192 ? -19.398 -9.051 51.084 1.00 31.08 192 PRO A C 1
ATOM 1531 O O . PRO A 1 192 ? -20.248 -8.175 50.925 1.00 31.08 192 PRO A O 1
ATOM 1534 N N . THR A 1 193 ? -19.511 -10.290 50.603 1.00 28.38 193 THR A N 1
ATOM 1535 C CA . THR A 1 193 ? -20.601 -10.832 49.789 1.00 28.38 193 THR A CA 1
ATOM 1536 C C . THR A 1 193 ? -21.976 -10.366 50.266 1.00 28.38 193 THR A C 1
ATOM 1538 O O . THR A 1 193 ? -22.421 -10.746 51.347 1.00 28.38 193 THR A O 1
ATOM 1541 N N . GLN A 1 194 ? -22.677 -9.598 49.432 1.00 28.34 194 GLN A N 1
ATOM 1542 C CA . GLN A 1 194 ? -24.120 -9.420 49.558 1.00 28.34 194 GLN A CA 1
ATOM 1543 C C . GLN A 1 194 ? -24.811 -10.310 48.530 1.00 28.34 194 GLN A C 1
ATOM 1545 O O . GLN A 1 194 ? -24.644 -10.145 47.322 1.00 28.34 194 GLN A O 1
ATOM 1550 N N . THR A 1 195 ? -25.577 -11.278 49.021 1.00 23.56 195 THR A N 1
ATOM 1551 C CA . THR A 1 195 ? -26.446 -12.115 48.202 1.00 23.56 195 THR A CA 1
ATOM 1552 C C . THR A 1 195 ? -27.639 -11.277 47.758 1.00 23.56 195 THR A C 1
ATOM 1554 O O . THR A 1 195 ? -28.469 -10.902 48.584 1.00 23.56 195 THR A O 1
ATOM 1557 N N . VAL A 1 196 ? -27.765 -11.008 46.460 1.00 24.81 196 VAL A N 1
ATOM 1558 C CA . VAL A 1 196 ? -29.028 -10.536 45.882 1.00 24.81 196 VAL A CA 1
ATOM 1559 C C . VAL A 1 196 ? -29.601 -11.679 45.061 1.00 24.81 196 VAL A C 1
ATOM 1561 O O . VAL A 1 196 ? -29.060 -12.057 44.026 1.00 24.81 196 VAL A O 1
ATOM 1564 N N . THR A 1 197 ? -30.684 -12.263 45.566 1.00 23.73 197 THR A N 1
ATOM 1565 C CA . THR A 1 197 ? -31.472 -13.247 44.824 1.00 23.73 197 THR A CA 1
ATOM 1566 C C . THR A 1 197 ? -32.324 -12.496 43.809 1.00 23.73 197 THR A C 1
ATOM 1568 O O . THR A 1 197 ? -33.176 -11.701 44.200 1.00 23.73 197 THR A O 1
ATOM 1571 N N . VAL A 1 198 ? -32.125 -12.764 42.519 1.00 25.02 198 VAL A N 1
ATOM 1572 C CA . VAL A 1 198 ? -33.109 -12.457 41.473 1.00 25.02 198 VAL A CA 1
ATOM 1573 C C . VAL A 1 198 ? -33.441 -13.772 40.758 1.00 25.02 198 VAL A C 1
ATOM 1575 O O . VAL A 1 198 ? -32.518 -14.534 40.464 1.00 25.02 198 VAL A O 1
ATOM 1578 N N . PRO A 1 199 ? -34.721 -14.095 40.500 1.00 25.53 199 PRO A N 1
ATOM 1579 C CA . PRO A 1 199 ? -35.092 -15.353 39.861 1.00 25.53 199 PRO A CA 1
ATOM 1580 C C . PRO A 1 199 ? -34.688 -15.345 38.378 1.00 25.53 199 PRO A C 1
ATOM 1582 O O . PRO A 1 199 ? -35.225 -14.567 37.595 1.00 25.53 199 PRO A O 1
ATOM 1585 N N . GLY A 1 200 ? -33.757 -16.219 37.988 1.00 27.78 200 GLY A N 1
ATOM 1586 C CA . GLY A 1 200 ? -33.358 -16.436 36.592 1.00 27.78 200 GLY A CA 1
ATOM 1587 C C . GLY A 1 200 ? -31.978 -17.089 36.488 1.00 27.78 200 GLY A C 1
ATOM 1588 O O . GLY A 1 200 ? -31.069 -16.713 37.217 1.00 27.78 200 GLY A O 1
ATOM 1589 N N . ALA A 1 201 ? -31.849 -18.106 35.633 1.00 26.78 201 ALA A N 1
ATOM 1590 C CA . ALA A 1 201 ? -30.763 -19.093 35.593 1.00 26.78 201 ALA A CA 1
ATOM 1591 C C . ALA A 1 201 ? -29.330 -18.538 35.772 1.00 26.78 201 ALA A C 1
ATOM 1593 O O . ALA A 1 201 ? -28.871 -17.675 35.027 1.00 26.78 201 ALA A O 1
ATOM 1594 N N . SER A 1 202 ? -28.592 -19.112 36.728 1.00 24.33 202 SER A N 1
ATOM 1595 C CA . SER A 1 202 ? -27.172 -18.840 36.961 1.00 24.33 202 SER A CA 1
ATOM 1596 C C . SER A 1 202 ? -26.292 -19.566 35.940 1.00 24.33 202 SER A C 1
ATOM 1598 O O . SER A 1 202 ? -26.350 -20.792 35.853 1.00 24.33 202 SER A O 1
ATOM 1600 N N . THR A 1 203 ? -25.420 -18.838 35.238 1.00 23.89 203 THR A N 1
ATOM 1601 C CA . THR A 1 203 ? -24.291 -19.426 34.497 1.00 23.89 203 THR A CA 1
ATOM 1602 C C . THR A 1 203 ? -22.988 -19.024 35.183 1.00 23.89 203 THR A C 1
ATOM 1604 O O . THR A 1 203 ? -22.710 -17.839 35.353 1.00 23.89 203 THR A O 1
ATOM 1607 N N . THR A 1 204 ? -22.196 -20.007 35.607 1.00 22.48 204 THR A N 1
ATOM 1608 C CA . THR A 1 204 ? -20.855 -19.797 36.165 1.00 22.48 204 THR A CA 1
ATOM 1609 C C . THR A 1 204 ? -19.884 -19.474 35.030 1.00 22.48 204 THR A C 1
ATOM 1611 O O . THR A 1 204 ? -19.699 -20.293 34.134 1.00 22.48 204 THR A O 1
ATOM 1614 N N . VAL A 1 205 ? -19.250 -18.299 35.065 1.00 24.61 205 VAL A N 1
ATOM 1615 C CA . VAL A 1 205 ? -18.177 -17.924 34.130 1.00 24.61 205 VAL A CA 1
ATOM 1616 C C . VAL A 1 205 ? -16.847 -17.957 34.871 1.00 24.61 205 VAL A C 1
ATOM 1618 O O . VAL A 1 205 ? -16.635 -17.218 35.831 1.00 24.61 205 VAL A O 1
ATOM 1621 N N . THR A 1 206 ? -15.942 -18.821 34.422 1.00 24.22 206 THR A N 1
ATOM 1622 C CA . THR A 1 206 ? -14.542 -18.820 34.849 1.00 24.22 206 THR A CA 1
ATOM 1623 C C . THR A 1 206 ? -13.822 -17.662 34.159 1.00 24.22 206 THR A C 1
ATOM 1625 O O . THR A 1 206 ? -13.741 -17.619 32.934 1.00 24.22 206 THR A O 1
ATOM 1628 N N . VAL A 1 207 ? -13.314 -16.711 34.942 1.00 27.58 207 VAL A N 1
ATOM 1629 C CA . VAL A 1 207 ? -12.543 -15.558 34.453 1.00 27.58 207 VAL A CA 1
ATOM 1630 C C . VAL A 1 207 ? -11.091 -15.991 34.197 1.00 27.58 207 VAL A C 1
ATOM 1632 O O . VAL A 1 207 ? -10.443 -16.451 35.140 1.00 27.58 207 VAL A O 1
ATOM 1635 N N . PRO A 1 208 ? -10.537 -15.841 32.977 1.00 30.83 208 PRO A N 1
ATOM 1636 C CA . PRO A 1 208 ? -9.097 -15.940 32.768 1.00 30.83 208 PRO A CA 1
ATOM 1637 C C . PRO A 1 208 ? -8.409 -14.700 33.355 1.00 30.83 208 PRO A C 1
ATOM 1639 O O . PRO A 1 208 ? -8.942 -13.592 33.285 1.00 30.83 208 PRO A O 1
ATOM 1642 N N . ALA A 1 209 ? -7.224 -14.879 33.940 1.00 34.56 209 ALA A N 1
ATOM 1643 C CA . ALA A 1 209 ? -6.440 -13.796 34.529 1.00 34.56 209 ALA A CA 1
ATOM 1644 C C . ALA A 1 209 ? -6.208 -12.638 33.534 1.00 34.56 209 ALA A C 1
ATOM 1646 O O . ALA A 1 209 ? -6.000 -12.863 32.344 1.00 34.56 209 ALA A O 1
ATOM 1647 N N . LYS A 1 210 ? -6.228 -11.396 34.043 1.00 41.84 210 LYS A N 1
ATOM 1648 C CA . LYS A 1 210 ? -5.865 -10.163 33.322 1.00 41.84 210 LYS A CA 1
ATOM 1649 C C . LYS A 1 210 ? -4.602 -10.411 32.483 1.00 41.84 210 LYS A C 1
ATOM 1651 O O . LYS A 1 210 ? -3.567 -10.740 33.056 1.00 41.84 210 LYS A O 1
ATOM 1656 N N . ASN A 1 211 ? -4.671 -10.239 31.159 1.00 48.62 211 ASN A N 1
ATOM 1657 C CA . ASN A 1 211 ? -3.477 -10.308 30.313 1.00 48.62 211 ASN A CA 1
ATOM 1658 C C . ASN A 1 211 ? -2.496 -9.222 30.775 1.00 48.62 211 ASN A C 1
ATOM 1660 O O . ASN A 1 211 ? -2.787 -8.025 30.664 1.00 48.62 211 ASN A O 1
ATOM 1664 N N . SER A 1 212 ? -1.361 -9.639 31.332 1.00 59.31 212 SER A N 1
ATOM 1665 C CA . SER A 1 212 ? -0.287 -8.737 31.739 1.00 59.31 212 SER A CA 1
ATOM 1666 C C . SER A 1 212 ? 0.140 -7.863 30.560 1.00 59.31 212 SER A C 1
ATOM 1668 O O . SER A 1 212 ? 0.233 -8.346 29.429 1.00 59.31 212 SER A O 1
ATOM 1670 N N . LEU A 1 213 ? 0.387 -6.574 30.821 1.00 63.44 213 LEU A N 1
ATOM 1671 C CA . LEU A 1 213 ? 0.909 -5.654 29.811 1.00 63.44 213 LEU A CA 1
ATOM 1672 C C . LEU A 1 213 ? 2.203 -6.238 29.241 1.00 63.44 213 LEU A C 1
ATOM 1674 O O . LEU A 1 213 ? 3.148 -6.505 29.981 1.00 63.44 213 LEU A O 1
ATOM 1678 N N . THR A 1 214 ? 2.236 -6.439 27.930 1.00 69.25 214 THR A N 1
ATOM 1679 C CA . THR A 1 214 ? 3.417 -6.956 27.236 1.00 69.25 214 THR A CA 1
ATOM 1680 C C . THR A 1 214 ? 4.138 -5.799 26.554 1.00 69.25 214 THR A C 1
ATOM 1682 O O . THR A 1 214 ? 3.508 -4.988 25.876 1.00 69.25 214 THR A O 1
ATOM 1685 N N . ILE A 1 215 ? 5.457 -5.705 26.729 1.00 70.25 215 ILE A N 1
ATOM 1686 C CA . ILE A 1 215 ? 6.286 -4.678 26.089 1.00 70.25 215 ILE A CA 1
ATOM 1687 C C . ILE A 1 215 ? 7.218 -5.366 25.095 1.00 70.25 215 ILE A C 1
ATOM 1689 O O . ILE A 1 215 ? 8.106 -6.122 25.488 1.00 70.25 215 ILE A O 1
ATOM 1693 N N . ASN A 1 216 ? 7.012 -5.095 23.811 1.00 64.56 216 ASN A N 1
ATOM 1694 C CA . ASN A 1 216 ? 7.824 -5.614 22.721 1.00 64.56 216 ASN A CA 1
ATOM 1695 C C . ASN A 1 216 ? 8.861 -4.580 22.299 1.00 64.56 216 ASN A C 1
ATOM 1697 O O . ASN A 1 216 ? 8.535 -3.405 22.137 1.00 64.56 216 ASN A O 1
ATOM 1701 N N . TYR A 1 217 ? 10.079 -5.041 22.041 1.00 63.19 217 TYR A N 1
ATOM 1702 C CA . TYR A 1 217 ? 11.149 -4.224 21.486 1.00 63.19 217 TYR A CA 1
ATOM 1703 C C . TYR A 1 217 ? 11.475 -4.717 20.083 1.00 63.19 217 TYR A C 1
ATOM 1705 O O . TYR A 1 217 ? 11.629 -5.918 19.858 1.00 63.19 217 TYR A O 1
ATOM 1713 N N . VAL A 1 218 ? 11.563 -3.785 19.147 1.00 60.09 218 VAL A N 1
ATOM 1714 C CA . VAL A 1 218 ? 12.019 -4.019 17.781 1.00 60.09 218 VAL A CA 1
ATOM 1715 C C . VAL A 1 218 ? 13.203 -3.094 17.573 1.00 60.09 218 VAL A C 1
ATOM 1717 O O . VAL A 1 218 ? 13.025 -1.886 17.653 1.00 60.09 218 VAL A O 1
ATOM 1720 N N . THR A 1 219 ? 14.389 -3.638 17.318 1.00 60.81 219 THR A N 1
ATOM 1721 C CA . THR A 1 219 ? 15.599 -2.835 17.116 1.00 60.81 219 THR A CA 1
ATOM 1722 C C . THR A 1 219 ? 16.166 -3.115 15.734 1.00 60.81 219 THR A C 1
ATOM 1724 O O . THR A 1 219 ? 16.408 -4.275 15.410 1.00 60.81 219 THR A O 1
ATOM 1727 N N . ASN A 1 220 ? 16.365 -2.077 14.923 1.00 56.84 220 ASN A N 1
ATOM 1728 C CA . ASN A 1 220 ? 16.873 -2.200 13.557 1.00 56.84 220 ASN A CA 1
ATOM 1729 C C . ASN A 1 220 ? 17.990 -1.188 13.302 1.00 56.84 220 ASN A C 1
ATOM 1731 O O . ASN A 1 220 ? 17.883 -0.042 13.730 1.00 56.84 220 ASN A O 1
ATOM 1735 N N . ARG A 1 221 ? 19.003 -1.587 12.533 1.00 58.91 221 ARG A N 1
ATOM 1736 C CA . ARG A 1 221 ? 19.953 -0.647 11.937 1.00 58.91 221 ARG A CA 1
ATOM 1737 C C . ARG A 1 221 ? 19.302 0.076 10.760 1.00 58.91 221 ARG A C 1
ATOM 1739 O O . ARG A 1 221 ? 18.598 -0.549 9.964 1.00 58.91 221 ARG A O 1
ATOM 1746 N N . TYR A 1 222 ? 19.561 1.366 10.620 1.00 51.25 222 TYR A N 1
ATOM 1747 C CA . TYR A 1 222 ? 19.307 2.094 9.388 1.00 51.25 222 TYR A CA 1
ATOM 1748 C C . TYR A 1 222 ? 20.497 1.922 8.430 1.00 51.25 222 TYR A C 1
ATOM 1750 O O . TYR A 1 222 ? 21.624 2.283 8.759 1.00 51.25 222 TYR A O 1
ATOM 1758 N N . ASP A 1 223 ? 20.250 1.332 7.256 1.00 50.28 223 ASP A N 1
ATOM 1759 C CA . ASP A 1 223 ? 21.235 1.181 6.178 1.00 50.28 223 ASP A CA 1
ATOM 1760 C C . ASP A 1 223 ? 20.763 1.967 4.937 1.00 50.28 223 ASP A C 1
ATOM 1762 O O . ASP A 1 223 ? 19.841 1.522 4.240 1.00 50.28 223 ASP A O 1
ATOM 1766 N N . PRO A 1 224 ? 21.381 3.121 4.621 1.00 40.31 224 PRO A N 1
ATOM 1767 C CA . PRO A 1 224 ? 21.012 3.926 3.457 1.00 40.31 224 PRO A CA 1
ATOM 1768 C C . PRO A 1 224 ? 21.394 3.273 2.112 1.00 40.31 224 PRO A C 1
ATOM 1770 O O . PRO A 1 224 ? 20.962 3.743 1.055 1.00 40.31 224 PRO A O 1
ATOM 1773 N N . SER A 1 225 ? 22.173 2.183 2.112 1.00 37.44 225 SER A N 1
ATOM 1774 C CA . SER A 1 225 ? 22.605 1.465 0.905 1.00 37.44 225 SER A CA 1
ATOM 1775 C C . SER A 1 225 ? 21.677 0.306 0.495 1.00 37.44 225 SER A C 1
ATOM 1777 O O . SER A 1 225 ? 21.713 -0.157 -0.654 1.00 37.44 225 SER A O 1
ATOM 1779 N N . ALA A 1 226 ? 20.777 -0.132 1.380 1.00 36.59 226 ALA A N 1
ATOM 1780 C CA . ALA A 1 226 ? 19.949 -1.314 1.175 1.00 36.59 226 ALA A CA 1
ATOM 1781 C C . ALA A 1 226 ? 18.705 -1.042 0.302 1.00 36.59 226 ALA A C 1
ATOM 1783 O O . ALA A 1 226 ? 17.623 -0.692 0.768 1.00 36.59 226 ALA A O 1
ATOM 1784 N N . LYS A 1 227 ? 18.812 -1.324 -1.005 1.00 34.09 227 LYS A N 1
ATOM 1785 C CA . LYS A 1 227 ? 17.665 -1.420 -1.939 1.00 34.09 227 LYS A CA 1
ATOM 1786 C C . LYS A 1 227 ? 16.725 -2.622 -1.702 1.00 34.09 227 LYS A C 1
ATOM 1788 O O . LYS A 1 227 ? 15.806 -2.824 -2.491 1.00 34.09 227 LYS A O 1
ATOM 1793 N N . THR A 1 228 ? 16.905 -3.395 -0.634 1.00 27.22 228 THR A N 1
ATOM 1794 C CA . THR A 1 228 ? 16.028 -4.480 -0.140 1.00 27.22 228 THR A CA 1
ATOM 1795 C C . THR A 1 228 ? 16.514 -4.895 1.254 1.00 27.22 228 THR A C 1
ATOM 1797 O O . THR A 1 228 ? 17.705 -4.732 1.501 1.00 27.22 228 THR A O 1
ATOM 1800 N N . PRO A 1 229 ? 15.678 -5.493 2.132 1.00 31.67 229 PRO A N 1
ATOM 1801 C CA . PRO A 1 229 ? 16.163 -6.088 3.376 1.00 31.67 229 PRO A CA 1
ATOM 1802 C C . PRO A 1 229 ? 17.064 -7.274 3.021 1.00 31.67 229 PRO A C 1
ATOM 1804 O O . PRO A 1 229 ? 16.583 -8.343 2.640 1.00 31.67 229 PRO A O 1
ATOM 1807 N N . ALA A 1 230 ? 18.373 -7.063 3.064 1.00 30.70 230 ALA A N 1
ATOM 1808 C CA . ALA A 1 230 ? 19.337 -8.128 2.902 1.00 30.70 230 ALA A CA 1
ATOM 1809 C C . ALA A 1 230 ? 19.570 -8.750 4.281 1.00 30.70 230 ALA A C 1
ATOM 1811 O O . ALA A 1 230 ? 20.249 -8.183 5.129 1.00 30.70 230 ALA A O 1
ATOM 1812 N N . VAL A 1 231 ? 18.999 -9.935 4.502 1.00 40.06 231 VAL A N 1
ATOM 1813 C CA . VAL A 1 231 ? 19.654 -10.910 5.374 1.00 40.06 231 VAL A CA 1
ATOM 1814 C C . VAL A 1 231 ? 20.892 -11.329 4.593 1.00 40.06 231 VAL A C 1
ATOM 1816 O O . VAL A 1 231 ? 20.778 -12.106 3.645 1.00 40.06 231 VAL A O 1
ATOM 1819 N N . THR A 1 232 ? 22.045 -10.746 4.906 1.00 32.38 232 THR A N 1
ATOM 1820 C CA . THR A 1 232 ? 23.303 -11.163 4.284 1.00 32.38 232 THR A CA 1
ATOM 1821 C C . THR A 1 232 ? 24.112 -11.919 5.317 1.00 32.38 232 THR A C 1
ATOM 1823 O O . THR A 1 232 ? 24.619 -11.344 6.276 1.00 32.38 232 THR A O 1
ATOM 1826 N N . GLU A 1 233 ? 24.200 -13.231 5.105 1.00 32.81 233 GLU A N 1
ATOM 1827 C CA . GLU A 1 233 ? 25.308 -14.044 5.594 1.00 32.81 233 GLU A CA 1
ATOM 1828 C C . GLU A 1 233 ? 26.625 -13.358 5.196 1.00 32.81 233 GLU A C 1
ATOM 1830 O O . GLU A 1 233 ? 26.757 -12.833 4.087 1.00 32.81 233 GLU A O 1
ATOM 1835 N N . GLY A 1 234 ? 27.545 -13.279 6.155 1.00 30.17 234 GLY A N 1
ATOM 1836 C CA . GLY A 1 234 ? 28.652 -12.331 6.147 1.00 30.17 234 GLY A CA 1
ATOM 1837 C C . GLY A 1 234 ? 29.659 -12.479 5.005 1.00 30.17 234 GLY A C 1
ATOM 1838 O O . GLY A 1 234 ? 29.850 -13.544 4.422 1.00 30.17 234 GLY A O 1
ATOM 1839 N N . ASN A 1 235 ? 30.374 -11.389 4.730 1.00 35.41 235 ASN A N 1
ATOM 1840 C CA . ASN A 1 235 ? 31.746 -11.205 5.220 1.00 35.41 235 ASN A CA 1
ATOM 1841 C C . ASN A 1 235 ? 32.351 -9.924 4.630 1.00 35.41 235 ASN A C 1
ATOM 1843 O O . ASN A 1 235 ? 32.377 -9.745 3.413 1.00 35.41 235 ASN A O 1
ATOM 1847 N N . GLY A 1 236 ? 32.889 -9.067 5.500 1.00 27.42 236 GLY A N 1
ATOM 1848 C CA . GLY A 1 236 ? 33.557 -7.827 5.109 1.00 27.42 236 GLY A CA 1
ATOM 1849 C C . GLY A 1 236 ? 34.170 -7.059 6.281 1.00 27.42 236 GLY A C 1
ATOM 1850 O O . GLY A 1 236 ? 33.891 -5.881 6.422 1.00 27.42 236 GLY A O 1
ATOM 1851 N N . GLN A 1 237 ? 34.995 -7.748 7.078 1.00 33.84 237 GLN A N 1
ATOM 1852 C CA . GLN A 1 237 ? 36.049 -7.208 7.955 1.00 33.84 237 GLN A CA 1
ATOM 1853 C C . GLN A 1 237 ? 35.622 -6.387 9.200 1.00 33.84 237 GLN A C 1
ATOM 1855 O O . GLN A 1 237 ? 35.300 -5.209 9.121 1.00 33.84 237 GLN A O 1
ATOM 1860 N N . ASP A 1 238 ? 35.707 -7.061 10.355 1.00 38.22 238 ASP A N 1
ATOM 1861 C CA . ASP A 1 238 ? 35.879 -6.551 11.730 1.00 38.22 238 ASP A CA 1
ATOM 1862 C C . ASP A 1 238 ? 34.903 -5.488 12.259 1.00 38.22 238 ASP A C 1
ATOM 1864 O O . ASP A 1 238 ? 35.300 -4.567 12.969 1.00 38.22 238 ASP A O 1
ATOM 1868 N N . TRP A 1 239 ? 33.607 -5.666 12.004 1.00 36.03 239 TRP A N 1
ATOM 1869 C CA . TRP A 1 239 ? 32.551 -5.003 12.775 1.00 36.03 239 TRP A CA 1
ATOM 1870 C C . TRP A 1 239 ? 31.745 -6.059 13.537 1.00 36.03 239 TRP A C 1
ATOM 1872 O O . TRP A 1 239 ? 31.426 -7.100 12.951 1.00 36.03 239 TRP A O 1
ATOM 1882 N N . PRO A 1 240 ? 31.446 -5.859 14.835 1.00 40.91 240 PRO A N 1
ATOM 1883 C CA . PRO A 1 240 ? 30.688 -6.830 15.618 1.00 40.91 240 PRO A CA 1
ATOM 1884 C C . PRO A 1 240 ? 29.350 -7.110 14.933 1.00 40.91 240 PRO A C 1
ATOM 1886 O O . PRO A 1 240 ? 28.705 -6.213 14.391 1.00 40.91 240 PRO A O 1
ATOM 1889 N N . GLU A 1 241 ? 28.931 -8.369 14.966 1.00 48.66 241 GLU A N 1
ATOM 1890 C CA . GLU A 1 241 ? 27.655 -8.805 14.412 1.00 48.66 241 GLU A CA 1
ATOM 1891 C C . GLU A 1 241 ? 26.522 -7.878 14.919 1.00 48.66 241 GLU A C 1
ATOM 1893 O O . GLU A 1 241 ? 26.340 -7.721 16.132 1.00 48.66 241 GLU A O 1
ATOM 1898 N N . GLU A 1 242 ? 25.739 -7.286 14.001 1.00 53.12 242 GLU A N 1
ATOM 1899 C CA . GLU A 1 242 ? 24.629 -6.338 14.257 1.00 53.12 242 GLU A CA 1
ATOM 1900 C C . GLU A 1 242 ? 23.686 -6.676 15.444 1.00 53.12 242 GL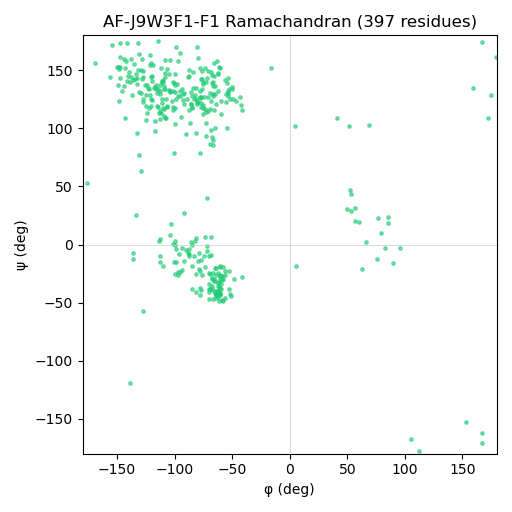U A C 1
ATOM 1902 O O . GLU A 1 242 ? 23.138 -5.749 16.064 1.00 53.12 242 GLU A O 1
ATOM 1907 N N . PRO A 1 243 ? 23.487 -7.957 15.838 1.00 57.38 243 PRO A N 1
ATOM 1908 C CA . PRO A 1 243 ? 22.742 -8.308 17.044 1.00 57.38 243 PRO A CA 1
ATOM 1909 C C . PRO A 1 243 ? 23.315 -7.770 18.365 1.00 57.38 243 PRO A C 1
ATOM 1911 O O . PRO A 1 243 ? 22.545 -7.602 19.309 1.00 57.38 243 PRO A O 1
ATOM 1914 N N . GLN A 1 244 ? 24.626 -7.524 18.487 1.00 61.19 244 GLN A N 1
ATOM 1915 C CA . GLN A 1 244 ? 25.225 -7.042 19.744 1.00 61.19 244 GLN A CA 1
ATOM 1916 C C . GLN A 1 244 ? 24.974 -5.544 19.961 1.00 61.19 244 GLN A C 1
ATOM 1918 O O . GLN A 1 244 ? 24.543 -5.148 21.045 1.00 61.19 244 GLN A O 1
ATOM 1923 N N . ILE A 1 245 ? 25.125 -4.733 18.911 1.00 60.69 245 ILE A N 1
ATOM 1924 C CA . ILE A 1 245 ? 24.822 -3.292 18.941 1.00 60.69 245 ILE A CA 1
ATOM 1925 C C . ILE A 1 245 ? 23.331 -3.078 19.223 1.00 60.69 245 ILE A C 1
ATOM 1927 O O . ILE A 1 245 ? 22.959 -2.323 20.117 1.00 60.69 245 ILE A O 1
ATOM 1931 N N . SER A 1 246 ? 22.462 -3.842 18.554 1.00 65.19 246 SER A N 1
ATOM 1932 C CA . SER A 1 246 ? 21.011 -3.770 18.772 1.00 65.19 246 SER A CA 1
ATOM 1933 C C . SER A 1 246 ? 20.603 -4.098 20.218 1.00 65.19 246 SER A C 1
ATOM 1935 O O . SER A 1 246 ? 19.661 -3.504 20.749 1.00 65.19 246 SER A O 1
ATOM 1937 N N . LYS A 1 247 ? 21.321 -5.013 20.887 1.00 66.12 247 LYS A N 1
ATOM 1938 C CA . LYS A 1 247 ? 21.127 -5.297 22.319 1.00 66.12 247 LYS A CA 1
ATOM 1939 C C . LYS A 1 247 ? 21.612 -4.149 23.204 1.00 66.12 247 LYS A C 1
ATOM 1941 O O . LYS A 1 247 ? 20.926 -3.835 24.176 1.00 66.12 247 LYS A O 1
ATOM 1946 N N . SER A 1 248 ? 22.750 -3.530 22.878 1.00 68.75 248 SER A N 1
ATOM 1947 C CA . SER A 1 248 ? 23.267 -2.365 23.613 1.00 68.75 248 SER A CA 1
ATOM 1948 C C . SER A 1 248 ? 22.290 -1.185 23.536 1.00 68.75 248 SER A C 1
ATOM 1950 O O . SER A 1 248 ? 21.847 -0.684 24.568 1.00 68.75 248 SER A O 1
ATOM 1952 N N . VAL A 1 249 ? 21.807 -0.857 22.332 1.00 69.62 249 VAL A N 1
ATOM 1953 C CA . VAL A 1 249 ? 20.784 0.177 22.090 1.00 69.62 249 VAL A CA 1
ATOM 1954 C C . VAL A 1 249 ? 19.501 -0.087 22.883 1.00 69.62 249 VAL A C 1
ATOM 1956 O O . VAL A 1 249 ? 18.954 0.812 23.526 1.00 69.62 249 VAL A O 1
ATOM 1959 N N . GLN A 1 250 ? 19.015 -1.332 22.877 1.00 74.81 250 GLN A N 1
ATOM 1960 C CA . GLN A 1 250 ? 17.824 -1.698 23.643 1.00 74.81 250 GLN A CA 1
ATOM 1961 C C . GLN A 1 250 ? 18.042 -1.523 25.153 1.00 74.81 250 GLN A C 1
ATOM 1963 O O . GLN A 1 250 ? 17.154 -1.015 25.841 1.00 74.81 250 GLN A O 1
ATOM 1968 N N . LYS A 1 251 ? 19.211 -1.915 25.672 1.00 76.81 251 LYS A N 1
ATOM 1969 C CA . LYS A 1 251 ? 19.566 -1.752 27.087 1.00 76.81 251 LYS A CA 1
ATOM 1970 C C . LYS A 1 251 ? 19.641 -0.271 27.474 1.00 76.81 251 LYS A C 1
ATOM 1972 O O . LYS A 1 251 ? 19.040 0.119 28.472 1.00 76.81 251 LYS A O 1
ATOM 1977 N N . ALA A 1 252 ? 20.291 0.554 26.657 1.00 74.69 252 ALA A N 1
ATOM 1978 C CA . ALA A 1 252 ? 20.398 1.994 26.875 1.00 74.69 252 ALA A CA 1
ATOM 1979 C C . ALA A 1 252 ? 19.025 2.680 26.894 1.00 74.69 252 ALA A C 1
ATOM 1981 O O . ALA A 1 252 ? 18.731 3.477 27.787 1.00 74.69 252 ALA A O 1
ATOM 1982 N N . TYR A 1 253 ? 18.135 2.307 25.967 1.00 82.44 253 TYR A N 1
ATOM 1983 C CA . TYR A 1 253 ? 16.745 2.760 25.991 1.00 82.44 253 TYR A CA 1
ATOM 1984 C C . TYR A 1 253 ? 16.051 2.366 27.307 1.00 82.44 253 TYR A C 1
ATOM 1986 O O . TYR A 1 253 ? 15.423 3.201 27.958 1.00 82.44 253 TYR A O 1
ATOM 1994 N N . GLN A 1 254 ? 16.170 1.100 27.722 1.00 80.25 254 GLN A N 1
ATOM 1995 C CA . GLN A 1 254 ? 15.528 0.600 28.941 1.00 80.25 254 GLN A CA 1
ATOM 1996 C C . GLN A 1 254 ? 16.021 1.317 30.200 1.00 80.25 254 GLN A C 1
ATOM 1998 O O . GLN A 1 254 ? 15.228 1.566 31.105 1.00 80.25 254 GLN A O 1
ATOM 2003 N N . GLU A 1 255 ? 17.305 1.666 30.261 1.00 80.19 255 GLU A N 1
ATOM 2004 C CA . GLU A 1 255 ? 17.883 2.437 31.362 1.00 80.19 255 GLU A CA 1
ATOM 2005 C C . GLU A 1 255 ? 17.397 3.890 31.346 1.00 80.19 255 GLU A C 1
ATOM 2007 O O . GLU A 1 255 ? 16.917 4.387 32.368 1.00 80.19 255 GLU A O 1
ATOM 2012 N N . LYS A 1 256 ? 17.425 4.544 30.179 1.00 81.25 256 LYS A N 1
ATOM 2013 C CA . LYS A 1 256 ? 17.005 5.943 30.011 1.00 81.25 256 LYS A CA 1
ATOM 2014 C C . LYS A 1 256 ? 15.526 6.165 30.326 1.00 81.25 256 LYS A C 1
ATOM 2016 O O . LYS A 1 256 ? 15.173 7.151 30.968 1.00 81.25 256 LYS A O 1
ATOM 2021 N N . PHE A 1 257 ? 14.664 5.236 29.914 1.00 82.44 257 PHE A N 1
ATOM 2022 C CA . PHE A 1 257 ? 13.211 5.313 30.099 1.00 82.44 257 PHE A CA 1
ATOM 2023 C C . PHE A 1 257 ? 12.697 4.416 31.238 1.00 82.44 257 PHE A C 1
ATOM 2025 O O . PHE A 1 257 ? 11.497 4.153 31.329 1.00 82.44 257 PHE A O 1
ATOM 2032 N N . LYS A 1 258 ? 13.581 3.965 32.141 1.00 84.12 258 LYS A N 1
ATOM 2033 C CA . LYS A 1 258 ? 13.273 3.004 33.217 1.00 84.12 258 LYS A CA 1
ATOM 2034 C C . LYS A 1 258 ? 12.058 3.392 34.062 1.00 84.12 258 LYS A C 1
ATOM 2036 O O . LYS A 1 258 ? 11.217 2.541 34.347 1.00 84.12 258 LYS A O 1
ATOM 2041 N N . SER A 1 259 ? 11.956 4.662 34.454 1.00 83.81 259 SER A N 1
ATOM 2042 C CA . SER A 1 259 ? 10.839 5.155 35.269 1.00 83.81 259 SER A CA 1
ATOM 2043 C C . SER A 1 259 ? 9.516 5.105 34.503 1.00 83.81 259 SER A C 1
ATOM 2045 O O . SER A 1 259 ? 8.546 4.546 35.007 1.00 83.81 259 SER A O 1
ATOM 2047 N N . ALA A 1 260 ? 9.495 5.586 33.256 1.00 83.38 260 ALA A N 1
ATOM 2048 C CA . ALA A 1 260 ? 8.307 5.539 32.403 1.00 83.38 260 ALA A CA 1
ATOM 2049 C C . ALA A 1 260 ? 7.866 4.090 32.121 1.00 83.38 260 ALA A C 1
ATOM 2051 O O . ALA A 1 260 ? 6.681 3.774 32.207 1.00 83.38 260 ALA A O 1
ATOM 2052 N N . LEU A 1 261 ? 8.819 3.184 31.869 1.00 80.38 261 LEU A N 1
ATOM 2053 C CA . LEU A 1 261 ? 8.562 1.750 31.693 1.00 80.38 261 LEU A CA 1
ATOM 2054 C C . LEU A 1 261 ? 7.949 1.110 32.947 1.00 80.38 261 LEU A C 1
ATOM 2056 O O . LEU A 1 261 ? 7.038 0.293 32.828 1.00 80.38 261 LEU A O 1
ATOM 2060 N N . ALA A 1 262 ? 8.422 1.474 34.141 1.00 81.19 262 ALA A N 1
ATOM 2061 C CA . ALA A 1 262 ? 7.874 0.975 35.401 1.00 81.19 262 ALA A CA 1
ATOM 2062 C C . ALA A 1 262 ? 6.461 1.517 35.675 1.00 81.19 262 ALA A C 1
ATOM 2064 O O . ALA A 1 262 ? 5.594 0.782 36.154 1.00 81.19 262 ALA A O 1
ATOM 2065 N N . GLU A 1 263 ? 6.210 2.784 35.345 1.00 80.81 263 GLU A N 1
ATOM 2066 C CA . GLU A 1 263 ? 4.904 3.415 35.527 1.00 80.81 263 GLU A CA 1
ATOM 2067 C C . GLU A 1 263 ? 3.823 2.761 34.665 1.00 80.81 263 GLU A C 1
ATOM 2069 O O . GLU A 1 263 ? 2.733 2.482 35.167 1.00 80.81 263 GLU A O 1
ATOM 2074 N N . ILE A 1 264 ? 4.114 2.456 33.395 1.00 80.75 264 ILE A N 1
ATOM 2075 C CA . ILE A 1 264 ? 3.108 1.877 32.494 1.00 80.75 264 ILE A CA 1
ATOM 2076 C C . ILE A 1 264 ? 2.684 0.460 32.890 1.00 80.75 264 ILE A C 1
ATOM 2078 O O . ILE A 1 264 ? 1.531 0.100 32.665 1.00 80.75 264 ILE A O 1
ATOM 2082 N N . GLN A 1 265 ? 3.552 -0.330 33.535 1.00 76.44 265 GLN A N 1
ATOM 2083 C CA . GLN A 1 265 ? 3.239 -1.719 33.911 1.00 76.44 265 GLN A CA 1
ATOM 2084 C C . GLN A 1 265 ? 2.046 -1.840 34.863 1.00 76.44 265 GLN A C 1
ATOM 2086 O O . GLN A 1 265 ? 1.324 -2.837 34.838 1.00 76.44 265 GLN A O 1
ATOM 2091 N N . ASN A 1 266 ? 1.827 -0.818 35.691 1.00 73.25 266 ASN A N 1
ATOM 2092 C CA . ASN A 1 266 ? 0.780 -0.816 36.708 1.00 73.25 266 ASN A CA 1
ATOM 2093 C C . ASN A 1 266 ? -0.476 -0.056 36.270 1.00 73.25 266 ASN A C 1
ATOM 2095 O O . ASN A 1 266 ? -1.475 -0.045 36.995 1.00 73.25 266 ASN A O 1
ATOM 2099 N N . LYS A 1 267 ? -0.455 0.569 35.087 1.00 70.31 267 LYS A N 1
ATOM 2100 C CA . LYS A 1 267 ? -1.598 1.325 34.582 1.00 70.31 267 LYS A CA 1
ATOM 2101 C C . LYS A 1 267 ? -2.675 0.393 34.040 1.00 70.31 267 LYS A C 1
ATOM 2103 O O . LYS A 1 267 ? -2.416 -0.645 33.433 1.00 70.31 267 LYS A O 1
ATOM 2108 N N . SER A 1 268 ? -3.926 0.769 34.287 1.00 67.56 268 SER A N 1
ATOM 2109 C CA . SER A 1 268 ? -5.095 0.098 33.713 1.00 67.56 268 SER A CA 1
ATOM 2110 C C . SER A 1 268 ? -5.285 0.418 32.229 1.00 67.56 268 SER A C 1
ATOM 2112 O O . SER A 1 268 ? -5.977 -0.331 31.547 1.00 67.56 268 SER A O 1
ATOM 2114 N N . GLU A 1 269 ? -4.680 1.503 31.740 1.00 75.62 269 GLU A N 1
ATOM 2115 C CA . GLU A 1 269 ? -4.719 1.951 30.349 1.00 75.62 269 GLU A CA 1
ATOM 2116 C C . GLU A 1 269 ? -3.495 2.829 30.043 1.00 75.62 269 GLU A C 1
ATOM 2118 O O . GLU A 1 269 ? -3.053 3.588 30.906 1.00 75.62 269 GLU A O 1
ATOM 2123 N N . ILE A 1 270 ? -2.960 2.727 28.821 1.00 80.50 270 ILE A N 1
ATOM 2124 C CA . ILE A 1 270 ? -1.833 3.540 28.342 1.00 80.50 270 ILE A CA 1
ATOM 2125 C C . ILE A 1 270 ? -2.373 4.702 27.502 1.00 80.50 270 ILE A C 1
ATOM 2127 O O . ILE A 1 270 ? -3.113 4.496 26.539 1.00 80.50 270 ILE A O 1
ATOM 2131 N N . THR A 1 271 ? -2.006 5.925 27.873 1.00 84.31 271 THR A N 1
ATOM 2132 C CA . THR A 1 271 ? -2.415 7.178 27.220 1.00 84.31 271 THR A CA 1
ATOM 2133 C C . THR A 1 271 ? -1.346 7.696 26.256 1.00 84.31 271 THR A C 1
ATOM 2135 O O . THR A 1 271 ? -0.209 7.234 26.273 1.00 84.31 271 THR A O 1
ATOM 2138 N N . GLN A 1 272 ? -1.666 8.705 25.438 1.00 71.25 272 GLN A N 1
ATOM 2139 C CA . GLN A 1 272 ? -0.665 9.337 24.565 1.00 71.25 272 GLN A CA 1
ATOM 2140 C C . GLN A 1 272 ? 0.492 9.962 25.362 1.00 71.25 272 GLN A C 1
ATOM 2142 O O . GLN A 1 272 ? 1.641 9.821 24.961 1.00 71.25 272 GLN A O 1
ATOM 2147 N N . ALA A 1 273 ? 0.209 10.566 26.521 1.00 76.12 273 ALA A N 1
ATOM 2148 C CA . ALA A 1 273 ? 1.242 11.113 27.399 1.00 76.12 273 ALA A CA 1
ATOM 2149 C C . ALA A 1 273 ? 2.205 10.025 27.906 1.00 76.12 273 ALA A C 1
ATOM 2151 O O . ALA A 1 273 ? 3.393 10.285 28.066 1.00 76.12 273 ALA A O 1
ATOM 2152 N N . ASP A 1 274 ? 1.711 8.798 28.100 1.00 84.50 274 ASP A N 1
ATOM 2153 C CA . ASP A 1 274 ? 2.547 7.650 28.462 1.00 84.50 274 ASP A CA 1
ATOM 2154 C C . ASP A 1 274 ? 3.446 7.214 27.300 1.00 84.50 274 ASP A C 1
ATOM 2156 O O . ASP A 1 274 ? 4.608 6.877 27.513 1.00 84.50 274 ASP A O 1
ATOM 2160 N N . LEU A 1 275 ? 2.946 7.260 26.060 1.00 72.94 275 LEU A N 1
ATOM 2161 C CA . LEU A 1 275 ? 3.761 6.990 24.869 1.00 72.94 275 LEU A CA 1
ATOM 2162 C C . LEU A 1 275 ? 4.842 8.059 24.677 1.00 72.94 275 LEU A C 1
ATOM 2164 O O . LEU A 1 275 ? 5.983 7.736 24.346 1.00 72.94 275 LEU A O 1
ATOM 2168 N N . ASP A 1 276 ? 4.501 9.322 24.915 1.00 69.38 276 ASP A N 1
ATOM 2169 C CA . ASP A 1 276 ? 5.438 10.440 24.824 1.00 69.38 276 ASP A CA 1
ATOM 2170 C C . ASP A 1 276 ? 6.501 10.360 25.934 1.00 69.38 276 ASP A C 1
ATOM 2172 O O . ASP A 1 276 ? 7.683 10.590 25.672 1.00 69.38 276 ASP A O 1
ATOM 2176 N N . ALA A 1 277 ? 6.112 9.942 27.146 1.00 81.19 277 ALA A N 1
ATOM 2177 C CA . ALA A 1 277 ? 7.027 9.666 28.256 1.00 81.19 277 ALA A CA 1
ATOM 2178 C C . ALA A 1 277 ? 7.977 8.490 27.968 1.00 81.19 277 ALA A C 1
ATOM 2180 O O . ALA A 1 277 ? 9.090 8.465 28.484 1.00 81.19 277 ALA A O 1
ATOM 2181 N N . LEU A 1 278 ? 7.574 7.551 27.105 1.00 79.12 278 LEU A N 1
ATOM 2182 C CA . LEU A 1 278 ? 8.424 6.483 26.562 1.00 79.12 278 LEU A CA 1
ATOM 2183 C C . LEU A 1 278 ? 9.295 6.938 25.375 1.00 79.12 278 LEU A C 1
ATOM 2185 O O . LEU A 1 278 ? 9.972 6.114 24.757 1.00 79.12 278 LEU A O 1
ATOM 2189 N N . GLY A 1 279 ? 9.281 8.229 25.038 1.00 68.50 279 GLY A N 1
ATOM 2190 C CA . GLY A 1 279 ? 10.123 8.816 24.000 1.00 68.50 279 GLY A CA 1
ATOM 2191 C C . GLY A 1 279 ? 9.553 8.709 22.587 1.00 68.50 279 GLY A C 1
ATOM 2192 O O . GLY A 1 279 ? 10.305 8.860 21.626 1.00 68.50 279 GLY A O 1
ATOM 2193 N N . ASN A 1 280 ? 8.251 8.457 22.416 1.00 69.94 280 ASN A N 1
ATOM 2194 C CA . ASN A 1 280 ? 7.649 8.397 21.084 1.00 69.94 280 ASN A CA 1
ATOM 2195 C C . ASN A 1 280 ? 7.946 9.665 20.266 1.00 69.94 280 ASN A C 1
ATOM 2197 O O . ASN A 1 280 ? 7.713 10.785 20.719 1.00 69.94 280 ASN A O 1
ATOM 2201 N N . GLY A 1 281 ? 8.459 9.495 19.046 1.00 49.50 281 GLY A N 1
ATOM 2202 C CA . GLY A 1 281 ? 8.777 10.634 18.186 1.00 49.50 281 GLY A CA 1
ATOM 2203 C C . GLY A 1 281 ? 10.133 11.282 18.470 1.00 49.50 281 GLY A C 1
ATOM 2204 O O . GLY A 1 281 ? 10.495 12.221 17.766 1.00 49.50 281 GLY A O 1
ATOM 2205 N N . LYS A 1 282 ? 10.877 10.817 19.481 1.00 66.81 282 LYS A N 1
ATOM 2206 C CA . LYS A 1 282 ? 12.173 11.379 19.873 1.00 66.81 282 LYS A CA 1
ATOM 2207 C C . LYS A 1 282 ? 13.329 10.592 19.266 1.00 66.81 282 LYS A C 1
ATOM 2209 O O . LYS A 1 282 ? 13.188 9.422 18.917 1.00 66.81 282 LYS A O 1
ATOM 2214 N N . VAL A 1 283 ? 14.468 11.262 19.172 1.00 57.44 283 VAL A N 1
ATOM 2215 C CA . VAL A 1 283 ? 15.773 10.650 18.928 1.00 57.44 283 VAL A CA 1
ATOM 2216 C C . VAL A 1 283 ? 16.564 10.798 20.215 1.00 57.44 283 VAL A C 1
ATOM 2218 O O . VAL A 1 283 ? 16.433 11.817 20.903 1.00 57.44 283 VAL A O 1
ATOM 2221 N N . PHE A 1 284 ? 17.336 9.785 20.578 1.00 68.69 284 PHE A N 1
ATOM 2222 C CA . PHE A 1 284 ? 18.316 9.950 21.631 1.00 68.69 284 PHE A CA 1
ATOM 2223 C C . PHE A 1 284 ? 19.655 9.364 21.232 1.00 68.69 284 PHE A C 1
ATOM 2225 O O . PHE A 1 284 ? 19.727 8.351 20.542 1.00 68.69 284 PHE A O 1
ATOM 2232 N N . TRP A 1 285 ? 20.681 10.031 21.732 1.00 65.62 285 TRP A N 1
ATOM 2233 C CA . TRP A 1 285 ? 22.062 9.671 21.531 1.00 65.62 285 TRP A CA 1
ATOM 2234 C C . TRP A 1 285 ? 22.501 8.613 22.544 1.00 65.62 285 TRP A C 1
ATOM 2236 O O . TRP A 1 285 ? 22.158 8.713 23.733 1.00 65.62 285 TRP A O 1
ATOM 2246 N N . HIS A 1 286 ? 23.205 7.595 22.056 1.00 66.38 286 HIS A N 1
ATOM 2247 C CA . HIS A 1 286 ? 23.792 6.516 22.844 1.00 66.38 286 HIS A CA 1
ATOM 2248 C C . HIS A 1 286 ? 25.296 6.449 22.570 1.00 66.38 286 HIS A C 1
ATOM 2250 O O . HIS A 1 286 ? 25.689 6.097 21.460 1.00 66.38 286 HIS A O 1
ATOM 2256 N N . GLU A 1 287 ? 26.107 6.769 23.577 1.00 60.31 287 GLU A N 1
ATOM 2257 C CA . GLU A 1 287 ? 27.555 6.532 23.573 1.00 60.31 287 GLU A CA 1
ATOM 2258 C C . GLU A 1 287 ? 27.827 5.102 24.046 1.00 60.31 287 GLU A C 1
ATOM 2260 O O . GLU A 1 287 ? 27.362 4.688 25.114 1.00 60.31 287 GLU A O 1
ATOM 2265 N N . ASP A 1 288 ? 28.593 4.341 23.268 1.00 61.81 288 ASP A N 1
ATOM 2266 C CA . ASP A 1 288 ? 29.117 3.046 23.689 1.00 61.81 288 ASP A CA 1
ATOM 2267 C C . ASP A 1 288 ? 30.641 3.027 23.544 1.00 61.81 288 ASP A C 1
ATOM 2269 O O . ASP A 1 288 ? 31.169 2.912 22.435 1.00 61.81 288 ASP A O 1
ATOM 2273 N N . ASP A 1 289 ? 31.349 3.084 24.678 1.00 52.62 289 ASP A N 1
ATOM 2274 C CA . ASP A 1 289 ? 32.818 3.097 24.756 1.00 52.62 289 ASP A CA 1
ATOM 2275 C C . ASP A 1 289 ? 33.490 1.942 23.987 1.00 52.62 289 ASP A C 1
ATOM 2277 O O . ASP A 1 289 ? 34.670 2.026 23.639 1.00 52.62 289 ASP A O 1
ATOM 2281 N N . ALA A 1 290 ? 32.769 0.840 23.751 1.00 52.31 290 ALA A N 1
ATOM 2282 C CA . ALA A 1 290 ? 33.284 -0.326 23.045 1.00 52.31 290 ALA A CA 1
ATOM 2283 C C . ALA A 1 290 ? 32.985 -0.322 21.536 1.00 52.31 290 ALA A C 1
ATOM 2285 O O . ALA A 1 290 ? 33.678 -1.025 20.798 1.00 52.31 290 ALA A O 1
ATOM 2286 N N . TRP A 1 291 ? 31.973 0.423 21.070 1.00 51.78 291 TRP A N 1
ATOM 2287 C CA . TRP A 1 291 ? 31.405 0.227 19.727 1.00 51.78 291 TRP A CA 1
ATOM 2288 C C . TRP A 1 291 ? 31.120 1.506 18.927 1.00 51.78 291 TRP A C 1
ATOM 2290 O O . TRP A 1 291 ? 30.922 1.391 17.721 1.00 51.78 291 TRP A O 1
ATOM 2300 N N . GLY A 1 292 ? 31.153 2.691 19.542 1.00 57.94 292 GLY A N 1
ATOM 2301 C CA . GLY A 1 292 ? 30.911 3.982 18.885 1.00 57.94 292 GLY A CA 1
ATOM 2302 C C . GLY A 1 292 ? 29.615 4.660 19.333 1.00 57.94 292 GLY A C 1
ATOM 2303 O O . GLY A 1 292 ? 28.904 4.147 20.200 1.00 57.94 292 GLY A O 1
ATOM 2304 N N . ASP A 1 293 ? 29.319 5.811 18.729 1.00 61.53 293 ASP A N 1
ATOM 2305 C CA . ASP A 1 293 ? 28.176 6.661 19.071 1.00 61.53 293 ASP A CA 1
ATOM 2306 C C . ASP A 1 293 ? 27.026 6.464 18.075 1.00 61.53 293 ASP A C 1
ATOM 2308 O O . ASP A 1 293 ? 27.241 6.382 16.863 1.00 61.53 293 ASP A O 1
ATOM 2312 N N . TRP A 1 294 ? 25.790 6.424 18.575 1.00 67.94 294 TRP A N 1
ATOM 2313 C CA . TRP A 1 294 ? 24.614 6.083 17.771 1.00 67.94 294 TRP A CA 1
ATOM 2314 C C . TRP A 1 294 ? 23.464 7.058 17.992 1.00 67.94 294 TRP A C 1
ATOM 2316 O O . TRP A 1 294 ? 23.109 7.370 19.134 1.00 67.94 294 TRP A O 1
ATOM 2326 N N . ASP A 1 295 ? 22.796 7.436 16.904 1.00 66.31 295 ASP A N 1
ATOM 2327 C CA . ASP A 1 295 ? 21.498 8.102 16.966 1.00 66.31 295 ASP A CA 1
ATOM 2328 C C . ASP A 1 295 ? 20.375 7.072 16.901 1.00 66.31 295 ASP A C 1
ATOM 2330 O O . ASP A 1 295 ? 20.252 6.311 15.940 1.00 66.31 295 ASP A O 1
ATOM 2334 N N . VAL A 1 296 ? 19.529 7.051 17.933 1.00 66.81 296 VAL A N 1
ATOM 2335 C CA . VAL A 1 296 ? 18.438 6.082 18.065 1.00 66.81 296 VAL A CA 1
ATOM 2336 C C . VAL A 1 296 ? 17.094 6.787 17.955 1.00 66.81 296 VAL A C 1
ATOM 2338 O O . VAL A 1 296 ? 16.639 7.472 18.874 1.00 66.81 296 VAL A O 1
ATOM 2341 N N . SER A 1 297 ? 16.411 6.575 16.835 1.00 61.88 297 SER A N 1
ATOM 2342 C CA . SER A 1 297 ? 15.032 7.008 16.622 1.00 61.88 297 SER A CA 1
ATOM 2343 C C . SER A 1 297 ? 14.047 6.089 17.340 1.00 61.88 297 SER A C 1
ATOM 2345 O O . SER A 1 297 ? 14.030 4.880 17.109 1.00 61.88 297 SER A O 1
ATOM 2347 N N . ILE A 1 298 ? 13.170 6.672 18.159 1.00 61.44 298 ILE A N 1
ATOM 2348 C CA . ILE A 1 298 ? 12.157 5.947 18.927 1.00 61.44 298 ILE A CA 1
ATOM 2349 C C . ILE A 1 298 ? 10.770 6.140 18.306 1.00 61.44 298 ILE A C 1
ATOM 2351 O O . ILE A 1 298 ? 10.305 7.257 18.0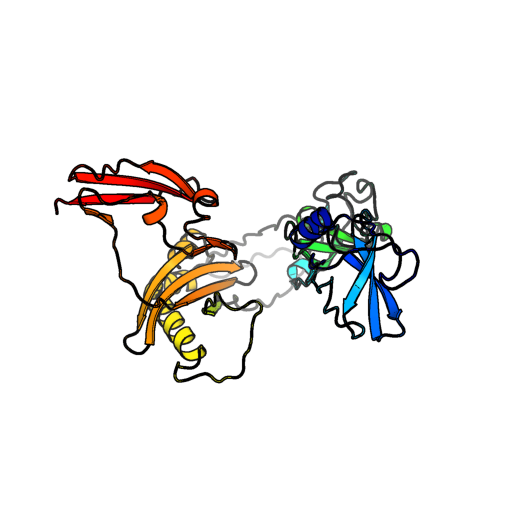24 1.00 61.44 298 ILE A O 1
ATOM 2355 N N . ARG A 1 299 ? 10.048 5.030 18.159 1.00 61.19 299 ARG A N 1
ATOM 2356 C CA . ARG A 1 299 ? 8.601 5.010 17.926 1.00 61.19 299 ARG A CA 1
ATOM 2357 C C . ARG A 1 299 ? 7.935 4.073 18.912 1.00 61.19 299 ARG A C 1
ATOM 2359 O O . ARG A 1 299 ? 8.340 2.924 19.047 1.00 61.19 299 ARG A O 1
ATOM 2366 N N . VAL A 1 300 ? 6.891 4.558 19.569 1.00 62.34 300 VAL A N 1
ATOM 2367 C CA . VAL A 1 300 ? 6.131 3.772 20.538 1.00 62.34 300 VAL A CA 1
ATOM 2368 C C . VAL A 1 300 ? 4.684 3.715 20.089 1.00 62.34 300 VAL A C 1
ATOM 2370 O O . VAL A 1 300 ? 4.066 4.735 19.797 1.00 62.34 300 VAL A O 1
ATOM 2373 N N . SER A 1 301 ? 4.139 2.507 20.028 1.00 60.69 301 SER A N 1
ATOM 2374 C CA . SER A 1 301 ? 2.735 2.270 19.694 1.00 60.69 301 SER A CA 1
ATOM 2375 C C . SER A 1 301 ? 2.088 1.386 20.747 1.00 60.69 301 SER A C 1
ATOM 2377 O O . SER A 1 301 ? 2.725 0.447 21.224 1.00 60.69 301 SER A O 1
ATOM 2379 N N . TYR A 1 302 ? 0.828 1.653 21.080 1.00 74.75 302 TYR A N 1
ATOM 2380 C CA . TYR A 1 302 ? 0.051 0.831 22.001 1.00 74.75 302 TYR A CA 1
ATOM 2381 C C . TYR A 1 302 ? -1.129 0.180 21.286 1.00 74.75 302 TYR A C 1
ATOM 2383 O O . TYR A 1 302 ? -2.015 0.855 20.763 1.00 74.75 302 TYR A O 1
ATOM 2391 N N . ASP A 1 303 ? -1.142 -1.149 21.288 1.00 60.25 303 ASP A N 1
ATOM 2392 C CA . ASP A 1 303 ? -2.289 -1.955 20.899 1.00 60.25 303 ASP A CA 1
ATOM 2393 C C . ASP A 1 303 ? -3.140 -2.213 22.148 1.00 60.25 303 ASP A C 1
ATOM 2395 O O . ASP A 1 303 ? -2.891 -3.141 22.925 1.00 60.25 303 ASP A O 1
ATOM 2399 N N . LYS A 1 304 ? -4.153 -1.361 22.339 1.00 62.44 304 LYS A N 1
ATOM 2400 C CA . LYS A 1 304 ? -5.093 -1.425 23.467 1.00 62.44 304 LYS A CA 1
ATOM 2401 C C . LYS A 1 304 ? -5.834 -2.761 23.556 1.00 62.44 304 LYS A C 1
ATOM 2403 O O . LYS A 1 304 ? -6.186 -3.185 24.652 1.00 62.44 304 LYS A O 1
ATOM 2408 N N . LEU A 1 305 ? -6.061 -3.433 22.426 1.00 51.81 305 LEU A N 1
ATOM 2409 C CA . LEU A 1 305 ? -6.802 -4.696 22.379 1.00 51.81 305 LEU A CA 1
ATOM 2410 C C . LEU A 1 305 ? -5.934 -5.871 22.828 1.00 51.81 305 LEU A C 1
ATOM 2412 O O . LEU A 1 305 ? -6.413 -6.769 23.515 1.00 51.81 305 LEU A O 1
ATOM 2416 N N . LYS A 1 306 ? -4.649 -5.853 22.465 1.00 55.81 306 LYS A N 1
ATOM 2417 C CA . LYS A 1 306 ? -3.688 -6.882 22.884 1.00 55.81 306 LYS A CA 1
ATOM 2418 C C . LYS A 1 306 ? -3.031 -6.586 24.230 1.00 55.81 306 LYS A C 1
ATOM 2420 O O . LYS A 1 306 ? -2.349 -7.451 24.767 1.00 55.81 306 LYS A O 1
ATOM 2425 N N . ASN A 1 307 ? -3.225 -5.379 24.759 1.00 66.94 307 ASN A N 1
ATOM 2426 C CA . ASN A 1 307 ? -2.467 -4.842 25.882 1.00 66.94 307 ASN A CA 1
ATOM 2427 C C . ASN A 1 307 ? -0.947 -4.949 25.634 1.00 66.94 307 ASN A C 1
ATOM 2429 O O . ASN A 1 307 ? -0.189 -5.429 26.479 1.00 66.94 307 ASN A O 1
ATOM 2433 N N . VAL A 1 308 ? -0.522 -4.544 24.430 1.00 68.75 308 VAL A N 1
ATOM 2434 C CA . VAL A 1 308 ? 0.875 -4.608 23.980 1.00 68.75 308 VAL A CA 1
ATOM 2435 C C . VAL A 1 308 ? 1.378 -3.209 23.658 1.00 68.75 308 VAL A C 1
ATOM 2437 O O . VAL A 1 308 ? 0.822 -2.531 22.795 1.00 68.75 308 VAL A O 1
ATOM 2440 N N . VAL A 1 309 ? 2.472 -2.798 24.290 1.00 70.69 309 VAL A N 1
ATOM 2441 C CA . VAL A 1 309 ? 3.264 -1.639 23.861 1.00 70.69 309 VAL A CA 1
ATOM 2442 C C . VAL A 1 309 ? 4.403 -2.150 22.986 1.00 70.69 309 VAL A C 1
ATOM 2444 O O . VAL A 1 309 ? 5.125 -3.059 23.379 1.00 70.69 309 VAL A O 1
ATOM 2447 N N . THR A 1 310 ? 4.565 -1.593 21.790 1.00 65.81 310 THR A N 1
ATOM 2448 C CA . THR A 1 310 ? 5.700 -1.892 20.905 1.00 65.81 310 THR A CA 1
ATOM 2449 C C . THR A 1 310 ? 6.600 -0.673 20.813 1.00 65.81 310 THR A C 1
ATOM 2451 O O . THR A 1 310 ? 6.130 0.404 20.450 1.00 65.81 310 THR A O 1
ATOM 2454 N N . ILE A 1 311 ? 7.877 -0.869 21.127 1.00 69.19 311 ILE A N 1
ATOM 2455 C CA . ILE A 1 311 ? 8.943 0.128 21.098 1.00 69.19 311 ILE A CA 1
ATOM 2456 C C . ILE A 1 311 ? 9.858 -0.236 19.935 1.00 69.19 311 ILE A C 1
ATOM 2458 O O . ILE A 1 311 ? 10.536 -1.261 19.962 1.00 69.19 311 ILE A O 1
ATOM 2462 N N . ASN A 1 312 ? 9.834 0.584 18.894 1.00 59.75 312 ASN A N 1
ATOM 2463 C CA . ASN A 1 312 ? 10.675 0.438 17.720 1.00 59.75 312 ASN A CA 1
ATOM 2464 C C . ASN A 1 312 ? 11.846 1.421 17.819 1.00 59.75 312 ASN A C 1
ATOM 2466 O O . ASN A 1 312 ? 11.630 2.632 17.903 1.00 59.75 312 ASN A O 1
ATOM 2470 N N . LEU A 1 313 ? 13.055 0.872 17.849 1.00 63.03 313 LEU A N 1
ATOM 2471 C CA . LEU A 1 313 ? 14.331 1.558 17.965 1.00 63.03 313 LEU A CA 1
ATOM 2472 C C . LEU A 1 313 ? 15.067 1.397 16.639 1.00 63.03 313 LEU A C 1
ATOM 2474 O O . LEU A 1 313 ? 15.453 0.291 16.263 1.00 63.03 313 LEU A O 1
ATOM 2478 N N . VAL A 1 314 ? 15.251 2.493 15.917 1.00 60.25 314 VAL A N 1
ATOM 2479 C CA . VAL A 1 314 ? 16.029 2.493 14.676 1.00 60.25 314 VAL A CA 1
ATOM 2480 C C . VAL A 1 314 ? 17.318 3.247 14.936 1.00 60.25 314 VAL A C 1
ATOM 2482 O O . VAL A 1 314 ? 17.250 4.423 15.281 1.00 60.25 314 VAL A O 1
ATOM 2485 N N . TRP A 1 315 ? 18.459 2.572 14.815 1.00 62.75 315 TRP A N 1
ATOM 2486 C CA . TRP A 1 315 ? 19.771 3.148 15.097 1.00 62.75 315 TRP A CA 1
ATOM 2487 C C . TRP A 1 315 ? 20.588 3.341 13.822 1.00 62.75 315 TRP A C 1
ATOM 2489 O O . TRP A 1 315 ? 20.571 2.487 12.938 1.00 62.75 315 TRP A O 1
ATOM 2499 N N . GLU A 1 316 ? 21.302 4.455 13.731 1.00 62.59 316 GLU A N 1
ATOM 2500 C CA . GLU A 1 316 ? 22.249 4.751 12.654 1.00 62.59 316 GLU A CA 1
ATOM 2501 C C . GLU A 1 316 ? 23.648 4.973 13.240 1.00 62.59 316 GLU A C 1
ATOM 2503 O O . GLU A 1 316 ? 23.788 5.486 14.351 1.00 62.59 316 GLU A O 1
ATOM 2508 N N . ASP A 1 317 ? 24.666 4.534 12.497 1.00 55.59 317 ASP A N 1
ATOM 2509 C CA . ASP A 1 317 ? 26.076 4.792 12.800 1.00 55.59 317 ASP A CA 1
ATOM 2510 C C . ASP A 1 317 ? 26.366 6.276 12.592 1.00 55.59 317 ASP A C 1
ATOM 2512 O O . ASP A 1 317 ? 26.273 6.773 11.464 1.00 55.59 317 ASP A O 1
ATOM 2516 N N . VAL A 1 318 ? 26.731 6.979 13.664 1.00 52.34 318 VAL A N 1
ATOM 2517 C CA . VAL A 1 318 ? 27.248 8.337 13.540 1.00 52.34 318 VAL A CA 1
ATOM 2518 C C . VAL A 1 318 ? 28.698 8.215 13.076 1.00 52.34 318 VAL A C 1
ATOM 2520 O O . VAL A 1 318 ? 29.636 8.352 13.862 1.00 52.34 318 VAL A O 1
ATOM 2523 N N . GLN A 1 319 ? 28.913 7.976 11.776 1.00 43.44 319 GLN A N 1
ATOM 2524 C CA . GLN A 1 319 ? 30.243 8.120 11.183 1.00 43.44 319 GLN A CA 1
ATOM 2525 C C . GLN A 1 319 ? 30.639 9.594 11.224 1.00 43.44 319 GLN A C 1
ATOM 2527 O O . GLN A 1 319 ? 30.458 10.337 10.265 1.00 43.44 319 GLN A O 1
ATOM 2532 N N . THR A 1 320 ? 31.207 9.998 12.360 1.00 34.50 320 THR A N 1
ATOM 2533 C CA . THR A 1 320 ? 31.881 11.270 12.623 1.00 34.50 320 THR A CA 1
ATOM 2534 C C . THR A 1 320 ? 31.074 12.518 12.249 1.00 34.50 320 THR A C 1
ATOM 2536 O O . THR A 1 320 ? 31.089 12.957 11.105 1.00 34.50 320 THR A O 1
ATOM 2539 N N . THR A 1 321 ? 30.469 13.188 13.230 1.00 29.84 321 THR A N 1
ATOM 2540 C CA . THR A 1 321 ? 30.928 14.515 13.700 1.00 29.84 321 THR A CA 1
ATOM 2541 C C . THR A 1 321 ? 29.941 15.142 14.689 1.00 29.84 321 THR A C 1
ATOM 2543 O O . THR A 1 321 ? 28.874 15.610 14.320 1.00 29.84 321 THR A O 1
ATOM 2546 N N . TRP A 1 322 ? 30.383 15.181 15.947 1.00 30.45 322 TRP A N 1
ATOM 2547 C CA . TRP A 1 322 ? 30.143 16.202 16.972 1.00 30.45 322 TRP A CA 1
ATOM 2548 C C . TRP A 1 322 ? 28.746 16.822 17.128 1.00 30.45 322 TRP A C 1
ATOM 2550 O O . TRP A 1 322 ? 28.349 17.731 16.405 1.00 30.45 322 TRP A O 1
ATOM 2560 N N . ASP A 1 323 ? 28.116 16.444 18.238 1.00 42.28 323 ASP A N 1
ATOM 2561 C CA . ASP A 1 323 ? 27.566 17.333 19.266 1.00 42.28 323 ASP A CA 1
ATOM 2562 C C . ASP A 1 323 ? 27.653 18.846 18.948 1.00 42.28 323 ASP A C 1
ATOM 2564 O O . ASP A 1 323 ? 28.692 19.486 19.135 1.00 42.28 323 ASP A O 1
ATOM 2568 N N . LYS A 1 324 ? 26.543 19.462 18.520 1.00 38.88 324 LYS A N 1
ATOM 2569 C CA . LYS A 1 324 ? 26.301 20.886 18.794 1.00 38.88 324 LYS A CA 1
ATOM 2570 C C . LYS A 1 324 ? 24.888 21.100 19.318 1.00 38.88 324 LYS A C 1
ATOM 2572 O O . LYS A 1 324 ? 23.911 21.215 18.588 1.00 38.88 324 LYS A O 1
ATOM 2577 N N . ALA A 1 325 ? 24.880 21.140 20.647 1.00 34.62 325 ALA A N 1
ATOM 2578 C CA . ALA A 1 325 ? 23.948 21.732 21.585 1.00 34.62 325 ALA A CA 1
ATOM 2579 C C . ALA A 1 325 ? 22.957 22.767 21.030 1.00 34.62 325 ALA A C 1
ATOM 2581 O O . ALA A 1 325 ? 23.262 23.546 20.140 1.00 34.62 325 ALA A O 1
ATOM 2582 N N . VAL A 1 326 ? 21.818 22.827 21.719 1.00 46.03 326 VAL A N 1
ATOM 2583 C CA . VAL A 1 326 ? 20.972 23.952 22.180 1.00 46.03 326 VAL A CA 1
ATOM 2584 C C . VAL A 1 326 ? 21.313 25.413 21.766 1.00 46.03 326 VAL A C 1
ATOM 2586 O O . VAL A 1 326 ? 20.411 26.234 21.849 1.00 46.03 326 VAL A O 1
ATOM 2589 N N . ASN A 1 327 ? 22.524 25.762 21.306 1.00 53.09 327 ASN A N 1
ATOM 2590 C CA . ASN A 1 327 ? 22.918 27.026 20.667 1.00 53.09 327 ASN A CA 1
ATOM 2591 C C . ASN A 1 327 ? 23.835 26.778 19.442 1.00 53.09 327 ASN A C 1
ATOM 2593 O O . ASN A 1 327 ? 24.877 26.133 19.567 1.00 53.09 327 ASN A O 1
ATOM 2597 N N . TYR A 1 328 ? 23.503 27.352 18.281 1.00 66.56 328 TYR A N 1
ATOM 2598 C CA . TYR A 1 328 ? 24.316 27.263 17.056 1.00 66.56 328 TYR A CA 1
ATOM 2599 C C . TYR A 1 328 ? 25.290 28.448 16.952 1.00 66.56 328 TYR A C 1
ATOM 2601 O O . TYR A 1 328 ? 24.864 29.593 17.075 1.00 66.56 328 TYR A O 1
ATOM 2609 N N . TYR A 1 329 ? 26.584 28.208 16.718 1.00 77.19 329 TYR A N 1
ATOM 2610 C CA . TYR A 1 329 ? 27.608 29.265 16.679 1.00 77.19 329 TYR A CA 1
ATOM 2611 C C . TYR A 1 329 ? 28.122 29.514 15.260 1.00 77.19 329 TYR A C 1
ATOM 2613 O O . TYR A 1 329 ? 28.468 28.566 14.557 1.00 77.19 329 TYR A O 1
ATOM 2621 N N . LEU A 1 330 ? 28.212 30.788 14.886 1.00 78.00 330 LEU A N 1
ATOM 2622 C CA . LEU A 1 330 ? 28.741 31.289 13.617 1.00 78.00 330 LEU A CA 1
ATOM 2623 C C . LEU A 1 330 ? 29.796 32.361 13.881 1.00 78.00 330 LEU A C 1
ATOM 2625 O O . LEU A 1 330 ? 29.781 33.001 14.932 1.00 78.00 330 LEU A O 1
ATOM 2629 N N . HIS A 1 331 ? 30.653 32.619 12.907 1.00 85.94 331 HIS A N 1
ATOM 2630 C CA . HIS A 1 331 ? 31.564 33.753 12.896 1.00 85.94 331 HIS A CA 1
ATOM 2631 C C . HIS A 1 331 ? 31.083 34.860 11.946 1.00 85.94 331 HIS A C 1
ATOM 2633 O O . HIS A 1 331 ? 30.280 34.628 11.035 1.00 85.94 331 HIS A O 1
ATOM 2639 N N . ILE A 1 332 ? 31.557 36.093 12.162 1.00 84.50 332 ILE A N 1
ATOM 2640 C CA . ILE A 1 332 ? 31.232 37.214 11.272 1.00 84.50 332 ILE A CA 1
ATOM 2641 C C . ILE A 1 332 ? 31.710 36.893 9.848 1.00 84.50 332 ILE A C 1
ATOM 2643 O O . ILE A 1 332 ? 32.897 36.688 9.598 1.00 84.50 332 ILE A O 1
ATOM 2647 N N . GLY A 1 333 ? 30.775 36.931 8.900 1.00 77.44 333 GLY A N 1
ATOM 2648 C CA . GLY A 1 333 ? 31.007 36.661 7.483 1.00 77.44 333 GLY A CA 1
ATOM 2649 C C . GLY A 1 333 ? 30.715 35.225 7.046 1.00 77.44 333 GLY A C 1
ATOM 2650 O O . GLY A 1 333 ? 30.791 34.951 5.845 1.00 77.44 333 GLY A O 1
ATOM 2651 N N . ASP A 1 334 ? 30.339 34.330 7.965 1.00 85.62 334 ASP A N 1
ATOM 2652 C CA . ASP A 1 334 ? 29.964 32.962 7.611 1.00 85.62 334 ASP A CA 1
ATOM 2653 C C . ASP A 1 334 ? 28.732 32.922 6.700 1.00 85.62 334 ASP A C 1
ATOM 2655 O O . ASP A 1 334 ? 27.806 33.743 6.783 1.00 85.62 334 ASP A O 1
ATOM 2659 N N . LYS A 1 335 ? 28.715 31.921 5.815 1.00 83.88 335 LYS A N 1
ATOM 2660 C CA . LYS A 1 335 ? 27.529 31.587 5.028 1.00 83.88 335 LYS A CA 1
ATOM 2661 C C . LYS A 1 335 ? 26.573 30.805 5.915 1.00 83.88 335 LYS A C 1
ATOM 2663 O O . LYS A 1 335 ? 26.966 29.794 6.483 1.00 83.88 335 LYS A O 1
ATOM 2668 N N . PHE A 1 336 ? 25.327 31.259 5.983 1.00 86.19 336 PHE A N 1
ATOM 2669 C CA . PHE A 1 336 ? 24.302 30.630 6.801 1.00 86.19 336 PHE A CA 1
ATOM 2670 C C . PHE A 1 336 ? 22.961 30.568 6.079 1.00 86.19 336 PHE A C 1
ATOM 2672 O O . PHE A 1 336 ? 22.521 31.531 5.443 1.00 86.19 336 PHE A O 1
ATOM 2679 N N . THR A 1 337 ? 22.286 29.441 6.245 1.00 85.19 337 THR A N 1
ATOM 2680 C CA . THR A 1 337 ? 20.887 29.226 5.914 1.00 85.19 337 THR A CA 1
ATOM 2681 C C . THR A 1 337 ? 20.177 28.564 7.099 1.00 85.19 337 THR A C 1
ATOM 2683 O O . THR A 1 337 ? 20.776 27.766 7.814 1.00 85.19 337 THR A O 1
ATOM 2686 N N . PRO A 1 338 ? 18.868 28.804 7.302 1.00 81.56 338 PRO A N 1
ATOM 2687 C CA . PRO A 1 338 ? 18.102 28.119 8.350 1.00 81.56 338 PRO A CA 1
ATOM 2688 C C . PRO A 1 338 ? 18.138 26.588 8.264 1.00 81.56 338 PRO A C 1
ATOM 2690 O O . PRO A 1 338 ? 17.888 25.909 9.254 1.00 81.56 338 PRO A O 1
ATOM 2693 N N . TRP A 1 339 ? 18.415 26.052 7.075 1.00 82.06 339 TRP A N 1
ATOM 2694 C CA . TRP A 1 339 ? 18.521 24.622 6.810 1.00 82.06 339 TRP A CA 1
ATOM 2695 C C . TRP A 1 339 ? 19.764 23.999 7.440 1.00 82.06 339 TRP A C 1
ATOM 2697 O O . TRP A 1 339 ? 19.722 22.823 7.772 1.00 82.06 339 TRP A O 1
ATOM 2707 N N . ASP A 1 340 ? 20.808 24.791 7.695 1.00 76.56 340 ASP A N 1
ATOM 2708 C CA . ASP A 1 340 ? 22.028 24.337 8.372 1.00 76.56 340 ASP A CA 1
ATOM 2709 C C . ASP A 1 340 ? 21.784 23.994 9.858 1.00 76.56 340 ASP A C 1
ATOM 2711 O O . ASP A 1 340 ? 22.658 23.440 10.519 1.00 76.56 340 ASP A O 1
ATOM 2715 N N . LEU A 1 341 ? 20.592 24.321 10.384 1.00 72.25 341 LEU A N 1
ATOM 2716 C CA . LEU A 1 341 ? 20.136 23.987 11.739 1.00 72.25 341 LEU A CA 1
ATOM 2717 C C . LEU A 1 341 ? 19.329 22.683 11.817 1.00 72.25 341 LEU A C 1
ATOM 2719 O O . LEU A 1 341 ? 18.860 22.319 12.897 1.00 72.25 341 LEU A O 1
ATOM 2723 N N . ILE A 1 342 ? 19.073 22.037 10.681 1.00 70.06 342 ILE A N 1
ATOM 2724 C CA . ILE A 1 342 ? 18.286 20.807 10.598 1.00 70.06 342 ILE A CA 1
ATOM 2725 C C . ILE A 1 342 ? 19.235 19.687 10.171 1.00 70.06 342 ILE A C 1
ATOM 2727 O O . ILE A 1 342 ? 19.979 19.835 9.201 1.00 70.06 342 ILE A O 1
ATOM 2731 N N . HIS A 1 343 ? 19.211 18.576 10.906 1.00 60.59 343 HIS A N 1
ATOM 2732 C CA . HIS A 1 343 ? 19.986 17.378 10.582 1.00 60.59 343 HIS A CA 1
ATOM 2733 C C . HIS A 1 343 ? 19.217 16.468 9.642 1.00 60.59 343 HIS A C 1
ATOM 2735 O O . HIS A 1 343 ? 17.985 16.450 9.689 1.00 60.59 343 HIS A O 1
ATOM 2741 N N . ASP A 1 344 ? 19.946 15.728 8.805 1.00 57.12 344 ASP A N 1
ATOM 2742 C CA . ASP A 1 344 ? 19.337 14.766 7.901 1.00 57.12 344 ASP A CA 1
ATOM 2743 C C . ASP A 1 344 ? 18.685 13.668 8.759 1.00 57.12 344 ASP A C 1
ATOM 2745 O O . ASP A 1 344 ? 19.248 13.223 9.759 1.00 57.12 344 ASP A O 1
ATOM 2749 N N . PHE A 1 345 ? 17.469 13.252 8.421 1.00 51.91 345 PHE A N 1
ATOM 2750 C CA . PHE A 1 345 ? 16.760 12.221 9.185 1.00 51.91 345 PHE A CA 1
ATOM 2751 C C . PHE A 1 345 ? 15.747 11.489 8.317 1.00 51.91 345 PHE A C 1
ATOM 2753 O O . PHE A 1 345 ? 15.452 11.869 7.184 1.00 51.91 345 PHE A O 1
ATOM 2760 N N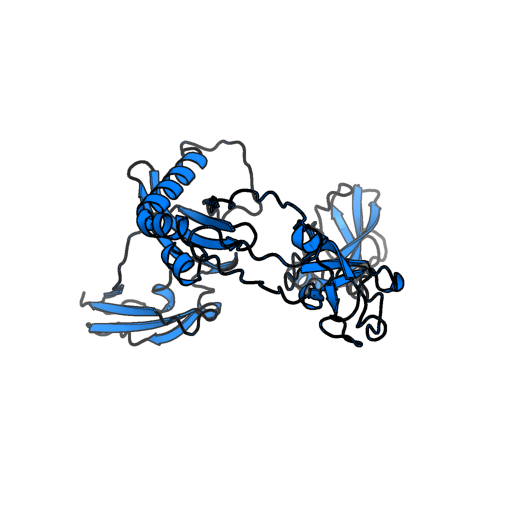 . VAL A 1 346 ? 15.168 10.425 8.865 1.00 45.69 346 VAL A N 1
ATOM 2761 C CA . VAL A 1 346 ? 14.166 9.623 8.164 1.00 45.69 346 VAL A CA 1
ATOM 2762 C C . VAL A 1 346 ? 12.769 9.959 8.668 1.00 45.69 346 VAL A C 1
ATOM 2764 O O . VAL A 1 346 ? 12.457 9.795 9.850 1.00 45.69 346 VAL A O 1
ATOM 2767 N N . TYR A 1 347 ? 11.888 10.362 7.753 1.00 44.62 347 TYR A N 1
ATOM 2768 C CA . TYR A 1 347 ? 10.478 10.615 8.042 1.00 44.62 347 TYR A CA 1
ATOM 2769 C C . TYR A 1 347 ? 9.568 9.857 7.081 1.00 44.62 347 TYR A C 1
ATOM 2771 O O . TYR A 1 347 ? 9.715 9.963 5.868 1.00 44.62 347 TYR A O 1
ATOM 2779 N N . GLU A 1 348 ? 8.642 9.057 7.618 1.00 43.94 348 GLU A N 1
ATOM 2780 C CA . GLU A 1 348 ? 7.744 8.189 6.832 1.00 43.94 348 GLU A CA 1
ATOM 2781 C C . GLU A 1 348 ? 8.466 7.307 5.786 1.00 43.94 348 GLU A C 1
ATOM 2783 O O . GLU A 1 348 ? 7.915 6.975 4.738 1.00 43.94 348 GLU A O 1
ATOM 2788 N N . GLY A 1 349 ? 9.715 6.912 6.065 1.00 39.69 349 GLY A N 1
ATOM 2789 C CA . GLY A 1 349 ? 10.539 6.118 5.145 1.00 39.69 349 GLY A CA 1
ATOM 2790 C C . GLY A 1 349 ? 11.188 6.917 4.008 1.00 39.69 349 GLY A C 1
ATOM 2791 O O . GLY A 1 349 ? 11.754 6.315 3.098 1.00 39.69 349 GLY A O 1
ATOM 2792 N N . TYR A 1 350 ? 11.126 8.250 4.048 1.00 41.91 350 TYR A N 1
ATOM 2793 C CA . TYR A 1 350 ? 11.878 9.143 3.170 1.00 41.91 350 TYR A CA 1
ATOM 2794 C C . TYR A 1 350 ? 13.111 9.682 3.886 1.00 41.91 350 TYR A C 1
ATOM 2796 O O . TYR A 1 350 ? 13.020 10.101 5.039 1.00 41.91 350 TYR A O 1
ATOM 2804 N N . PHE A 1 351 ? 14.238 9.717 3.174 1.00 48.81 351 PHE A N 1
ATOM 2805 C CA . PHE A 1 351 ? 15.414 10.460 3.608 1.00 48.81 351 PHE A CA 1
ATOM 2806 C C . PHE A 1 351 ? 15.148 11.954 3.415 1.00 48.81 351 PHE A C 1
ATOM 2808 O O . PHE A 1 351 ? 14.873 12.417 2.302 1.00 48.81 351 PHE A O 1
ATOM 2815 N N . VAL A 1 352 ? 15.138 12.680 4.523 1.00 55.34 352 VAL A N 1
ATOM 2816 C CA . VAL A 1 352 ? 14.915 14.115 4.588 1.00 55.34 352 VAL A CA 1
ATOM 2817 C C . VAL A 1 352 ? 16.286 14.750 4.724 1.00 55.34 352 VAL A C 1
ATOM 2819 O O . VAL A 1 352 ? 16.872 14.687 5.795 1.00 55.34 352 VAL A O 1
ATOM 2822 N N . ASP A 1 353 ? 16.778 15.322 3.628 1.00 68.12 353 ASP A N 1
ATOM 2823 C CA . ASP A 1 353 ? 18.074 15.996 3.555 1.00 68.12 353 ASP A CA 1
ATOM 2824 C C . ASP A 1 353 ? 17.925 17.500 3.285 1.00 68.12 353 ASP A C 1
ATOM 2826 O O . ASP A 1 353 ? 16.829 18.001 2.993 1.00 68.12 353 ASP A O 1
ATOM 2830 N N . THR A 1 354 ? 19.046 18.221 3.294 1.00 64.12 354 THR A N 1
ATOM 2831 C CA . THR A 1 354 ? 19.119 19.656 2.951 1.00 64.12 354 THR A CA 1
ATOM 2832 C C . THR A 1 354 ? 18.408 20.050 1.644 1.00 64.12 354 THR A C 1
ATOM 2834 O O . THR A 1 354 ? 17.879 21.160 1.542 1.00 64.12 354 THR A O 1
ATOM 2837 N N . GLN A 1 355 ? 18.309 19.158 0.648 1.00 70.44 355 GLN A N 1
ATOM 2838 C CA . GLN A 1 355 ? 17.592 19.421 -0.611 1.00 70.44 355 GLN A CA 1
ATOM 2839 C C . GLN A 1 355 ? 16.070 19.286 -0.469 1.00 70.44 355 GLN A C 1
ATOM 2841 O O . GLN A 1 355 ? 15.303 19.809 -1.285 1.00 70.44 355 GLN A O 1
ATOM 2846 N N . ASN A 1 356 ? 15.617 18.567 0.554 1.00 69.00 356 ASN A N 1
ATOM 2847 C CA . ASN A 1 356 ? 14.225 18.221 0.781 1.00 69.00 356 ASN A CA 1
ATOM 2848 C C . ASN A 1 356 ? 13.615 18.882 2.025 1.00 69.00 356 ASN A C 1
ATOM 2850 O O . ASN A 1 356 ? 12.389 18.869 2.139 1.00 69.00 356 ASN A O 1
ATOM 2854 N N . TYR A 1 357 ? 14.387 19.533 2.899 1.00 76.69 357 TYR A N 1
ATOM 2855 C CA . TYR A 1 357 ? 13.867 20.188 4.110 1.00 76.69 357 TYR A CA 1
ATOM 2856 C C . TYR A 1 357 ? 12.703 21.137 3.861 1.00 76.69 357 TYR A C 1
ATOM 2858 O O . TYR A 1 357 ? 11.699 21.063 4.563 1.00 76.69 357 TYR A O 1
ATOM 2866 N N . ALA A 1 358 ? 12.755 21.952 2.808 1.00 81.19 358 ALA A N 1
ATOM 2867 C CA . ALA A 1 358 ? 11.665 22.870 2.471 1.00 81.19 358 ALA A CA 1
ATOM 2868 C C . ALA A 1 358 ? 10.322 22.160 2.175 1.00 81.19 358 ALA A C 1
ATOM 2870 O O . ALA A 1 358 ? 9.251 22.780 2.207 1.00 81.19 358 ALA A O 1
ATOM 2871 N N . LYS A 1 359 ? 10.341 20.851 1.884 1.00 76.44 359 LYS A N 1
ATOM 2872 C CA . LYS A 1 359 ? 9.130 20.034 1.724 1.00 76.44 359 LYS A CA 1
ATOM 2873 C C . LYS A 1 359 ? 8.507 19.685 3.070 1.00 76.44 359 LYS A C 1
ATOM 2875 O O . LYS A 1 359 ? 7.286 19.774 3.165 1.00 76.44 359 LYS A O 1
ATOM 2880 N N . PHE A 1 360 ? 9.320 19.380 4.078 1.00 68.31 360 PHE A N 1
ATOM 2881 C CA . PHE A 1 360 ? 8.884 18.870 5.383 1.00 68.31 360 PHE A CA 1
ATOM 2882 C C . PHE A 1 360 ? 8.767 19.952 6.460 1.00 68.31 360 PHE A C 1
ATOM 2884 O O . PHE A 1 360 ? 7.945 19.826 7.363 1.00 68.31 360 PHE A O 1
ATOM 2891 N N . PHE A 1 361 ? 9.522 21.042 6.340 1.00 81.00 361 PHE A N 1
ATOM 2892 C CA . PHE A 1 361 ? 9.589 22.104 7.338 1.00 81.00 361 PHE A CA 1
ATOM 2893 C C . PHE A 1 361 ? 9.122 23.446 6.797 1.00 81.00 361 PHE A C 1
ATOM 2895 O O . PHE A 1 361 ? 9.196 23.741 5.600 1.00 81.00 361 PHE A O 1
ATOM 2902 N N . THR A 1 362 ? 8.667 24.276 7.724 1.00 86.88 362 THR A N 1
ATOM 2903 C CA . THR A 1 362 ? 8.367 25.682 7.503 1.00 86.88 362 THR A CA 1
ATOM 2904 C C . THR A 1 362 ? 9.146 26.505 8.518 1.00 86.88 362 THR A C 1
ATOM 2906 O O . THR A 1 362 ? 8.949 26.361 9.722 1.00 86.88 362 THR A O 1
ATOM 2909 N N . VAL A 1 363 ? 10.024 27.377 8.020 1.00 89.38 363 VAL A N 1
ATOM 2910 C CA . VAL A 1 363 ? 10.701 28.401 8.826 1.00 89.38 363 VAL A CA 1
ATOM 2911 C C . VAL A 1 363 ? 9.729 29.558 9.016 1.00 89.38 363 VAL A C 1
ATOM 2913 O O . VAL A 1 363 ? 9.227 30.114 8.039 1.00 89.38 363 VAL A O 1
ATOM 2916 N N . THR A 1 364 ? 9.436 29.896 10.265 1.00 91.50 364 THR A N 1
ATOM 2917 C CA . THR A 1 364 ? 8.513 30.978 10.631 1.00 91.50 364 THR A CA 1
ATOM 2918 C C . THR A 1 364 ? 9.242 32.256 11.014 1.00 91.50 364 THR A C 1
ATOM 2920 O O . THR A 1 364 ? 8.684 33.339 10.859 1.00 91.50 364 THR A O 1
ATOM 2923 N N . GLU A 1 365 ? 10.487 32.148 11.476 1.00 92.81 365 GLU A N 1
ATOM 2924 C CA . GLU A 1 365 ? 11.325 33.284 11.850 1.00 92.81 365 GLU A CA 1
ATOM 2925 C C . GLU A 1 365 ? 12.799 32.951 11.595 1.00 92.81 365 GLU A C 1
ATOM 2927 O O . GLU A 1 365 ? 13.249 31.853 11.909 1.00 92.81 365 GLU A O 1
ATOM 2932 N N . ASN A 1 366 ? 13.557 33.896 11.040 1.00 93.81 366 ASN A N 1
ATOM 2933 C CA . ASN A 1 366 ? 15.015 33.839 10.963 1.00 93.81 366 ASN A CA 1
ATOM 2934 C C . ASN A 1 366 ? 15.562 35.255 11.159 1.00 93.81 366 ASN A C 1
ATOM 2936 O O . ASN A 1 366 ? 15.391 36.099 10.280 1.00 93.81 366 ASN A O 1
ATOM 2940 N N . THR A 1 367 ? 16.196 35.513 12.302 1.00 94.31 367 THR A N 1
ATOM 2941 C CA . THR A 1 367 ? 16.769 36.830 12.619 1.00 94.31 367 THR A CA 1
ATOM 2942 C C . THR A 1 367 ? 18.277 36.912 12.388 1.00 94.31 367 THR A C 1
ATOM 2944 O O . THR A 1 367 ? 18.844 37.980 12.595 1.00 94.31 367 THR A O 1
ATOM 2947 N N . VAL A 1 368 ? 18.926 35.825 11.953 1.00 91.88 368 VAL A N 1
ATOM 2948 C CA . VAL A 1 368 ? 20.391 35.718 11.873 1.00 91.88 368 VAL A CA 1
ATOM 2949 C C . VAL A 1 368 ? 20.984 36.717 10.872 1.00 91.88 368 VAL A C 1
ATOM 2951 O O . VAL A 1 368 ? 20.687 36.665 9.680 1.00 91.88 368 VAL A O 1
ATOM 2954 N N . ASP A 1 369 ? 21.866 37.593 11.363 1.00 91.62 369 ASP A N 1
ATOM 2955 C CA . ASP A 1 369 ? 22.676 38.528 10.571 1.00 91.62 369 ASP A CA 1
ATOM 2956 C C . ASP A 1 369 ? 24.160 38.195 10.771 1.00 91.62 369 ASP A C 1
ATOM 2958 O O . ASP A 1 369 ? 24.773 38.618 11.749 1.00 91.62 369 ASP A O 1
ATOM 2962 N N . THR A 1 370 ? 24.758 37.445 9.839 1.00 91.50 370 THR A N 1
ATOM 2963 C CA . THR A 1 370 ? 26.172 37.043 9.944 1.00 91.50 370 THR A CA 1
ATOM 2964 C C . THR A 1 370 ? 27.154 38.195 9.720 1.00 91.50 370 THR A C 1
ATOM 2966 O O . THR A 1 370 ? 28.356 37.994 9.845 1.00 91.50 370 THR A O 1
ATOM 2969 N N . SER A 1 371 ? 26.695 39.422 9.435 1.00 90.81 371 SER A N 1
ATOM 2970 C CA . SER A 1 371 ? 27.579 40.594 9.327 1.00 90.81 371 SER A CA 1
ATOM 2971 C C . SER A 1 371 ? 27.920 41.237 10.676 1.00 90.81 371 SER A C 1
ATOM 2973 O O . SER A 1 371 ? 28.790 42.108 10.736 1.00 90.81 371 SER A O 1
ATOM 2975 N N . LYS A 1 372 ? 27.246 40.835 11.763 1.00 90.06 372 LYS A N 1
ATOM 2976 C CA . LYS A 1 372 ? 27.399 41.429 13.097 1.00 90.06 372 LYS A CA 1
ATOM 2977 C C . LYS A 1 372 ? 27.464 40.344 14.161 1.00 90.06 372 LYS A C 1
ATOM 2979 O O . LYS A 1 372 ? 26.726 39.370 14.107 1.00 90.06 372 LYS A O 1
ATOM 2984 N N . ALA A 1 373 ? 28.314 40.546 15.165 1.00 91.06 373 ALA A N 1
ATOM 2985 C CA . ALA A 1 373 ? 28.275 39.712 16.356 1.00 91.06 373 ALA A CA 1
ATOM 2986 C C . ALA A 1 373 ? 26.977 39.972 17.137 1.00 91.06 373 ALA A C 1
ATOM 2988 O O . ALA A 1 373 ? 26.548 41.120 17.281 1.00 91.06 373 ALA A O 1
ATOM 2989 N N . GLY A 1 374 ? 26.363 38.917 17.661 1.00 89.12 374 GLY A N 1
ATOM 2990 C CA . GLY A 1 374 ? 25.091 39.015 18.363 1.00 89.12 374 GLY A CA 1
ATOM 2991 C C . GLY A 1 374 ? 24.426 37.667 18.603 1.00 89.12 374 GLY A C 1
ATOM 2992 O O . GLY A 1 374 ? 24.886 36.630 18.132 1.00 89.12 374 GLY A O 1
ATOM 2993 N N . ASN A 1 375 ? 23.321 37.700 19.346 1.00 91.12 375 ASN A N 1
ATOM 2994 C CA . ASN A 1 375 ? 22.449 36.549 19.544 1.00 91.12 375 ASN A CA 1
ATOM 2995 C C . ASN A 1 375 ? 21.191 36.717 18.695 1.00 91.12 375 ASN A C 1
ATOM 2997 O O . ASN A 1 375 ? 20.534 37.758 18.725 1.00 91.12 375 ASN A O 1
ATOM 3001 N N . TYR A 1 376 ? 20.861 35.662 17.977 1.00 91.00 376 TYR A N 1
ATOM 3002 C CA . TYR A 1 376 ? 19.810 35.573 16.985 1.00 91.00 376 TYR A CA 1
ATOM 3003 C C . TYR A 1 376 ? 18.980 34.318 17.236 1.00 91.00 376 TYR A C 1
ATOM 3005 O O . TYR A 1 376 ? 19.297 33.496 18.094 1.00 91.00 376 TYR A O 1
ATOM 3013 N N . VAL A 1 377 ? 17.891 34.177 16.493 1.00 90.81 377 VAL A N 1
ATOM 3014 C CA . VAL A 1 377 ? 16.944 33.074 16.630 1.00 90.81 377 VAL A CA 1
ATOM 3015 C C . VAL A 1 377 ? 16.452 32.643 15.258 1.00 90.81 377 VAL A C 1
ATOM 3017 O O . VAL A 1 377 ? 16.131 33.468 14.400 1.00 90.81 377 VAL A O 1
ATOM 3020 N N . VAL A 1 378 ? 16.316 31.331 15.097 1.00 87.94 378 VAL A N 1
ATOM 3021 C CA . VAL A 1 378 ? 15.518 30.720 14.038 1.00 87.94 378 VAL A CA 1
ATOM 3022 C C . VAL A 1 378 ? 14.372 29.944 14.671 1.00 87.94 378 VAL A C 1
ATOM 3024 O O . VAL A 1 378 ? 14.569 29.191 15.624 1.00 87.94 378 VAL A O 1
ATOM 3027 N N . LYS A 1 379 ? 13.163 30.114 14.137 1.00 87.94 379 LYS A N 1
ATOM 3028 C CA . LYS A 1 379 ? 11.997 29.307 14.499 1.00 87.94 379 LYS A CA 1
ATOM 3029 C C . LYS A 1 379 ? 11.502 28.542 13.293 1.00 87.94 379 LYS A C 1
ATOM 3031 O O . LYS A 1 379 ? 11.356 29.103 12.205 1.00 87.94 379 LYS A O 1
ATOM 3036 N N . TYR A 1 380 ? 11.208 27.269 13.496 1.00 84.62 380 TYR A N 1
ATOM 3037 C CA . TYR A 1 380 ? 10.642 26.418 12.465 1.00 84.62 380 TYR A CA 1
ATOM 3038 C C . TYR A 1 380 ? 9.712 25.373 13.070 1.00 84.62 380 TYR A C 1
ATOM 3040 O O . TYR A 1 380 ? 9.759 25.083 14.262 1.00 84.62 380 TYR A O 1
ATOM 3048 N N . TYR A 1 381 ? 8.851 24.801 12.241 1.00 75.00 381 TYR A N 1
ATOM 3049 C CA . TYR A 1 381 ? 8.051 23.639 12.601 1.00 75.00 381 TYR A CA 1
ATOM 3050 C C . TYR A 1 381 ? 8.016 22.653 11.441 1.00 75.00 381 TYR A C 1
ATOM 3052 O O . TYR A 1 381 ? 8.256 23.003 10.281 1.00 75.00 381 TYR A O 1
ATOM 3060 N N . MET A 1 382 ? 7.697 21.408 11.762 1.00 74.75 382 MET A N 1
ATOM 3061 C CA . MET A 1 382 ? 7.458 20.373 10.772 1.00 74.75 382 MET A CA 1
ATOM 3062 C C . MET A 1 382 ? 5.996 20.417 10.320 1.00 74.75 382 MET A C 1
ATOM 3064 O O . MET A 1 382 ? 5.109 20.469 11.166 1.00 74.75 382 MET A O 1
ATOM 3068 N N . LYS A 1 383 ? 5.718 20.400 9.012 1.00 72.62 383 LYS A N 1
ATOM 3069 C CA . LYS A 1 383 ? 4.377 20.682 8.459 1.00 72.62 383 LYS A CA 1
ATOM 3070 C C . LYS A 1 383 ? 3.272 19.756 8.966 1.00 72.62 383 LYS A C 1
ATOM 3072 O O . LYS A 1 383 ? 2.144 20.214 9.109 1.00 72.62 383 LYS A O 1
ATOM 3077 N N . ASP A 1 384 ? 3.603 18.509 9.289 1.00 61.41 384 ASP A N 1
ATOM 3078 C CA . ASP A 1 384 ? 2.658 17.540 9.862 1.00 61.41 384 ASP A CA 1
ATOM 3079 C C . ASP A 1 384 ? 2.380 17.783 11.359 1.00 61.41 384 ASP A C 1
ATOM 3081 O O . ASP A 1 384 ? 1.405 17.280 11.914 1.00 61.41 384 ASP A O 1
ATOM 3085 N N . TYR A 1 385 ? 3.196 18.620 12.006 1.00 57.97 385 TYR A N 1
ATOM 3086 C CA . TYR A 1 385 ? 3.078 19.037 13.403 1.00 57.97 385 TYR A CA 1
ATOM 3087 C C . TYR A 1 385 ? 3.134 20.572 13.530 1.00 57.97 385 TYR A C 1
ATOM 3089 O O . TYR A 1 385 ? 4.033 21.110 14.183 1.00 57.97 385 TYR A O 1
ATOM 3097 N N . PRO A 1 386 ? 2.169 21.309 12.948 1.00 61.09 386 PRO A N 1
ATOM 3098 C CA . PRO A 1 386 ? 2.235 22.769 12.835 1.00 61.09 386 PRO A CA 1
ATOM 3099 C C . PRO A 1 386 ? 2.221 23.506 14.181 1.00 61.09 386 PRO A C 1
ATOM 3101 O O . PRO A 1 386 ? 2.664 24.647 14.269 1.00 61.09 386 PRO A O 1
ATOM 3104 N N . ASN A 1 387 ? 1.747 22.846 15.239 1.00 69.12 387 ASN A N 1
ATOM 3105 C CA . ASN A 1 387 ? 1.684 23.410 16.587 1.00 69.12 387 ASN A CA 1
ATOM 3106 C C . ASN A 1 387 ? 2.979 23.203 17.395 1.00 69.12 387 ASN A C 1
ATOM 3108 O O . ASN A 1 387 ? 3.096 23.743 18.492 1.00 69.12 387 ASN A O 1
ATOM 3112 N N . ASN A 1 388 ? 3.941 22.423 16.888 1.00 65.75 388 ASN A N 1
ATOM 3113 C CA . ASN A 1 388 ? 5.192 22.122 17.582 1.00 65.75 388 ASN A CA 1
ATOM 3114 C C . ASN A 1 388 ? 6.334 22.992 17.034 1.00 65.75 388 ASN A C 1
ATOM 3116 O O . ASN A 1 388 ? 7.120 22.556 16.191 1.00 65.75 388 ASN A O 1
ATOM 3120 N N . ILE A 1 389 ? 6.380 24.250 17.478 1.00 76.62 389 ILE A N 1
ATOM 3121 C CA . ILE A 1 389 ? 7.388 25.220 17.035 1.00 76.62 389 ILE A CA 1
ATOM 3122 C C . ILE A 1 389 ? 8.696 24.987 17.791 1.00 76.62 389 ILE A C 1
ATOM 3124 O O . ILE A 1 389 ? 8.758 25.116 19.013 1.00 76.62 389 ILE A O 1
ATOM 3128 N N . ILE A 1 390 ? 9.756 24.714 17.039 1.00 75.88 390 ILE A N 1
ATOM 3129 C CA . ILE A 1 390 ? 11.123 24.601 17.532 1.00 75.88 390 ILE A CA 1
ATOM 3130 C C . ILE A 1 390 ? 11.779 25.978 17.424 1.00 75.88 390 ILE A C 1
ATOM 3132 O O . ILE A 1 390 ? 11.710 26.630 16.382 1.00 75.88 390 ILE A O 1
ATOM 3136 N N . THR A 1 391 ? 12.396 26.431 18.515 1.00 82.56 391 THR A N 1
ATOM 3137 C CA . THR A 1 391 ? 13.147 27.692 18.582 1.00 82.56 391 THR A CA 1
ATOM 3138 C C . THR A 1 391 ? 14.613 27.372 18.821 1.00 82.56 391 THR A C 1
ATOM 3140 O O . THR A 1 391 ? 14.946 26.788 19.849 1.00 82.56 391 THR A O 1
ATOM 3143 N N . VAL A 1 392 ? 15.472 27.761 17.882 1.00 77.50 392 VAL A N 1
ATOM 3144 C CA . VAL A 1 392 ? 16.918 27.536 17.941 1.00 77.50 392 VAL A CA 1
ATOM 3145 C C . VAL A 1 392 ? 17.628 28.882 18.085 1.00 77.50 392 VAL A C 1
ATOM 3147 O O . VAL A 1 392 ? 17.537 29.715 17.177 1.00 77.50 392 VAL A O 1
ATOM 3150 N N . PRO A 1 393 ? 18.310 29.139 19.210 1.00 82.19 393 PRO A N 1
ATOM 3151 C CA . PRO A 1 393 ? 19.179 30.300 19.347 1.00 82.19 393 PRO A CA 1
ATOM 3152 C C . PRO A 1 393 ? 20.469 30.120 18.528 1.00 82.19 393 PRO A C 1
ATOM 3154 O O . PRO A 1 393 ? 21.055 29.037 18.471 1.00 82.19 393 PRO A O 1
ATOM 3157 N N . VAL A 1 394 ? 20.909 31.206 17.893 1.00 83.44 394 VAL A N 1
ATOM 3158 C CA . VAL A 1 394 ? 22.103 31.274 17.044 1.00 83.44 394 VAL A CA 1
ATOM 3159 C C . VAL A 1 394 ? 22.988 32.427 17.516 1.00 83.44 394 VAL A C 1
ATOM 3161 O O . VAL A 1 394 ? 22.543 33.569 17.541 1.00 83.44 394 VAL A O 1
ATOM 3164 N N . THR A 1 395 ? 24.241 32.171 17.867 1.00 85.75 395 THR A N 1
ATOM 3165 C CA . THR A 1 395 ? 25.200 33.201 18.283 1.00 85.75 395 THR A CA 1
ATOM 3166 C C . THR A 1 395 ? 26.221 33.437 17.175 1.00 85.75 395 THR A C 1
ATOM 3168 O O . THR A 1 395 ? 26.976 32.533 16.829 1.00 85.75 395 THR A O 1
ATOM 3171 N N . VAL A 1 396 ? 26.286 34.661 16.648 1.00 84.44 396 VAL A N 1
ATOM 3172 C CA . VAL A 1 396 ? 27.369 35.095 15.754 1.00 84.44 396 VAL A CA 1
ATOM 3173 C C . VAL A 1 396 ? 28.449 35.757 16.604 1.00 84.44 396 VAL A C 1
ATOM 3175 O O . VAL A 1 396 ? 28.177 36.697 17.353 1.00 84.44 396 VAL A O 1
ATOM 3178 N N . GLN A 1 397 ? 29.674 35.264 16.508 1.00 85.94 397 GLN A N 1
ATOM 3179 C CA . GLN A 1 397 ? 30.835 35.738 17.248 1.00 85.94 397 GLN A CA 1
ATOM 3180 C C . GLN A 1 397 ? 31.763 36.524 16.325 1.00 85.94 397 GLN A C 1
ATOM 3182 O O . GLN A 1 397 ? 31.847 36.261 15.126 1.00 85.94 397 GLN A O 1
ATOM 3187 N N . SER A 1 398 ? 32.494 37.482 16.890 1.00 84.06 398 SER A N 1
ATOM 3188 C CA . SER A 1 398 ? 33.664 38.037 16.207 1.00 84.06 398 SER A CA 1
ATOM 3189 C C . SER A 1 398 ? 34.696 36.929 15.960 1.00 84.06 398 SER A C 1
ATOM 3191 O O . SER A 1 398 ? 34.734 35.953 16.712 1.00 84.06 398 SER A O 1
ATOM 3193 N N . ASN A 1 399 ? 35.500 37.075 14.906 1.00 65.62 399 ASN A N 1
ATOM 3194 C CA . ASN A 1 399 ? 36.614 36.165 14.615 1.00 65.62 399 ASN A CA 1
ATOM 3195 C C . ASN A 1 399 ? 37.680 36.175 15.708 1.00 65.62 399 ASN A C 1
ATOM 3197 O O . ASN A 1 399 ? 37.918 37.269 16.278 1.00 65.62 399 ASN A O 1
#

Mean predicted aligned error: 19.83 Å

Nearest PDB structures (foldseek):
  7jrl-assembly1_A  TM=5.337E-01  e=1.979E-01  Clostridium perfringens ATCC 13124
  7js4-assembly1_A  TM=3.497E-01  e=4.948E-02  Clostridium perfringens ATCC 13124
  5y8q-assembly1_B  TM=2.829E-01  e=4.988E-01  Zoanthus sp.
  3q6b-assembly1_A  TM=1.846E-01  e=8.887E-01  Escherichia coli K-12
  2ojk-assembly1_A  TM=1.990E-01  e=1.777E+00  Zoanthus sp.

Organism: NCBI:txid1071400

pLDDT: mean 73.37, std 21.48, range [22.48, 97.75]

Solvent-accessible surface area (backbone atoms only — not comparable to full-atom values): 23465 Å² total; per-residue (Å²): 54,44,61,33,88,46,65,35,13,77,36,55,78,91,45,91,87,45,45,78,70,52,57,68,69,58,36,40,53,43,32,72,49,57,52,38,43,58,31,53,42,75,80,48,75,48,70,47,99,85,51,41,22,29,32,34,37,30,22,29,73,59,81,50,64,28,20,28,50,19,28,66,50,85,94,66,33,74,44,25,32,46,90,71,71,44,56,43,84,40,86,76,50,69,64,53,54,71,38,56,26,30,50,68,51,56,32,66,51,77,61,39,21,24,13,76,36,57,79,44,50,44,69,77,38,39,70,66,41,71,60,23,56,92,52,46,84,44,65,28,35,46,81,46,38,35,27,35,62,62,46,92,56,50,48,32,27,32,36,44,29,87,90,47,60,81,65,41,24,29,29,45,52,87,3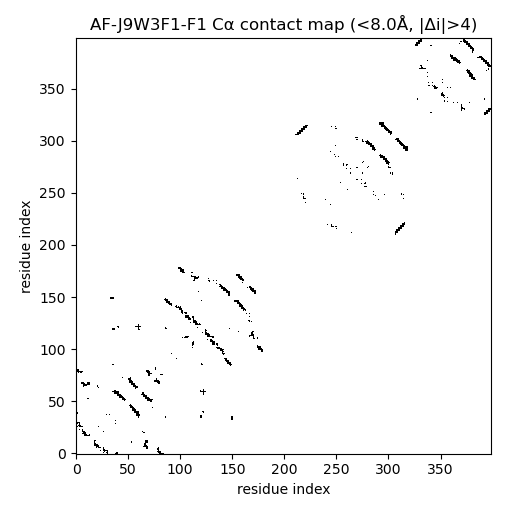3,49,36,56,72,77,81,76,78,78,78,78,80,83,78,93,72,82,89,76,89,78,91,68,99,70,89,87,76,92,79,86,80,76,78,81,78,69,71,42,79,46,78,45,67,44,77,62,63,97,80,59,93,55,93,72,88,66,82,83,87,84,82,96,67,81,65,68,72,57,59,42,49,51,55,51,50,52,50,50,64,76,32,38,66,47,58,58,55,56,66,76,47,95,70,88,50,72,69,55,34,47,57,64,36,37,81,36,70,46,79,44,83,36,100,89,80,52,47,31,46,31,39,33,42,52,48,73,41,79,89,75,36,31,39,38,40,36,37,39,34,35,79,57,81,77,80,77,94,77,62,90,56,46,79,44,42,54,69,52,89,84,58,83,60,79,77,56,76,70,47,79,53,98,89,38,84,38,36,87,93,44,40,76,79,51,39,44,77,80,44,74,62,72,54,40,85,43,63,46,82,30,42,38,29,34,26,39,66,96,42,72,86,54,71,46,77,43,42,32,38,26,34,74,126

Secondary structure (DSSP, 8-state):
-B-SSS-EESS-TTSTT--B-S-HHHHHHHHT---GGG-EEEEEEEE-TTS-EEEEEEETTS-SEEEEE--SSTT--BTTB----SEEEEPPPHHHHH--BEESS-SS-TTSS-BSS-TTSSTT--BS-S--GGGTT--EEEEEEEEESSSS--EEEEEEESS-GGG-EEEEGGGEEPPP-----------S------SS-----PPPP--PPEEEEEEEE--TT-SS-------SSS---HHHHHHHHHHHHHHHTHHHHHHHHT-SS--HHHHHHTTTT-EEEEEETTTEEEEEEEEEEEETTTTEEEEEEEEEE--S-----SSEEEETT----GGGGS--EEETTEEE-TTTHHHHEEEEEE---TTS-EEEEEEEEETT-TT--EEEEEEEE--